Protein AF-A0A934S9D0-F1 (afdb_monomer)

Sequence (389 aa):
MLNLLSAVPIASNEAHSKIPLTPSLPILLIVLGIWFFVSGILSKRFGYSRKFLFLTPAATLLAAVIFGAWGLFRDGFIGFSSRYENRLLFAVICRIFMVLLCVPFFLKVYAAWIGKRATAAEKSPGVVGFRAWLSPSNMIFAVLISAFAAGGYQSSFFGIFSLLIICLLVQPMVSSFKAMPSATETDDTLSVEREKILSLLELGTITADECADLLSALSGSSQPSPSSMGSRLTPQRRLTIAGAALLLLAFFLPWFSTDFREIANQLPEPLQYPVIELLSDFKLLNMNYQITGNEVDHGLGWLVLLIGLGTAGLPYIASQMDLATQRTISSIGLGIGGLILIYLTVQNLKIINIGLPLAIVAYILEFLGVMNPNWFKLVQKEIEPEPVP

pLDDT: mean 77.25, std 14.29, range [38.56, 96.0]

Solvent-accessible surface area (backbone atoms only — not comparable to full-atom values): 21683 Å² total; per-residue (Å²): 144,81,91,90,84,87,82,79,83,79,79,86,68,87,71,78,70,71,71,67,90,52,83,56,61,66,52,50,52,52,53,49,50,51,49,47,51,51,41,44,52,51,35,57,77,72,65,55,55,79,84,46,56,63,53,50,43,51,52,32,49,52,48,29,52,52,54,47,51,51,49,50,52,61,50,57,74,72,59,86,58,86,91,38,62,72,58,50,54,51,20,53,50,21,42,45,52,21,32,61,49,43,51,62,49,50,52,48,53,51,39,30,70,75,56,80,63,44,47,75,51,47,61,34,54,43,49,61,4,46,51,50,47,61,26,69,69,52,47,52,51,35,52,51,38,14,52,21,38,23,61,37,69,73,41,40,42,44,44,48,32,48,51,47,49,50,61,48,44,51,56,32,50,52,38,35,62,66,66,47,78,65,87,66,66,62,54,62,57,50,47,54,53,50,52,53,52,51,52,38,43,76,70,63,80,45,53,74,66,58,49,52,52,50,53,49,48,52,66,54,67,64,52,67,64,91,78,64,87,71,83,76,71,47,72,45,56,50,33,19,50,50,11,36,51,40,32,51,49,21,65,72,36,68,41,51,52,68,55,63,62,61,56,42,70,70,43,61,72,91,57,25,57,63,52,50,52,57,37,44,76,68,62,58,70,83,62,92,68,84,41,51,74,70,48,46,88,76,20,55,63,42,50,36,49,49,34,48,46,47,41,52,42,38,72,69,56,45,69,86,52,57,69,68,59,52,48,52,53,32,51,52,37,49,50,55,28,49,52,52,48,51,51,51,45,65,74,36,70,87,48,83,37,72,20,55,64,42,33,51,52,14,51,50,40,28,49,54,32,67,56,52,82,60,56,57,56,53,54,49,59,71,67,54,72,77,80,80,130

Organism: NCBI:txid454153

Structure (mmCIF, N/CA/C/O backbone):
data_AF-A0A934S9D0-F1
#
_entry.id   AF-A0A934S9D0-F1
#
loop_
_atom_site.group_PDB
_atom_site.id
_atom_site.type_symbol
_atom_site.label_atom_id
_atom_site.label_alt_id
_atom_site.label_comp_id
_atom_site.label_asym_id
_atom_site.label_entity_id
_atom_site.label_seq_id
_atom_site.pdbx_PDB_ins_code
_atom_site.Cartn_x
_atom_site.Cartn_y
_atom_site.Cartn_z
_atom_site.occupancy
_atom_site.B_iso_or_equiv
_atom_site.auth_seq_id
_atom_site.auth_comp_id
_atom_site.auth_asym_id
_atom_site.auth_atom_id
_atom_site.pdbx_PDB_model_num
ATOM 1 N N . MET A 1 1 ? 34.552 -28.741 -48.664 1.00 53.09 1 MET A N 1
ATOM 2 C CA . MET A 1 1 ? 34.468 -29.471 -47.379 1.00 53.09 1 MET A CA 1
ATOM 3 C C . MET A 1 1 ? 35.857 -29.792 -46.804 1.00 53.09 1 MET A C 1
ATOM 5 O O . MET A 1 1 ? 36.039 -30.848 -46.231 1.00 53.09 1 MET A O 1
ATOM 9 N N . LEU A 1 2 ? 36.827 -28.879 -46.931 1.00 46.78 2 LEU A N 1
ATOM 10 C CA . LEU A 1 2 ? 38.146 -28.856 -46.274 1.00 46.78 2 LEU A CA 1
ATOM 11 C C . LEU A 1 2 ? 38.777 -27.516 -46.710 1.00 46.78 2 LEU A C 1
ATOM 13 O O . LEU A 1 2 ? 38.605 -27.159 -47.872 1.00 46.78 2 LEU A O 1
ATOM 17 N N . ASN A 1 3 ? 39.435 -26.785 -45.802 1.00 47.41 3 ASN A N 1
ATOM 18 C CA . ASN A 1 3 ? 40.008 -25.419 -45.937 1.00 47.41 3 ASN A CA 1
ATOM 19 C C . ASN A 1 3 ? 39.160 -24.241 -45.420 1.00 47.41 3 ASN A C 1
ATOM 21 O O . ASN A 1 3 ? 38.927 -23.274 -46.135 1.00 47.41 3 ASN A O 1
ATOM 25 N N . LEU A 1 4 ? 38.762 -24.284 -44.144 1.00 44.94 4 LEU A N 1
ATOM 26 C CA . LEU A 1 4 ? 38.302 -23.096 -43.399 1.00 44.94 4 LEU A CA 1
ATOM 27 C C . LEU A 1 4 ? 38.669 -23.192 -41.901 1.00 44.94 4 LEU A C 1
ATOM 29 O O . LEU A 1 4 ? 37.873 -22.873 -41.027 1.00 44.94 4 LEU A O 1
ATOM 33 N N . LEU A 1 5 ? 39.877 -23.689 -41.599 1.00 49.56 5 LEU A N 1
ATOM 34 C CA . LEU A 1 5 ? 40.367 -23.918 -40.225 1.00 49.56 5 LEU A CA 1
ATOM 35 C C . LEU A 1 5 ? 41.793 -23.393 -39.965 1.00 49.56 5 LEU A C 1
ATOM 37 O O . LEU A 1 5 ? 42.458 -23.832 -39.033 1.00 49.56 5 LEU A O 1
ATOM 41 N N . SER A 1 6 ? 42.281 -22.429 -40.746 1.00 54.28 6 SER A N 1
ATOM 42 C CA . SER A 1 6 ? 43.628 -21.873 -40.556 1.00 54.28 6 SER A CA 1
ATOM 43 C C . SER A 1 6 ? 43.624 -20.348 -40.580 1.00 54.28 6 SER A C 1
ATOM 45 O O . SER A 1 6 ? 44.018 -19.751 -41.575 1.00 54.28 6 SER A O 1
ATOM 47 N N . ALA A 1 7 ? 43.150 -19.731 -39.495 1.00 49.81 7 ALA A N 1
ATOM 48 C CA . ALA A 1 7 ? 43.573 -18.398 -39.045 1.00 49.81 7 ALA A CA 1
ATOM 49 C C . ALA A 1 7 ? 42.831 -18.011 -37.752 1.00 49.81 7 ALA A C 1
ATOM 51 O O . ALA A 1 7 ? 42.049 -17.065 -37.730 1.00 49.81 7 ALA A O 1
ATOM 52 N N . VAL A 1 8 ? 43.065 -18.740 -36.659 1.00 53.59 8 VAL A N 1
ATOM 53 C CA . VAL A 1 8 ? 42.866 -18.163 -35.322 1.00 53.59 8 VAL A CA 1
ATOM 54 C C . VAL A 1 8 ? 44.250 -17.715 -34.861 1.00 53.59 8 VAL A C 1
ATOM 56 O O . VAL A 1 8 ? 45.069 -18.574 -34.533 1.00 53.59 8 VAL A O 1
ATOM 59 N N . PRO A 1 9 ? 44.576 -16.411 -34.894 1.00 55.38 9 PRO A N 1
ATOM 60 C CA . PRO A 1 9 ? 45.801 -15.935 -34.281 1.00 55.38 9 PRO A CA 1
ATOM 61 C C . PRO A 1 9 ? 45.672 -16.144 -32.772 1.00 55.38 9 PRO A C 1
ATOM 63 O O . PRO A 1 9 ? 44.930 -15.443 -32.086 1.00 55.38 9 PRO A O 1
ATOM 66 N N . ILE A 1 10 ? 46.393 -17.139 -32.257 1.00 50.78 10 ILE A N 1
ATOM 67 C CA . ILE A 1 10 ? 46.666 -17.281 -30.831 1.00 50.78 10 ILE A CA 1
ATOM 68 C C . ILE A 1 10 ? 47.602 -16.123 -30.482 1.00 50.78 10 ILE A C 1
ATOM 70 O O . ILE A 1 10 ? 48.820 -16.223 -30.600 1.00 50.78 10 ILE A O 1
ATOM 74 N N . ALA A 1 11 ? 47.016 -14.981 -30.129 1.00 50.22 11 ALA A N 1
ATOM 75 C CA . ALA A 1 11 ? 47.734 -13.863 -29.543 1.00 50.22 11 ALA A CA 1
ATOM 76 C C . ALA A 1 11 ? 48.114 -14.244 -28.107 1.00 50.22 11 ALA A C 1
ATOM 78 O O . ALA A 1 11 ? 47.437 -13.899 -27.141 1.00 50.22 11 ALA A O 1
ATOM 79 N N . SER A 1 12 ? 49.200 -15.002 -27.980 1.00 57.81 12 SER A N 1
ATOM 80 C CA . SER A 1 12 ? 49.936 -15.160 -26.736 1.00 57.81 12 SER A CA 1
ATOM 81 C C . SER A 1 12 ? 50.605 -13.828 -26.406 1.00 57.81 12 SER A C 1
ATOM 83 O O . SER A 1 12 ? 51.695 -13.530 -26.887 1.00 57.81 12 SER A O 1
ATOM 85 N N . ASN A 1 13 ? 49.941 -13.006 -25.603 1.00 48.22 13 ASN A N 1
ATOM 86 C CA . ASN A 1 13 ? 50.641 -12.044 -24.770 1.00 48.22 13 ASN A CA 1
ATOM 87 C C . ASN A 1 13 ? 49.938 -11.979 -23.423 1.00 48.22 13 ASN A C 1
ATOM 89 O O . ASN A 1 13 ? 48.935 -11.291 -23.237 1.00 48.22 13 ASN A O 1
ATOM 93 N N . GLU A 1 14 ? 50.516 -12.734 -22.493 1.00 47.72 14 GLU A N 1
ATOM 94 C CA . GLU A 1 14 ? 50.381 -12.609 -21.050 1.00 47.72 14 GLU A CA 1
ATOM 95 C C . GLU A 1 14 ? 50.850 -11.215 -20.604 1.00 47.72 14 GLU A C 1
ATOM 97 O O . GLU A 1 14 ? 51.819 -11.043 -19.871 1.00 47.72 14 GLU A O 1
ATOM 102 N N . ALA A 1 15 ? 50.126 -10.173 -21.002 1.00 49.53 15 ALA A N 1
ATOM 103 C CA . ALA A 1 15 ? 50.000 -9.027 -20.135 1.00 49.53 15 ALA A CA 1
ATOM 104 C C . ALA A 1 15 ? 49.083 -9.494 -19.007 1.00 49.53 15 ALA A C 1
ATOM 106 O O . ALA A 1 15 ? 47.867 -9.318 -19.061 1.00 49.53 15 ALA A O 1
ATOM 107 N N . HIS A 1 16 ? 49.675 -10.115 -17.981 1.00 49.94 16 HIS A N 1
ATOM 108 C CA . HIS A 1 16 ? 49.135 -10.055 -16.633 1.00 49.94 16 HIS A CA 1
ATOM 109 C C . HIS A 1 16 ? 48.993 -8.569 -16.306 1.00 49.94 16 HIS A C 1
ATOM 111 O O . HIS A 1 16 ? 49.867 -7.953 -15.692 1.00 49.94 16 HIS A O 1
ATOM 117 N N . SER A 1 17 ? 47.896 -7.967 -16.772 1.00 49.22 17 SER A N 1
ATOM 118 C CA . SER A 1 17 ? 47.393 -6.720 -16.261 1.00 49.22 17 SER A CA 1
ATOM 119 C C . SER A 1 17 ? 47.162 -7.033 -14.799 1.00 49.22 17 SER A C 1
ATOM 121 O O . SER A 1 17 ? 46.160 -7.648 -14.431 1.00 49.22 17 SER A O 1
ATOM 123 N N . LYS A 1 18 ? 48.155 -6.697 -13.970 1.00 48.34 18 LYS A N 1
ATOM 124 C CA . LYS A 1 18 ? 47.944 -6.411 -12.565 1.00 48.34 18 LYS A CA 1
ATOM 125 C C . LYS A 1 18 ? 46.800 -5.422 -12.607 1.00 48.34 18 LYS A C 1
ATOM 127 O O . LYS A 1 18 ? 47.041 -4.256 -12.897 1.00 48.34 18 LYS A O 1
ATOM 132 N N . ILE A 1 19 ? 45.567 -5.916 -12.465 1.00 52.00 19 ILE A N 1
ATOM 133 C CA . ILE A 1 19 ? 44.401 -5.091 -12.207 1.00 52.00 19 ILE A CA 1
ATOM 134 C C . ILE A 1 19 ? 44.890 -4.316 -10.997 1.00 52.00 19 ILE A C 1
ATOM 136 O O . ILE A 1 19 ? 45.128 -4.955 -9.963 1.00 52.00 19 ILE A O 1
ATOM 140 N N . PRO A 1 20 ? 45.239 -3.023 -11.142 1.00 51.56 20 PRO A N 1
ATOM 141 C CA . PRO A 1 20 ? 45.772 -2.305 -10.010 1.00 51.56 20 PRO A CA 1
ATOM 142 C C . PRO A 1 20 ? 44.701 -2.485 -8.946 1.00 51.56 20 PRO A C 1
ATOM 144 O O . PRO A 1 20 ? 43.518 -2.303 -9.257 1.00 51.56 20 PRO A O 1
ATOM 147 N N . LEU A 1 21 ? 45.078 -2.966 -7.754 1.00 51.12 21 LEU A N 1
ATOM 148 C CA . LEU A 1 21 ? 44.195 -2.891 -6.597 1.00 51.12 21 LEU A CA 1
ATOM 149 C C . LEU A 1 21 ? 43.919 -1.398 -6.441 1.00 51.12 21 LEU A C 1
ATOM 151 O O . LEU A 1 21 ? 44.729 -0.618 -5.950 1.00 51.12 21 LEU A O 1
ATOM 155 N N . THR A 1 22 ? 42.835 -1.015 -7.085 1.00 50.53 22 THR A N 1
ATOM 156 C CA . THR A 1 22 ? 42.458 0.326 -7.474 1.00 50.53 22 THR A CA 1
ATOM 157 C C . THR A 1 22 ? 41.838 0.966 -6.233 1.00 50.53 22 THR A C 1
ATOM 159 O O . THR A 1 22 ? 41.511 0.260 -5.276 1.00 50.53 22 THR A O 1
ATOM 162 N N . PRO A 1 23 ? 41.653 2.291 -6.198 1.00 57.31 23 PRO A N 1
ATOM 163 C CA . PRO A 1 23 ? 41.059 3.039 -5.077 1.00 57.31 23 PRO A CA 1
ATOM 164 C C . PRO A 1 23 ? 39.642 2.594 -4.627 1.00 57.31 23 PRO A C 1
ATOM 166 O O . PRO A 1 23 ? 38.999 3.284 -3.843 1.00 57.31 23 PRO A O 1
ATOM 169 N N . SER A 1 24 ? 39.136 1.445 -5.075 1.00 65.69 24 SER A N 1
ATOM 170 C CA . SER A 1 24 ? 37.843 0.866 -4.718 1.00 65.69 24 SER A CA 1
ATOM 171 C C . SER A 1 24 ? 37.774 0.333 -3.283 1.00 65.69 24 SER A C 1
ATOM 173 O O . SER A 1 24 ? 36.718 0.435 -2.664 1.00 65.69 24 SER A O 1
ATOM 175 N N . LEU A 1 25 ? 38.871 -0.184 -2.716 1.00 72.00 25 LEU A N 1
ATOM 176 C CA . LEU A 1 25 ? 38.883 -0.720 -1.346 1.00 72.00 25 LEU A CA 1
ATOM 177 C C . LEU A 1 25 ? 38.548 0.340 -0.274 1.00 72.00 25 LEU A C 1
ATOM 179 O O . LEU A 1 25 ? 37.642 0.089 0.525 1.00 72.00 25 LEU A O 1
ATOM 183 N N . PRO A 1 26 ? 39.181 1.534 -0.241 1.00 76.31 26 PRO A N 1
ATOM 184 C CA . PRO A 1 26 ? 38.814 2.561 0.736 1.00 76.31 26 PRO A CA 1
ATOM 185 C C . PRO A 1 26 ? 37.382 3.073 0.536 1.00 76.31 26 PRO A C 1
ATOM 187 O O . PRO A 1 26 ? 36.678 3.299 1.516 1.00 76.31 26 PRO A O 1
ATOM 190 N N . ILE A 1 27 ? 36.911 3.187 -0.711 1.00 73.50 27 ILE A N 1
ATOM 191 C CA . ILE A 1 27 ? 35.526 3.584 -1.006 1.00 73.50 27 ILE A CA 1
ATOM 192 C C . ILE A 1 27 ? 34.545 2.541 -0.459 1.00 73.50 27 ILE A C 1
ATOM 194 O O . ILE A 1 27 ? 33.572 2.899 0.201 1.00 73.50 27 ILE A O 1
ATOM 198 N N . LEU A 1 28 ? 34.820 1.252 -0.664 1.00 77.56 28 LEU A N 1
ATOM 199 C CA . LEU A 1 28 ? 33.992 0.157 -0.162 1.00 77.56 28 LEU A CA 1
ATOM 200 C C . LEU A 1 28 ? 33.942 0.135 1.372 1.00 77.56 28 LEU A C 1
ATOM 202 O O . LEU A 1 28 ? 32.868 -0.049 1.943 1.00 77.56 28 LEU A O 1
ATOM 206 N N . LEU A 1 29 ? 35.069 0.389 2.046 1.00 79.06 29 LEU A N 1
ATOM 207 C CA . LEU A 1 29 ? 35.108 0.508 3.507 1.00 79.06 29 LEU A CA 1
ATOM 208 C C . LEU A 1 29 ? 34.312 1.716 4.018 1.00 79.06 29 LEU A C 1
ATOM 210 O O . LEU A 1 29 ? 33.597 1.585 5.010 1.00 79.06 29 LEU A O 1
ATOM 214 N N . ILE A 1 30 ? 34.381 2.866 3.340 1.00 81.06 30 ILE A N 1
ATOM 215 C CA . ILE A 1 30 ? 33.579 4.052 3.685 1.00 81.06 30 ILE A CA 1
ATOM 216 C C . ILE A 1 30 ? 32.085 3.754 3.510 1.00 81.06 30 ILE A C 1
ATOM 218 O O . ILE A 1 30 ? 31.293 4.042 4.407 1.00 81.06 30 ILE A O 1
ATOM 222 N N . VAL A 1 31 ? 31.695 3.129 2.394 1.00 80.81 31 VAL A N 1
ATOM 223 C CA . VAL A 1 31 ? 30.300 2.744 2.125 1.00 80.81 31 VAL A CA 1
ATOM 224 C C . VAL A 1 31 ? 29.794 1.758 3.177 1.00 80.81 31 VAL A C 1
ATOM 226 O O . VAL A 1 31 ? 28.703 1.954 3.709 1.00 80.81 31 VAL A O 1
ATOM 229 N N . LEU A 1 32 ? 30.590 0.747 3.543 1.00 81.88 32 LEU A N 1
ATOM 230 C CA . LEU A 1 32 ? 30.254 -0.174 4.632 1.00 81.88 32 LEU A CA 1
ATOM 231 C C . LEU A 1 32 ? 30.145 0.554 5.976 1.00 81.88 32 LEU A C 1
ATOM 233 O O . LEU A 1 32 ? 29.187 0.332 6.711 1.00 81.88 32 LEU A O 1
ATOM 237 N N . GLY A 1 33 ? 31.069 1.460 6.295 1.00 84.62 33 GLY A N 1
ATOM 238 C CA . GLY A 1 33 ? 31.015 2.259 7.520 1.00 84.62 33 GLY A CA 1
ATOM 239 C C . GLY A 1 33 ? 29.723 3.074 7.626 1.00 84.62 33 GLY A C 1
ATOM 240 O O . GLY A 1 33 ? 29.024 3.002 8.640 1.00 84.62 33 GLY A O 1
ATOM 241 N N . ILE A 1 34 ? 29.351 3.778 6.551 1.00 85.06 34 ILE A N 1
ATOM 242 C CA . ILE A 1 34 ? 28.090 4.529 6.460 1.00 85.06 34 ILE A CA 1
ATOM 243 C C . ILE A 1 34 ? 26.891 3.579 6.572 1.00 85.06 34 ILE A C 1
ATOM 245 O O . ILE A 1 34 ? 25.942 3.874 7.297 1.00 85.06 34 ILE A O 1
ATOM 249 N N . TRP A 1 35 ? 26.941 2.418 5.916 1.00 82.81 35 TRP A N 1
ATOM 250 C CA . TRP A 1 35 ? 25.889 1.403 5.971 1.00 82.81 35 TRP A CA 1
ATOM 251 C C . TRP A 1 35 ? 25.619 0.920 7.398 1.00 82.81 35 TRP A C 1
ATOM 253 O O . TRP A 1 35 ? 24.475 0.941 7.862 1.00 82.81 35 TRP A O 1
ATOM 263 N N . PHE A 1 36 ? 26.671 0.529 8.121 1.00 83.81 36 PHE A N 1
ATOM 264 C CA . PHE A 1 36 ? 26.573 0.098 9.516 1.00 83.81 36 PHE A CA 1
ATOM 265 C C . PHE A 1 36 ? 26.086 1.231 10.422 1.00 83.81 36 PHE A C 1
ATOM 267 O O . PHE A 1 36 ? 25.235 0.998 11.283 1.00 83.81 36 PHE A O 1
ATOM 274 N N . PHE A 1 37 ? 26.560 2.458 10.202 1.00 86.38 37 PHE A N 1
ATOM 275 C CA . PHE A 1 37 ? 26.138 3.627 10.971 1.00 86.38 37 PHE A CA 1
ATOM 276 C C . PHE A 1 37 ? 24.645 3.936 10.785 1.00 86.38 37 PHE A C 1
ATOM 278 O O . PHE A 1 37 ? 23.902 4.040 11.764 1.00 86.38 37 PHE A O 1
ATOM 285 N N . VAL A 1 38 ? 24.174 4.008 9.536 1.00 84.50 38 VAL A N 1
ATOM 286 C CA . VAL A 1 38 ? 22.765 4.280 9.212 1.00 84.50 38 VAL A CA 1
ATOM 287 C C . VAL A 1 38 ? 21.864 3.144 9.695 1.00 84.50 38 VAL A C 1
ATOM 289 O O . VAL A 1 38 ? 20.845 3.406 10.337 1.00 84.50 38 VAL A O 1
ATOM 292 N N . SER A 1 39 ? 22.255 1.885 9.470 1.00 80.44 39 SER A N 1
ATOM 293 C CA . SER A 1 39 ? 21.538 0.715 9.993 1.00 80.44 39 SER A CA 1
ATOM 294 C C . SER A 1 39 ? 21.448 0.744 11.523 1.00 80.44 39 SER A C 1
ATOM 296 O O . SER A 1 39 ? 20.388 0.465 12.086 1.00 80.44 39 SER A O 1
ATOM 298 N N . GLY A 1 40 ? 22.515 1.159 12.212 1.00 81.69 40 GLY A N 1
ATOM 299 C CA . GLY A 1 40 ? 22.536 1.322 13.666 1.00 81.69 40 GLY A CA 1
ATOM 300 C C . GLY A 1 40 ? 21.567 2.400 14.162 1.00 81.69 40 GLY A C 1
ATOM 301 O O . GLY A 1 40 ? 20.796 2.155 15.096 1.00 81.69 40 GLY A O 1
ATOM 302 N N . ILE A 1 41 ? 21.541 3.568 13.510 1.00 85.44 41 ILE A N 1
ATOM 303 C CA . ILE A 1 41 ? 20.599 4.655 13.830 1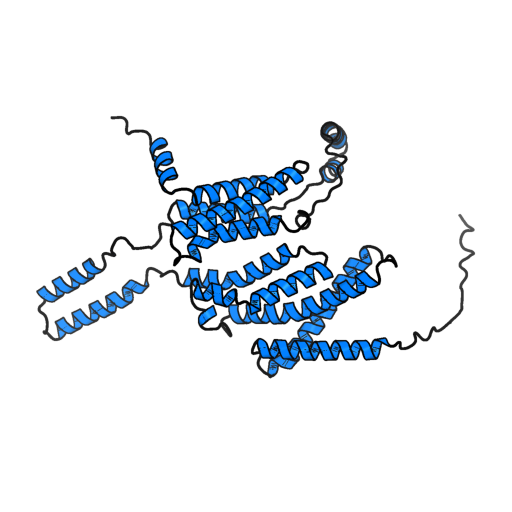.00 85.44 41 ILE A CA 1
ATOM 304 C C . ILE A 1 41 ? 19.155 4.207 13.604 1.00 85.44 41 ILE A C 1
ATOM 306 O O . ILE A 1 41 ? 18.308 4.394 14.483 1.00 85.44 41 ILE A O 1
ATOM 310 N N . LEU A 1 42 ? 18.870 3.586 12.455 1.00 81.62 42 LEU A N 1
ATOM 311 C CA . LEU A 1 42 ? 17.546 3.050 12.140 1.00 81.62 42 LEU A CA 1
ATOM 312 C C . LEU A 1 42 ? 17.139 2.001 13.172 1.00 81.62 42 LEU A C 1
ATOM 314 O O . LEU A 1 42 ? 16.037 2.061 13.717 1.00 81.62 42 LEU A O 1
ATOM 318 N N . SER A 1 43 ? 18.055 1.098 13.520 1.00 81.06 43 SER A N 1
ATOM 319 C CA . SER A 1 43 ? 17.792 0.039 14.488 1.00 81.06 43 SER A CA 1
ATOM 320 C C . SER A 1 43 ? 17.423 0.604 15.865 1.00 81.06 43 SER A C 1
ATOM 322 O O . SER A 1 43 ? 16.477 0.145 16.512 1.00 81.06 43 SER A O 1
ATOM 324 N N . LYS A 1 44 ? 18.126 1.657 16.296 1.00 84.12 44 LYS A N 1
ATOM 325 C CA . LYS A 1 44 ? 17.825 2.367 17.541 1.00 84.12 44 LYS A CA 1
ATOM 326 C C . LYS A 1 44 ? 16.469 3.072 17.474 1.00 84.12 44 LYS A C 1
ATOM 328 O O . LYS A 1 44 ? 15.683 2.958 18.411 1.00 84.12 44 LYS A O 1
ATOM 333 N N . ARG A 1 45 ? 16.166 3.752 16.363 1.00 83.25 45 ARG A N 1
ATOM 334 C CA . ARG A 1 45 ? 14.895 4.469 16.162 1.00 83.25 45 ARG A CA 1
ATOM 335 C C . ARG A 1 45 ? 13.684 3.534 16.160 1.00 83.25 45 ARG A C 1
ATOM 337 O O . ARG A 1 45 ? 12.621 3.916 16.636 1.00 83.25 45 ARG A O 1
ATOM 344 N N . PHE A 1 46 ? 13.845 2.308 15.670 1.00 80.56 46 PHE A N 1
ATOM 345 C CA . PHE A 1 46 ? 12.802 1.278 15.681 1.00 80.56 46 PHE A CA 1
ATOM 346 C C . PHE A 1 46 ? 12.772 0.433 16.969 1.00 80.56 46 PHE A C 1
ATOM 348 O O . PHE A 1 46 ? 11.998 -0.523 17.061 1.00 80.56 46 PHE A O 1
ATOM 355 N N . GLY A 1 47 ? 13.600 0.762 17.968 1.00 79.06 47 GLY A N 1
ATOM 356 C CA . GLY A 1 47 ? 13.593 0.096 19.271 1.00 79.06 47 GLY A CA 1
ATOM 357 C C . GLY A 1 47 ? 14.020 -1.374 19.221 1.00 79.06 47 GLY A C 1
ATOM 358 O O . GLY A 1 47 ? 13.531 -2.188 20.008 1.00 79.06 47 GLY A O 1
ATOM 359 N N . TYR A 1 48 ? 14.895 -1.764 18.287 1.00 82.12 48 TYR A N 1
ATOM 360 C CA . TYR A 1 48 ? 15.431 -3.125 18.287 1.00 82.12 48 TYR A CA 1
ATOM 361 C C . TYR A 1 48 ? 16.321 -3.354 19.515 1.00 82.12 48 TYR A C 1
ATOM 363 O O . TYR A 1 48 ? 17.143 -2.517 19.883 1.00 82.12 48 TYR A O 1
ATOM 371 N N . SER A 1 49 ? 16.157 -4.518 20.155 1.00 81.88 49 SER A N 1
ATOM 372 C CA . SER A 1 49 ? 17.032 -4.956 21.250 1.00 81.88 49 SER A CA 1
ATOM 373 C C . SER A 1 49 ? 18.490 -5.000 20.783 1.00 81.88 49 SER A C 1
ATOM 375 O O . SER A 1 49 ? 18.755 -5.333 19.628 1.00 81.88 49 SER A O 1
ATOM 377 N N . ARG A 1 50 ? 19.443 -4.732 21.690 1.00 80.69 50 ARG A N 1
ATOM 378 C CA . ARG A 1 50 ? 20.892 -4.741 21.401 1.00 80.69 50 ARG A CA 1
ATOM 379 C C . ARG A 1 50 ? 21.358 -6.026 20.702 1.00 80.69 50 ARG A C 1
ATOM 381 O O . ARG A 1 50 ? 22.255 -5.964 19.872 1.00 80.69 50 ARG A O 1
ATOM 388 N N . LYS A 1 51 ? 20.706 -7.167 20.968 1.00 81.31 51 LYS A N 1
ATOM 389 C CA . LYS A 1 51 ? 20.998 -8.455 20.308 1.00 81.31 51 LYS A CA 1
ATOM 390 C C . LYS A 1 51 ? 20.717 -8.441 18.796 1.00 81.31 51 LYS A C 1
ATOM 392 O O . LYS A 1 51 ? 21.398 -9.120 18.041 1.00 81.31 51 LYS A O 1
ATOM 397 N N . PHE A 1 52 ? 19.751 -7.641 18.345 1.00 77.75 52 PHE A N 1
ATOM 398 C CA . PHE A 1 52 ? 19.391 -7.492 16.929 1.00 77.75 52 PHE A CA 1
ATOM 399 C C . PHE A 1 52 ? 20.190 -6.401 16.206 1.00 77.75 52 PHE A C 1
ATOM 401 O O . PHE A 1 52 ? 20.100 -6.294 14.982 1.00 77.75 52 PHE A O 1
ATOM 408 N N . LEU A 1 53 ? 20.989 -5.613 16.934 1.00 78.00 53 LEU A N 1
ATOM 409 C CA . LEU A 1 53 ? 21.749 -4.501 16.362 1.00 78.00 53 LEU A CA 1
ATOM 410 C C . LEU A 1 53 ? 22.810 -4.974 15.355 1.00 78.00 53 LEU A C 1
ATOM 412 O O . LEU A 1 53 ? 23.113 -4.247 14.420 1.00 78.00 53 LEU A O 1
ATOM 416 N N . PHE A 1 54 ? 23.327 -6.197 15.514 1.00 79.50 54 PHE A N 1
ATOM 417 C CA . PHE A 1 54 ? 24.279 -6.814 14.580 1.00 79.50 54 PHE A CA 1
ATOM 418 C C . PHE A 1 54 ? 23.597 -7.634 13.480 1.00 79.50 54 PHE A C 1
ATOM 420 O O . PHE A 1 54 ? 24.093 -7.704 12.359 1.00 79.50 54 PHE A O 1
ATOM 427 N N . LEU A 1 55 ? 22.430 -8.216 13.773 1.00 82.00 55 LEU A N 1
ATOM 428 C CA . LEU A 1 55 ? 21.696 -9.039 12.811 1.00 82.00 55 LEU A CA 1
ATOM 429 C C . LEU A 1 55 ? 21.084 -8.191 11.688 1.00 82.00 55 LEU A C 1
ATOM 431 O O . LEU A 1 55 ? 21.069 -8.598 10.532 1.00 82.00 55 LEU A O 1
ATOM 435 N N . THR A 1 56 ? 20.603 -6.993 12.030 1.00 79.25 56 THR A N 1
ATOM 436 C CA . THR A 1 56 ? 19.957 -6.071 11.085 1.00 79.25 56 THR A CA 1
ATOM 437 C C . THR A 1 56 ? 20.901 -5.596 9.970 1.00 79.25 56 THR A C 1
ATOM 439 O O . THR A 1 56 ? 20.532 -5.761 8.811 1.00 79.25 56 THR A O 1
ATOM 442 N N . PRO A 1 57 ? 22.116 -5.067 10.242 1.00 81.25 57 PRO A N 1
ATOM 443 C CA . PRO A 1 57 ? 23.050 -4.675 9.185 1.00 81.25 57 PRO A CA 1
ATOM 444 C C . PRO A 1 57 ? 23.539 -5.858 8.344 1.00 81.25 57 PRO A C 1
ATOM 446 O O . PRO A 1 57 ? 23.760 -5.686 7.150 1.00 81.25 57 PRO A O 1
ATOM 449 N N . ALA A 1 58 ? 23.676 -7.052 8.931 1.00 82.44 58 ALA A N 1
ATOM 450 C CA . ALA A 1 58 ? 24.027 -8.253 8.175 1.00 82.44 58 ALA A CA 1
ATOM 451 C C . ALA A 1 58 ? 22.898 -8.666 7.213 1.00 82.44 58 ALA A C 1
ATOM 453 O O . ALA A 1 58 ? 23.150 -8.916 6.037 1.00 82.44 58 ALA A O 1
ATOM 454 N N . ALA A 1 59 ? 21.647 -8.673 7.688 1.00 82.06 59 ALA A N 1
ATOM 455 C CA . ALA A 1 59 ? 20.480 -8.980 6.865 1.00 82.06 59 ALA A CA 1
ATOM 456 C C . ALA A 1 59 ? 20.264 -7.938 5.760 1.00 82.06 59 ALA A C 1
ATOM 458 O O . ALA A 1 59 ? 19.978 -8.303 4.620 1.00 82.06 59 ALA A O 1
ATOM 459 N N . THR A 1 60 ? 20.436 -6.647 6.068 1.00 83.75 60 THR A N 1
ATOM 460 C CA . THR A 1 60 ? 20.335 -5.591 5.057 1.00 83.75 60 THR A CA 1
ATOM 461 C C . THR A 1 60 ? 21.445 -5.741 4.019 1.00 83.75 60 THR A C 1
ATOM 463 O O . THR A 1 60 ? 21.164 -5.609 2.833 1.00 83.75 60 THR A O 1
ATOM 466 N N . LEU A 1 61 ? 22.687 -6.025 4.431 1.00 83.50 61 LEU A N 1
ATOM 467 C CA . LEU A 1 61 ? 23.822 -6.194 3.517 1.00 83.50 61 LEU A CA 1
ATOM 468 C C . LEU A 1 61 ? 23.606 -7.394 2.594 1.00 83.50 61 LEU A C 1
ATOM 470 O O . LEU A 1 61 ? 23.763 -7.266 1.383 1.00 83.50 61 LEU A O 1
ATOM 474 N N . LEU A 1 62 ? 23.173 -8.531 3.143 1.00 85.38 62 LEU A N 1
ATOM 475 C CA . LEU A 1 62 ? 22.843 -9.719 2.357 1.00 85.38 62 LEU A CA 1
ATOM 476 C C . LEU A 1 62 ? 21.728 -9.426 1.344 1.00 85.38 62 LEU A C 1
ATOM 478 O O . LEU A 1 62 ? 21.868 -9.744 0.165 1.00 85.38 62 LEU A O 1
ATOM 482 N N . ALA A 1 63 ? 20.660 -8.747 1.770 1.00 82.75 63 ALA A N 1
ATOM 483 C CA . ALA A 1 63 ? 19.609 -8.305 0.862 1.00 82.75 63 ALA A CA 1
ATOM 484 C C . ALA A 1 63 ? 20.156 -7.349 -0.213 1.00 82.75 63 ALA A C 1
ATOM 486 O O . ALA A 1 63 ? 19.798 -7.479 -1.377 1.00 82.75 63 ALA A O 1
ATOM 487 N N . ALA A 1 64 ? 21.059 -6.429 0.133 1.00 83.88 64 ALA A N 1
ATOM 488 C CA . ALA A 1 64 ? 21.614 -5.464 -0.812 1.00 83.88 64 ALA A CA 1
ATOM 489 C C . ALA A 1 64 ? 22.463 -6.149 -1.885 1.00 83.88 64 ALA A C 1
ATOM 491 O O . ALA A 1 64 ? 22.368 -5.785 -3.055 1.00 83.88 64 ALA A O 1
ATOM 492 N N . VAL A 1 65 ? 23.228 -7.176 -1.507 1.00 83.75 65 VAL A N 1
ATOM 493 C CA . VAL A 1 65 ? 23.988 -8.006 -2.449 1.00 83.75 65 VAL A CA 1
ATOM 494 C C . VAL A 1 65 ? 23.045 -8.767 -3.380 1.00 83.75 65 VAL A C 1
ATOM 496 O O . VAL A 1 65 ? 23.240 -8.723 -4.590 1.00 83.75 65 VAL A O 1
ATOM 499 N N . ILE A 1 66 ? 21.995 -9.404 -2.849 1.00 83.12 66 ILE A N 1
ATOM 500 C CA . ILE A 1 66 ? 21.028 -10.172 -3.653 1.00 83.12 66 ILE A CA 1
ATOM 501 C C . ILE A 1 66 ? 20.278 -9.261 -4.633 1.00 83.12 66 ILE A C 1
ATOM 503 O O . ILE A 1 66 ? 20.257 -9.520 -5.834 1.00 83.12 66 ILE A O 1
ATOM 507 N N . PHE A 1 67 ? 19.689 -8.170 -4.140 1.00 80.31 67 PHE A N 1
ATOM 508 C CA . PHE A 1 67 ? 18.936 -7.220 -4.961 1.00 80.31 67 PHE A CA 1
ATOM 509 C C . PHE A 1 67 ? 19.837 -6.456 -5.941 1.00 80.31 67 PHE A C 1
ATOM 511 O O . PHE A 1 67 ? 19.433 -6.182 -7.070 1.00 80.31 67 PHE A O 1
ATOM 518 N N . GLY A 1 68 ? 21.072 -6.146 -5.539 1.00 79.56 68 GLY A N 1
ATOM 519 C CA . GLY A 1 68 ? 22.082 -5.552 -6.408 1.00 79.56 68 GLY A CA 1
ATOM 520 C C . GLY A 1 68 ? 22.474 -6.488 -7.549 1.00 79.56 68 GLY A C 1
ATOM 521 O O . GLY A 1 68 ? 22.437 -6.075 -8.705 1.00 79.56 68 GLY A O 1
ATOM 522 N N . ALA A 1 69 ? 22.771 -7.755 -7.243 1.00 80.62 69 ALA A N 1
ATOM 523 C CA . ALA A 1 69 ? 23.094 -8.776 -8.237 1.00 80.62 69 ALA A CA 1
ATOM 524 C C . ALA A 1 69 ? 21.923 -9.031 -9.196 1.00 80.62 69 ALA A C 1
ATOM 526 O O . ALA A 1 69 ? 22.127 -9.076 -10.406 1.00 80.62 69 ALA A O 1
ATOM 527 N N . TRP A 1 70 ? 20.692 -9.113 -8.678 1.00 81.56 70 TRP A N 1
ATOM 528 C CA . TRP A 1 70 ? 19.484 -9.227 -9.498 1.00 81.56 70 TRP A CA 1
ATOM 529 C C . TRP A 1 70 ? 19.316 -8.037 -10.446 1.00 81.56 70 TRP A C 1
ATOM 531 O O . TRP A 1 70 ? 19.038 -8.210 -11.630 1.00 81.56 70 TRP A O 1
ATOM 541 N N . GLY A 1 71 ? 19.520 -6.819 -9.939 1.00 78.25 71 GLY A N 1
ATOM 542 C CA . GLY A 1 71 ? 19.462 -5.612 -10.752 1.00 78.25 71 GLY A CA 1
ATOM 543 C C . GLY A 1 71 ? 20.522 -5.604 -11.855 1.00 78.25 71 GLY A C 1
ATOM 544 O O . GLY A 1 71 ? 20.198 -5.317 -13.001 1.00 78.25 71 GLY A O 1
ATOM 545 N N . LEU A 1 72 ? 21.765 -5.974 -11.533 1.00 79.06 72 LEU A N 1
ATOM 546 C CA . LEU A 1 72 ? 22.844 -6.086 -12.520 1.00 79.06 72 LEU A CA 1
ATOM 547 C C . LEU A 1 72 ? 22.565 -7.171 -13.564 1.00 79.06 72 LEU A C 1
ATOM 549 O O . LEU A 1 72 ? 22.867 -6.968 -14.734 1.00 79.06 72 LEU A O 1
ATOM 553 N N . PHE A 1 73 ? 21.970 -8.295 -13.163 1.00 80.81 73 PHE A N 1
ATOM 554 C CA . PHE A 1 73 ? 21.558 -9.353 -14.082 1.00 80.81 73 PHE A CA 1
ATOM 555 C C . PHE A 1 73 ? 20.466 -8.869 -15.047 1.00 80.81 73 PHE A C 1
ATOM 557 O O . PHE A 1 73 ? 20.595 -9.047 -16.257 1.00 80.81 73 PHE A O 1
ATOM 564 N N . ARG A 1 74 ? 19.431 -8.191 -14.526 1.00 77.00 74 ARG A N 1
ATOM 565 C CA . ARG A 1 74 ? 18.358 -7.589 -15.333 1.00 77.00 74 ARG A CA 1
ATOM 566 C C . ARG A 1 74 ? 18.907 -6.562 -16.324 1.00 77.00 74 ARG A C 1
ATOM 568 O O . ARG A 1 74 ? 18.548 -6.605 -17.495 1.00 77.00 74 ARG A O 1
ATOM 575 N N . ASP A 1 75 ? 19.772 -5.660 -15.863 1.00 74.12 75 ASP A N 1
ATOM 576 C CA . ASP A 1 75 ? 20.335 -4.596 -16.701 1.00 74.12 75 ASP A CA 1
ATOM 577 C C . ASP A 1 75 ? 21.350 -5.148 -17.717 1.00 74.12 75 ASP A C 1
ATOM 579 O O . ASP A 1 75 ? 21.397 -4.698 -18.860 1.00 74.12 75 ASP A O 1
ATOM 583 N N . GLY A 1 76 ? 22.137 -6.155 -17.324 1.00 68.12 76 GLY A N 1
ATOM 584 C CA . GLY A 1 76 ? 23.112 -6.828 -18.185 1.00 68.12 76 GLY A CA 1
ATOM 585 C C . GLY A 1 76 ? 22.474 -7.536 -19.376 1.00 68.12 76 GLY A C 1
ATOM 586 O O . GLY A 1 76 ? 23.068 -7.583 -20.451 1.00 68.12 76 GLY A O 1
ATOM 587 N N . PHE A 1 77 ? 21.235 -8.002 -19.218 1.00 63.56 77 PHE A N 1
ATOM 588 C CA . PHE A 1 77 ? 20.454 -8.586 -20.305 1.00 63.56 77 PHE A CA 1
ATOM 589 C C . PHE A 1 77 ? 20.044 -7.558 -21.376 1.00 63.56 77 PHE A C 1
ATOM 591 O O . PHE A 1 77 ? 19.805 -7.926 -22.521 1.00 63.56 77 PHE A O 1
ATOM 598 N N . ILE A 1 78 ? 19.986 -6.267 -21.030 1.00 64.19 78 ILE A N 1
ATOM 599 C CA . ILE A 1 78 ? 19.455 -5.195 -21.896 1.00 64.19 78 ILE A CA 1
ATOM 600 C C . ILE A 1 78 ? 20.566 -4.523 -22.739 1.00 64.19 78 ILE A C 1
ATOM 602 O O . ILE A 1 78 ? 20.302 -3.650 -23.561 1.00 64.19 78 ILE A O 1
ATOM 606 N N . GLY A 1 79 ? 21.812 -4.991 -22.632 1.00 57.22 79 GLY A N 1
ATOM 607 C CA . GLY A 1 79 ? 22.935 -4.508 -23.436 1.00 57.22 79 GLY A CA 1
ATOM 608 C C . GLY A 1 79 ? 23.599 -3.273 -22.825 1.00 57.22 79 GLY A C 1
ATOM 609 O O . GLY A 1 79 ? 23.073 -2.161 -22.833 1.00 57.22 79 GLY A O 1
ATOM 610 N N . PHE A 1 80 ? 24.810 -3.466 -22.303 1.00 57.19 80 PHE A N 1
ATOM 611 C CA . PHE A 1 80 ? 25.638 -2.400 -21.742 1.00 57.19 80 PHE A CA 1
ATOM 612 C C . PHE A 1 80 ? 26.132 -1.455 -22.848 1.00 57.19 80 PHE A C 1
ATOM 614 O O . PHE A 1 80 ? 27.123 -1.729 -23.521 1.00 57.19 80 PHE A O 1
ATOM 621 N N . SER A 1 81 ? 25.468 -0.312 -23.027 1.00 64.06 81 SER A N 1
ATOM 622 C CA . SER A 1 81 ? 26.030 0.802 -23.800 1.00 64.06 81 SER A CA 1
ATOM 623 C C . SER A 1 81 ? 26.849 1.720 -22.882 1.00 64.06 81 SER A C 1
ATOM 625 O O . SER A 1 81 ? 26.386 2.117 -21.810 1.00 64.06 81 SER A O 1
ATOM 627 N N . SER A 1 82 ? 28.054 2.104 -23.311 1.00 60.66 82 SER A N 1
ATOM 628 C CA . SER A 1 82 ? 28.988 2.954 -22.552 1.00 60.66 82 SER A CA 1
ATOM 629 C C . SER A 1 82 ? 28.460 4.363 -22.234 1.00 60.66 82 SER A C 1
ATOM 631 O O . SER A 1 82 ? 29.017 5.054 -21.388 1.00 60.66 82 SER A O 1
ATOM 633 N N . ARG A 1 83 ? 27.338 4.798 -22.832 1.00 64.94 83 ARG A N 1
ATOM 634 C CA . ARG A 1 83 ? 26.683 6.079 -22.493 1.00 64.94 83 ARG A CA 1
ATOM 635 C C . ARG A 1 83 ? 25.951 6.077 -21.143 1.00 64.94 83 ARG A C 1
ATOM 637 O O . ARG A 1 83 ? 25.392 7.108 -20.768 1.00 64.94 83 ARG A O 1
ATOM 644 N N . TYR A 1 84 ? 25.937 4.963 -20.407 1.00 67.81 84 TYR A N 1
ATOM 645 C CA . TYR A 1 84 ? 25.133 4.809 -19.189 1.00 67.81 84 TYR A CA 1
ATOM 646 C C . TYR A 1 84 ? 25.912 4.764 -17.868 1.00 67.81 84 TYR A C 1
ATOM 648 O O . TYR A 1 84 ? 25.281 4.568 -16.832 1.00 67.81 84 TYR A O 1
ATOM 656 N N . GLU A 1 85 ? 27.226 5.012 -17.844 1.00 74.81 85 GLU A N 1
ATOM 657 C CA . GLU A 1 85 ? 28.034 4.891 -16.612 1.00 74.81 85 GLU A CA 1
ATOM 658 C C . GLU A 1 85 ? 27.484 5.722 -15.435 1.00 74.81 85 GLU A C 1
ATOM 660 O O . GLU A 1 85 ? 27.263 5.191 -14.344 1.00 74.81 85 GLU A O 1
ATOM 665 N N . ASN A 1 86 ? 27.138 6.995 -15.667 1.00 78.19 86 ASN A N 1
ATOM 666 C CA . ASN A 1 86 ? 26.572 7.861 -14.621 1.00 78.19 86 ASN A CA 1
ATOM 667 C C . ASN A 1 86 ? 25.172 7.414 -14.166 1.00 78.19 86 ASN A C 1
ATOM 669 O O . ASN A 1 86 ? 24.836 7.519 -12.985 1.00 78.19 86 ASN A O 1
ATOM 673 N N . ARG A 1 87 ? 24.344 6.895 -15.087 1.00 80.19 87 ARG A N 1
ATOM 674 C CA . ARG A 1 87 ? 23.002 6.392 -14.746 1.00 80.19 87 ARG A CA 1
ATOM 675 C C . ARG A 1 87 ? 23.080 5.097 -13.946 1.00 80.19 87 ARG A C 1
ATOM 677 O O . ARG A 1 87 ? 22.274 4.902 -13.041 1.00 80.19 87 ARG A O 1
ATOM 684 N N . LEU A 1 88 ? 24.057 4.247 -14.248 1.00 80.12 88 LEU A N 1
ATOM 685 C CA . LEU A 1 88 ? 24.257 2.979 -13.561 1.00 80.12 88 LEU A CA 1
ATOM 686 C C . LEU A 1 88 ? 24.698 3.207 -12.117 1.00 80.12 88 LEU A C 1
ATOM 688 O O . LEU A 1 88 ? 24.119 2.618 -11.207 1.00 80.12 88 LEU A O 1
ATOM 692 N N . LEU A 1 89 ? 25.648 4.117 -11.887 1.00 79.62 89 LEU A N 1
ATOM 693 C CA . LEU A 1 89 ? 26.080 4.469 -10.535 1.00 79.62 89 LEU A CA 1
ATOM 694 C C . LEU A 1 89 ? 24.913 5.023 -9.704 1.00 79.62 89 LEU A C 1
ATOM 696 O O . LEU A 1 89 ? 24.698 4.575 -8.578 1.00 79.62 89 LEU A O 1
ATOM 700 N N . PHE A 1 90 ? 24.111 5.930 -10.273 1.00 84.50 90 PHE A N 1
ATOM 701 C CA . PHE A 1 90 ? 22.902 6.434 -9.617 1.00 84.50 90 PHE A CA 1
ATOM 702 C C . PHE A 1 90 ? 21.911 5.306 -9.284 1.00 84.50 90 PHE A C 1
ATOM 704 O O . PHE A 1 90 ? 21.471 5.199 -8.140 1.00 84.50 90 PHE A O 1
ATOM 711 N N . ALA A 1 91 ? 21.614 4.418 -10.238 1.00 85.75 91 ALA A N 1
ATOM 712 C CA . ALA A 1 91 ? 20.700 3.297 -10.025 1.00 85.75 91 ALA A CA 1
ATOM 713 C C . ALA A 1 91 ? 21.201 2.335 -8.934 1.00 85.75 91 ALA A C 1
ATOM 715 O O . ALA A 1 91 ? 20.420 1.913 -8.079 1.00 85.75 91 ALA A O 1
ATOM 716 N N . VAL A 1 92 ? 22.502 2.027 -8.909 1.00 83.75 92 VAL A N 1
ATOM 717 C CA . VAL A 1 92 ? 23.128 1.189 -7.872 1.00 83.75 92 VAL A CA 1
ATOM 718 C C . VAL A 1 92 ? 22.997 1.838 -6.497 1.00 83.75 92 VAL A C 1
ATOM 720 O O . VAL A 1 92 ? 22.561 1.176 -5.554 1.00 83.75 92 VAL A O 1
ATOM 723 N N . ILE A 1 93 ? 23.294 3.136 -6.382 1.00 85.19 93 ILE A N 1
ATOM 724 C CA . ILE A 1 93 ? 23.113 3.885 -5.132 1.00 85.19 93 ILE A CA 1
ATOM 725 C C . ILE A 1 93 ? 21.649 3.820 -4.684 1.00 85.19 93 ILE A C 1
ATOM 727 O O . ILE A 1 93 ? 21.374 3.478 -3.532 1.00 85.19 93 ILE A O 1
ATOM 731 N N . CYS A 1 94 ? 20.699 4.071 -5.586 1.00 90.06 94 CYS A N 1
ATOM 732 C CA . CYS A 1 94 ? 19.275 3.990 -5.273 1.00 90.06 94 CYS A CA 1
ATOM 733 C C . CYS A 1 94 ? 18.858 2.593 -4.792 1.00 90.06 94 CYS A C 1
ATOM 735 O O . CYS A 1 94 ? 18.143 2.490 -3.799 1.00 90.06 94 CYS A O 1
ATOM 737 N N . ARG A 1 95 ? 19.340 1.512 -5.420 1.00 88.19 95 ARG A N 1
ATOM 738 C CA . ARG A 1 95 ? 19.055 0.126 -4.993 1.00 88.19 95 ARG A CA 1
ATOM 739 C C . ARG A 1 95 ? 19.587 -0.165 -3.590 1.00 88.19 95 ARG A C 1
ATOM 741 O O . ARG A 1 95 ? 18.870 -0.735 -2.768 1.00 88.19 95 ARG A O 1
ATOM 748 N N . ILE A 1 96 ? 20.813 0.270 -3.304 1.00 85.94 96 ILE A N 1
ATOM 749 C CA . ILE A 1 96 ? 21.463 0.136 -1.994 1.00 85.94 96 ILE A CA 1
ATOM 750 C C . ILE A 1 96 ? 20.628 0.850 -0.919 1.00 85.94 96 ILE A C 1
ATOM 752 O O . ILE A 1 96 ? 20.222 0.226 0.065 1.00 85.94 96 ILE A O 1
ATOM 756 N N . PHE A 1 97 ? 20.284 2.125 -1.131 1.00 87.31 97 PHE A N 1
ATOM 757 C CA . PHE A 1 97 ? 19.449 2.887 -0.195 1.00 87.31 97 PHE A CA 1
ATOM 758 C C . PHE A 1 97 ? 18.034 2.321 -0.055 1.00 87.31 97 PHE A C 1
ATOM 760 O O . PHE A 1 97 ? 17.495 2.299 1.053 1.00 87.31 97 PHE A O 1
ATOM 767 N N . MET A 1 98 ? 17.444 1.814 -1.141 1.00 92.56 98 MET A N 1
ATOM 768 C CA . MET A 1 98 ? 16.140 1.160 -1.093 1.00 92.56 98 MET A CA 1
ATOM 769 C C . MET A 1 98 ? 16.170 -0.012 -0.113 1.00 92.56 98 MET A C 1
ATOM 771 O O . MET A 1 98 ? 15.341 -0.062 0.790 1.00 92.56 98 MET A O 1
ATOM 775 N N . VAL A 1 99 ? 17.137 -0.927 -0.238 1.00 89.44 99 VAL A N 1
ATOM 776 C CA . VAL A 1 99 ? 17.240 -2.089 0.659 1.00 89.44 99 VAL A CA 1
ATOM 777 C C . VAL A 1 99 ? 17.495 -1.659 2.104 1.00 89.44 99 VAL A C 1
ATOM 779 O O . VAL A 1 99 ? 16.859 -2.184 3.022 1.00 89.44 99 VAL A O 1
ATOM 782 N N . LEU A 1 100 ? 18.369 -0.667 2.303 1.00 86.94 100 LEU A N 1
ATOM 783 C CA . LEU A 1 100 ? 18.703 -0.131 3.623 1.00 86.94 100 LEU A CA 1
ATOM 784 C C . LEU A 1 100 ? 17.480 0.413 4.371 1.00 86.94 100 LEU A C 1
ATOM 786 O O . LEU A 1 100 ? 17.401 0.274 5.589 1.00 86.94 100 LEU A O 1
ATOM 790 N N . LEU A 1 101 ? 16.533 1.025 3.657 1.00 90.75 101 LEU A N 1
ATOM 791 C CA . LEU A 1 101 ? 15.301 1.571 4.232 1.00 90.75 101 LEU A CA 1
ATOM 792 C C . LEU A 1 101 ? 14.183 0.527 4.318 1.00 90.75 101 LEU A C 1
ATOM 794 O O . LEU A 1 101 ? 13.455 0.479 5.309 1.00 90.75 101 LEU A O 1
ATOM 798 N N . CYS A 1 102 ? 14.063 -0.319 3.297 1.00 91.94 102 CYS A N 1
ATOM 799 C CA . CYS A 1 102 ? 12.993 -1.296 3.135 1.00 91.94 102 CYS A CA 1
ATOM 800 C C . CYS A 1 102 ? 13.041 -2.373 4.227 1.00 91.94 102 CYS A C 1
ATOM 802 O O . CYS A 1 102 ? 12.058 -2.578 4.936 1.00 91.94 102 CYS A O 1
ATOM 804 N N . VAL A 1 103 ? 14.199 -3.001 4.451 1.00 89.12 103 VAL A N 1
ATOM 805 C CA . VAL A 1 103 ? 14.343 -4.083 5.441 1.00 89.12 103 VAL A CA 1
ATOM 806 C C . VAL A 1 103 ? 13.935 -3.660 6.864 1.00 89.12 103 VAL A C 1
ATOM 808 O O . VAL A 1 103 ? 13.078 -4.326 7.449 1.00 89.12 103 VAL A O 1
ATOM 811 N N . PRO A 1 104 ? 14.467 -2.572 7.458 1.00 87.56 104 PRO A N 1
ATOM 812 C CA . PRO A 1 104 ? 14.079 -2.187 8.813 1.00 87.56 104 PRO A CA 1
ATOM 813 C C . PRO A 1 104 ? 12.632 -1.685 8.894 1.00 87.56 104 PRO A C 1
ATOM 815 O O . PRO A 1 104 ? 11.989 -1.895 9.926 1.00 87.56 104 PRO A O 1
ATOM 818 N N . PHE A 1 105 ? 12.111 -1.069 7.824 1.00 92.38 105 PHE A N 1
ATOM 819 C CA . PHE A 1 105 ? 10.710 -0.662 7.732 1.00 92.38 105 PHE A CA 1
ATOM 820 C C . PHE A 1 105 ? 9.775 -1.876 7.767 1.00 92.38 105 PHE A C 1
ATOM 822 O O . PHE A 1 105 ? 8.903 -1.945 8.632 1.00 92.38 105 PHE A O 1
ATOM 829 N N . PHE A 1 106 ? 9.992 -2.875 6.907 1.00 91.81 106 PHE A N 1
ATOM 830 C CA . PHE A 1 106 ? 9.168 -4.084 6.884 1.00 91.81 106 PHE A CA 1
ATOM 831 C C . PHE A 1 106 ? 9.321 -4.921 8.152 1.00 91.81 106 PHE A C 1
ATOM 833 O O . PHE A 1 106 ? 8.324 -5.426 8.655 1.00 91.81 106 PHE A O 1
ATOM 840 N N . LEU A 1 107 ? 10.521 -5.013 8.733 1.00 89.00 107 LEU A N 1
ATOM 841 C CA . LEU A 1 107 ? 10.706 -5.663 10.033 1.00 89.00 107 LEU A CA 1
ATOM 842 C C . LEU A 1 107 ? 9.909 -4.960 11.144 1.00 89.00 107 LEU A C 1
ATOM 844 O O . LEU A 1 107 ? 9.332 -5.639 11.996 1.00 89.00 107 LEU A O 1
ATOM 848 N N . LYS A 1 108 ? 9.829 -3.620 11.127 1.00 89.75 108 LYS A N 1
ATOM 849 C CA . LYS A 1 108 ? 8.999 -2.854 12.071 1.00 89.75 108 LYS A CA 1
ATOM 850 C C . LYS A 1 108 ? 7.520 -3.167 11.856 1.00 89.75 108 LYS A C 1
ATOM 852 O O . LYS A 1 108 ? 6.835 -3.499 12.821 1.00 89.75 108 LYS A O 1
ATOM 857 N N . VAL A 1 109 ? 7.046 -3.078 10.611 1.00 91.31 109 VAL A N 1
ATOM 858 C CA . VAL A 1 109 ? 5.648 -3.352 10.240 1.00 91.31 109 VAL A CA 1
ATOM 859 C C . VAL A 1 109 ? 5.261 -4.778 10.635 1.00 91.31 109 VAL A C 1
ATOM 861 O O . VAL A 1 109 ? 4.284 -4.968 11.351 1.00 91.31 109 VAL A O 1
ATOM 864 N N . TYR A 1 110 ? 6.086 -5.766 10.295 1.00 90.69 110 TYR A N 1
ATOM 865 C CA . TYR A 1 110 ? 5.894 -7.169 10.656 1.00 90.69 110 TYR A CA 1
ATOM 866 C C . TYR A 1 110 ? 5.871 -7.394 12.176 1.00 90.69 110 TYR A C 1
ATOM 868 O O . TYR A 1 110 ? 4.988 -8.073 12.704 1.00 90.69 110 TYR A O 1
ATOM 876 N N . ALA A 1 111 ? 6.804 -6.788 12.918 1.00 87.62 111 ALA A N 1
ATOM 877 C CA . ALA A 1 111 ? 6.825 -6.886 14.378 1.00 87.62 111 ALA A CA 1
ATOM 878 C C . ALA A 1 111 ? 5.589 -6.243 15.032 1.00 87.62 111 ALA A C 1
ATOM 880 O O . ALA A 1 111 ? 5.124 -6.718 16.076 1.00 87.62 111 ALA A O 1
ATOM 881 N N . ALA A 1 112 ? 5.061 -5.174 14.432 1.00 88.75 112 ALA A N 1
ATOM 882 C CA . ALA A 1 112 ? 3.821 -4.542 14.855 1.00 88.75 112 ALA A CA 1
ATOM 883 C C . ALA A 1 112 ? 2.590 -5.395 14.489 1.00 88.75 112 ALA A C 1
ATOM 885 O O . ALA A 1 112 ? 1.697 -5.536 15.325 1.00 88.75 112 ALA A O 1
ATOM 886 N N . TRP A 1 113 ? 2.573 -6.061 13.329 1.00 89.81 113 TRP A N 1
ATOM 887 C CA . TRP A 1 113 ? 1.500 -6.983 12.924 1.00 89.81 113 TRP A CA 1
ATOM 888 C C . TRP A 1 113 ? 1.364 -8.194 13.851 1.00 89.81 113 TRP A C 1
ATOM 890 O O . TRP A 1 113 ? 0.252 -8.547 14.237 1.00 89.81 113 TRP A O 1
ATOM 900 N N . ILE A 1 114 ? 2.483 -8.774 14.299 1.00 89.31 114 ILE A N 1
ATOM 901 C CA . ILE A 1 114 ? 2.491 -9.883 15.279 1.00 89.31 114 ILE A CA 1
ATOM 902 C C . ILE A 1 114 ? 2.116 -9.397 16.696 1.00 89.31 114 ILE A C 1
ATOM 904 O O . ILE A 1 114 ? 1.984 -10.184 17.629 1.00 89.31 114 ILE A O 1
ATOM 908 N N . GLY A 1 115 ? 1.949 -8.089 16.905 1.00 84.25 115 GLY A N 1
ATOM 909 C CA . GLY A 1 115 ? 1.553 -7.521 18.195 1.00 84.25 115 GLY A CA 1
ATOM 910 C C . GLY A 1 115 ? 2.678 -7.446 19.233 1.00 84.25 115 GLY A C 1
ATOM 911 O O . GLY A 1 115 ? 2.450 -6.930 20.328 1.00 84.25 115 GLY A O 1
ATOM 912 N N . LYS A 1 116 ? 3.904 -7.877 18.887 1.00 82.38 116 LYS A N 1
ATOM 913 C CA . LYS A 1 116 ? 5.085 -7.824 19.770 1.00 82.38 116 LYS A CA 1
ATOM 914 C C . LYS A 1 116 ? 5.519 -6.395 20.093 1.00 82.38 116 LYS A C 1
ATOM 916 O O . LYS A 1 116 ? 6.097 -6.167 21.150 1.00 82.38 116 LYS A O 1
ATOM 921 N N . ARG A 1 117 ? 5.306 -5.450 19.169 1.00 83.12 117 ARG A N 1
ATOM 922 C CA . ARG A 1 117 ? 5.784 -4.058 19.297 1.00 83.12 117 ARG A CA 1
ATOM 923 C C . ARG A 1 117 ? 4.794 -2.983 18.861 1.00 83.12 117 ARG A C 1
ATOM 925 O O . ARG A 1 117 ? 5.185 -1.826 18.773 1.00 83.12 117 ARG A O 1
ATOM 932 N N . ALA A 1 118 ? 3.540 -3.340 18.597 1.00 88.25 118 ALA A N 1
ATOM 933 C CA . ALA A 1 118 ? 2.533 -2.326 18.312 1.00 88.25 118 ALA A CA 1
ATOM 934 C C . ALA A 1 118 ? 2.316 -1.462 19.563 1.00 88.25 118 ALA A C 1
ATOM 936 O O . ALA A 1 118 ? 2.040 -1.985 20.650 1.00 88.25 118 ALA A O 1
ATOM 937 N N . THR A 1 119 ? 2.472 -0.151 19.409 1.00 90.44 119 THR A N 1
ATOM 938 C CA . THR A 1 119 ? 2.181 0.827 20.463 1.00 90.44 119 THR A CA 1
ATOM 939 C C . THR A 1 119 ? 0.698 0.782 20.844 1.00 90.44 119 THR A C 1
ATOM 941 O O . THR A 1 119 ? -0.138 0.323 20.066 1.00 90.44 119 THR A O 1
ATOM 944 N N . ALA A 1 120 ? 0.339 1.272 22.036 1.00 91.94 120 ALA A N 1
ATOM 945 C CA . ALA A 1 120 ? -1.066 1.324 22.459 1.00 91.94 120 ALA A CA 1
ATOM 946 C C . ALA A 1 120 ? -1.943 2.098 21.452 1.00 91.94 120 ALA A C 1
ATOM 948 O O . ALA A 1 120 ? -3.051 1.670 21.145 1.00 91.94 120 ALA A O 1
ATOM 949 N N . ALA A 1 121 ? -1.403 3.171 20.862 1.00 92.06 121 ALA A N 1
ATOM 950 C CA . ALA A 1 121 ? -2.067 3.925 19.802 1.00 92.06 121 ALA A CA 1
ATOM 951 C C . ALA A 1 121 ? -2.235 3.103 18.510 1.00 92.06 121 ALA A C 1
ATOM 953 O O . ALA A 1 121 ? -3.324 3.078 17.954 1.00 92.06 121 ALA A O 1
ATOM 954 N N . GLU A 1 122 ? -1.211 2.369 18.059 1.00 91.38 122 GLU A N 1
ATOM 955 C CA . GLU A 1 122 ? -1.306 1.492 16.873 1.00 91.38 122 GLU A CA 1
ATOM 956 C C . GLU A 1 122 ? -2.275 0.313 17.062 1.00 91.38 122 GLU A C 1
ATOM 958 O O . GLU A 1 122 ? -2.792 -0.213 16.075 1.00 91.38 122 GLU A O 1
ATOM 963 N N . LYS A 1 123 ? -2.506 -0.120 18.310 1.00 91.62 123 LYS A N 1
ATOM 964 C CA . LYS A 1 123 ? -3.493 -1.157 18.656 1.00 91.62 123 LYS A CA 1
ATOM 965 C C . LYS A 1 123 ? -4.914 -0.614 18.771 1.00 91.62 123 LYS A C 1
ATOM 967 O O . LYS A 1 123 ? -5.855 -1.394 18.649 1.00 91.62 123 LYS A O 1
ATOM 972 N N . SER A 1 124 ? -5.069 0.684 19.034 1.00 87.94 124 SER A N 1
ATOM 973 C CA . SER A 1 124 ? -6.390 1.282 1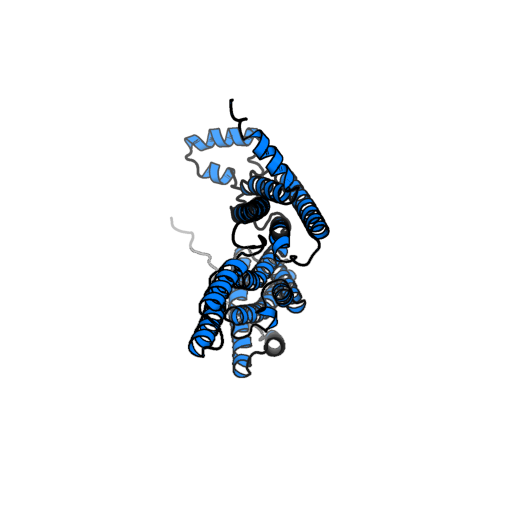9.205 1.00 87.94 124 SER A CA 1
ATOM 974 C C . SER A 1 124 ? -7.206 1.167 17.909 1.00 87.94 124 SER A C 1
ATOM 976 O O . SER A 1 124 ? -6.665 1.398 16.823 1.00 87.94 124 SER A O 1
ATOM 978 N N . PRO A 1 125 ? -8.484 0.767 17.986 1.00 88.38 125 PRO A N 1
ATOM 979 C CA . PRO A 1 125 ? -9.338 0.711 16.810 1.00 88.38 125 PRO A CA 1
ATOM 980 C C . PRO A 1 125 ? -9.705 2.119 16.320 1.00 88.38 125 PRO A C 1
ATOM 982 O O . PRO A 1 125 ? -9.702 3.093 17.076 1.00 88.38 125 PRO A O 1
ATOM 985 N N . GLY A 1 126 ? -10.059 2.224 15.038 1.00 85.94 126 GLY A N 1
ATOM 986 C CA . GLY A 1 126 ? -10.554 3.468 14.446 1.00 85.94 126 GLY A CA 1
ATOM 987 C C . GLY A 1 126 ? -9.467 4.516 14.188 1.00 85.94 126 GLY A C 1
ATOM 988 O O . GLY A 1 126 ? -8.294 4.198 14.001 1.00 85.94 126 GLY A O 1
ATOM 989 N N . VAL A 1 127 ? -9.869 5.791 14.141 1.00 82.88 127 VAL A N 1
ATOM 990 C CA . VAL A 1 127 ? -9.062 6.912 13.610 1.00 82.88 127 VAL A CA 1
ATOM 991 C C . VAL A 1 127 ? -7.710 7.067 14.307 1.00 82.88 127 VAL A C 1
ATOM 993 O O . VAL A 1 127 ? -6.710 7.390 13.666 1.00 82.88 127 VAL A O 1
ATOM 996 N N . VAL A 1 128 ? -7.667 6.812 15.617 1.00 88.44 128 VAL A N 1
ATOM 997 C CA . VAL A 1 128 ? -6.441 6.907 16.421 1.00 88.44 128 VAL A CA 1
ATOM 998 C C . VAL A 1 128 ? -5.413 5.872 15.953 1.00 88.44 128 VAL A C 1
ATOM 1000 O O . VAL A 1 128 ? -4.253 6.227 15.733 1.00 88.44 128 VAL A O 1
ATOM 1003 N N . GLY A 1 129 ? -5.853 4.638 15.691 1.00 90.19 129 GLY A N 1
ATOM 1004 C CA . GLY A 1 129 ? -5.039 3.590 15.080 1.00 90.19 129 GLY A CA 1
ATOM 1005 C C . GLY A 1 129 ? -4.550 3.983 13.692 1.00 90.19 129 GLY A C 1
ATOM 1006 O O . GLY A 1 129 ? -3.344 3.989 13.447 1.00 90.19 129 GLY A O 1
ATOM 1007 N N . PHE A 1 130 ? -5.458 4.395 12.801 1.00 89.38 130 PHE A N 1
ATOM 1008 C CA . PHE A 1 130 ? -5.100 4.830 11.442 1.00 89.38 130 PHE A CA 1
ATOM 1009 C C . PHE A 1 130 ? -4.045 5.944 11.450 1.00 89.38 130 PHE A C 1
ATOM 1011 O O . PHE A 1 130 ? -3.052 5.858 10.729 1.00 89.38 130 PHE A O 1
ATOM 1018 N N . ARG A 1 131 ? -4.204 6.960 12.306 1.00 91.00 131 ARG A N 1
ATOM 1019 C CA . ARG A 1 131 ? -3.248 8.070 12.433 1.00 91.00 131 ARG A CA 1
ATOM 1020 C C . ARG A 1 131 ? -1.890 7.618 12.973 1.00 91.00 131 ARG A C 1
ATOM 1022 O O . ARG A 1 131 ? -0.865 8.140 12.538 1.00 91.00 131 ARG A O 1
ATOM 1029 N N . ALA A 1 132 ? -1.864 6.669 13.906 1.00 93.75 132 ALA A N 1
ATOM 1030 C CA . ALA A 1 132 ? -0.617 6.116 14.429 1.00 93.75 132 ALA A CA 1
ATOM 1031 C C . ALA A 1 132 ? 0.146 5.326 13.347 1.00 93.75 132 ALA A C 1
ATOM 1033 O O . ALA A 1 132 ? 1.353 5.515 13.168 1.00 93.75 132 ALA A O 1
ATOM 1034 N N . TRP A 1 133 ? -0.569 4.517 12.558 1.00 93.69 133 TRP A N 1
ATOM 1035 C CA . TRP A 1 133 ? -0.002 3.765 11.433 1.00 93.69 133 TRP A CA 1
ATOM 1036 C C . TRP A 1 133 ? 0.461 4.670 10.284 1.00 93.69 133 TRP A C 1
ATOM 1038 O O . TRP A 1 133 ? 1.552 4.468 9.748 1.00 93.69 133 TRP A O 1
ATOM 1048 N N . LEU A 1 134 ? -0.286 5.734 9.983 1.00 93.56 134 LEU A N 1
ATOM 1049 C CA . LEU A 1 134 ? 0.078 6.786 9.025 1.00 93.56 134 LEU A CA 1
ATOM 1050 C C . LEU A 1 134 ? 0.917 7.913 9.653 1.00 93.56 134 LEU A C 1
ATOM 1052 O O . LEU A 1 134 ? 0.881 9.058 9.198 1.00 93.56 134 LEU A O 1
ATOM 1056 N N . SER A 1 135 ? 1.682 7.618 10.709 1.00 94.06 135 SER A N 1
ATOM 1057 C CA . SER A 1 135 ? 2.544 8.625 11.333 1.00 94.06 135 SER A CA 1
ATOM 1058 C C . SER A 1 135 ? 3.482 9.280 10.301 1.00 94.06 135 SER A C 1
ATOM 1060 O O . SER A 1 135 ? 3.968 8.593 9.394 1.00 94.06 135 SER A O 1
ATOM 1062 N N . PRO A 1 136 ? 3.829 10.576 10.453 1.00 92.50 136 PRO A N 1
ATOM 1063 C CA . PRO A 1 136 ? 4.718 11.271 9.517 1.00 92.50 136 PRO A CA 1
ATOM 1064 C C . PRO A 1 136 ? 6.038 10.532 9.287 1.00 92.50 136 PRO A C 1
ATOM 1066 O O . PRO A 1 136 ? 6.567 10.517 8.183 1.00 92.50 136 PRO A O 1
ATOM 1069 N N . SER A 1 137 ? 6.545 9.843 10.316 1.00 91.38 137 SER A N 1
ATOM 1070 C CA . SER A 1 137 ? 7.740 9.014 10.187 1.00 91.38 137 SER A CA 1
ATOM 1071 C C . SER A 1 137 ? 7.543 7.867 9.195 1.00 91.38 137 SER A C 1
ATOM 1073 O O . SER A 1 137 ? 8.418 7.658 8.361 1.00 91.38 137 SER A O 1
ATOM 1075 N N . ASN A 1 138 ? 6.436 7.121 9.276 1.00 93.75 138 ASN A N 1
ATOM 1076 C CA . ASN A 1 138 ? 6.157 6.015 8.356 1.00 93.75 138 ASN A CA 1
ATOM 1077 C C . ASN A 1 138 ? 5.910 6.536 6.931 1.00 93.75 138 ASN A C 1
ATOM 1079 O O . ASN A 1 138 ? 6.407 5.939 5.980 1.00 93.75 138 ASN A O 1
ATOM 1083 N N . MET A 1 139 ? 5.234 7.682 6.795 1.00 95.06 139 MET A N 1
ATOM 1084 C CA . MET A 1 139 ? 5.006 8.338 5.502 1.00 95.06 139 MET A CA 1
ATOM 1085 C C . MET A 1 139 ? 6.319 8.756 4.831 1.00 95.06 139 MET A C 1
ATOM 1087 O O . MET A 1 139 ? 6.515 8.479 3.652 1.00 95.06 139 MET A O 1
ATOM 1091 N N . ILE A 1 140 ? 7.255 9.348 5.583 1.00 93.56 140 ILE A N 1
ATOM 1092 C CA . ILE A 1 140 ? 8.585 9.706 5.066 1.00 93.56 140 ILE A CA 1
ATOM 1093 C C . ILE A 1 140 ? 9.327 8.457 4.573 1.00 93.56 140 ILE A C 1
ATOM 1095 O O . ILE A 1 140 ? 9.891 8.481 3.482 1.00 93.56 140 ILE A O 1
ATOM 1099 N N . PHE A 1 141 ? 9.300 7.349 5.326 1.00 94.44 141 PHE A N 1
ATOM 1100 C CA . PHE A 1 141 ? 9.905 6.094 4.864 1.00 94.44 141 PHE A CA 1
ATOM 1101 C C . PHE A 1 141 ? 9.236 5.566 3.594 1.00 94.44 141 PHE A C 1
ATOM 1103 O O . PHE A 1 141 ? 9.945 5.170 2.674 1.00 94.44 141 PHE A O 1
ATOM 1110 N N . ALA A 1 142 ? 7.905 5.604 3.511 1.00 95.56 142 ALA A N 1
ATOM 1111 C CA . ALA A 1 142 ? 7.183 5.162 2.323 1.00 95.56 142 ALA A CA 1
ATOM 1112 C C . ALA A 1 142 ? 7.555 5.990 1.081 1.00 95.56 142 ALA A C 1
ATOM 1114 O O . ALA A 1 142 ? 7.845 5.418 0.030 1.00 95.56 142 ALA A O 1
ATOM 1115 N N . VAL A 1 143 ? 7.628 7.321 1.210 1.00 95.50 143 VAL A N 1
ATOM 1116 C CA . VAL A 1 143 ? 8.061 8.224 0.128 1.00 95.50 143 VAL A CA 1
ATOM 1117 C C . VAL A 1 143 ? 9.502 7.935 -0.288 1.00 95.50 143 VAL A C 1
ATOM 1119 O O . VAL A 1 143 ? 9.770 7.775 -1.476 1.00 95.50 143 VAL A O 1
ATOM 1122 N N . LEU A 1 144 ? 10.427 7.816 0.670 1.00 95.31 144 LEU A N 1
ATOM 1123 C CA . LEU A 1 144 ? 11.837 7.551 0.372 1.00 95.31 144 LEU A CA 1
ATOM 1124 C C . LEU A 1 144 ? 12.027 6.193 -0.310 1.00 95.31 144 LEU A C 1
ATOM 1126 O O . LEU A 1 144 ? 12.694 6.123 -1.339 1.00 95.31 144 LEU A O 1
ATOM 1130 N N . ILE A 1 145 ? 11.418 5.124 0.216 1.00 96.00 145 ILE A N 1
ATOM 1131 C CA . ILE A 1 145 ? 11.495 3.783 -0.385 1.00 96.00 145 ILE A CA 1
ATOM 1132 C C . ILE A 1 145 ? 10.960 3.821 -1.820 1.00 96.00 145 ILE A C 1
ATOM 1134 O O . ILE A 1 145 ? 11.602 3.285 -2.719 1.00 96.00 145 ILE A O 1
ATOM 1138 N N . SER A 1 146 ? 9.838 4.504 -2.050 1.00 95.25 146 SER A N 1
ATOM 1139 C CA . SER A 1 146 ? 9.235 4.629 -3.382 1.00 95.25 146 SER A CA 1
ATOM 1140 C C . SER A 1 146 ? 10.116 5.424 -4.347 1.00 95.25 146 SER A C 1
ATOM 1142 O O . SER A 1 146 ? 10.286 5.014 -5.492 1.00 95.25 146 SER A O 1
ATOM 1144 N N . ALA A 1 147 ? 10.736 6.518 -3.889 1.00 94.62 147 ALA A N 1
ATOM 1145 C CA . ALA A 1 147 ? 11.654 7.326 -4.692 1.00 94.62 147 ALA A CA 1
ATOM 1146 C C . ALA A 1 147 ? 12.909 6.537 -5.092 1.00 94.62 147 ALA A C 1
ATOM 1148 O O . ALA A 1 147 ? 13.299 6.532 -6.260 1.00 94.62 147 ALA A O 1
ATOM 1149 N N . PHE A 1 148 ? 13.513 5.816 -4.143 1.00 95.06 148 PHE A N 1
ATOM 1150 C CA . PHE A 1 148 ? 14.685 4.986 -4.416 1.00 95.06 148 PHE A CA 1
ATOM 1151 C C . PHE A 1 148 ? 14.358 3.777 -5.288 1.00 95.06 148 PHE A C 1
ATOM 1153 O O . PHE A 1 148 ? 15.154 3.409 -6.149 1.00 95.06 148 PHE A O 1
ATOM 1160 N N . ALA A 1 149 ? 13.185 3.174 -5.118 1.00 92.38 149 ALA A N 1
ATOM 1161 C CA . ALA A 1 149 ? 12.760 2.079 -5.972 1.00 92.38 149 ALA A CA 1
ATOM 1162 C C . ALA A 1 149 ? 12.459 2.552 -7.406 1.00 92.38 149 ALA A C 1
ATOM 1164 O O . ALA A 1 149 ? 12.863 1.883 -8.357 1.00 92.38 149 ALA A O 1
ATOM 1165 N N . ALA A 1 150 ? 11.848 3.729 -7.575 1.00 90.75 150 ALA A N 1
ATOM 1166 C CA . ALA A 1 150 ? 11.650 4.342 -8.887 1.00 90.75 150 ALA A CA 1
ATOM 1167 C C . ALA A 1 150 ? 12.989 4.659 -9.574 1.00 90.75 150 ALA A C 1
ATOM 1169 O O . ALA A 1 150 ? 13.197 4.277 -10.724 1.00 90.75 150 ALA A O 1
ATOM 1170 N N . GLY A 1 151 ? 13.939 5.264 -8.852 1.00 89.25 151 GLY A N 1
ATOM 1171 C CA . GLY A 1 151 ? 15.272 5.564 -9.385 1.00 89.25 151 GLY A CA 1
ATOM 1172 C C . GLY A 1 151 ? 16.128 4.323 -9.673 1.00 89.25 151 GLY A C 1
ATOM 1173 O O . GLY A 1 151 ? 16.904 4.318 -10.625 1.00 89.25 151 GLY A O 1
ATOM 1174 N N . GLY A 1 152 ? 15.988 3.262 -8.872 1.00 88.00 152 GLY A N 1
ATOM 1175 C CA . GLY A 1 152 ? 16.805 2.051 -8.978 1.00 88.00 152 GLY A CA 1
ATOM 1176 C C . GLY A 1 152 ? 16.270 0.993 -9.946 1.00 88.00 152 GLY A C 1
ATOM 1177 O O . GLY A 1 152 ? 17.059 0.299 -10.589 1.00 88.00 152 GLY A O 1
ATOM 1178 N N . TYR A 1 153 ? 14.949 0.839 -10.050 1.00 84.50 153 TYR A N 1
ATOM 1179 C CA . TYR A 1 153 ? 14.310 -0.235 -10.827 1.00 84.50 153 TYR A CA 1
ATOM 1180 C C . TYR A 1 153 ? 13.451 0.261 -11.986 1.00 84.50 153 TYR A C 1
ATOM 1182 O O . TYR A 1 153 ? 12.904 -0.576 -12.710 1.00 84.50 153 TYR A O 1
ATOM 1190 N N . GLN A 1 154 ? 13.345 1.585 -12.163 1.00 82.75 154 GLN A N 1
ATOM 1191 C CA . GLN A 1 154 ? 12.409 2.218 -13.099 1.00 82.75 154 GLN A CA 1
ATOM 1192 C C . GLN A 1 154 ? 10.954 1.811 -12.813 1.00 82.75 154 GLN A C 1
ATOM 1194 O O . GLN A 1 154 ? 10.120 1.718 -13.706 1.00 82.75 154 GLN A O 1
ATOM 1199 N N . SER A 1 155 ? 10.651 1.519 -11.548 1.00 82.19 155 SER A N 1
ATOM 1200 C CA . SER A 1 155 ? 9.300 1.178 -11.111 1.00 82.19 155 SER A CA 1
ATOM 1201 C C . SER A 1 155 ? 8.447 2.434 -10.948 1.00 82.19 155 SER A C 1
ATOM 1203 O O . SER A 1 155 ? 8.964 3.509 -10.640 1.00 82.19 155 SER A O 1
ATOM 1205 N N . SER A 1 156 ? 7.126 2.299 -11.072 1.00 82.25 156 SER A N 1
ATOM 1206 C CA . SER A 1 156 ? 6.211 3.406 -10.792 1.00 82.25 156 SER A CA 1
ATOM 1207 C C . SER A 1 156 ? 6.329 3.865 -9.332 1.00 82.25 156 SER A C 1
ATOM 1209 O O . SER A 1 156 ? 6.062 3.093 -8.405 1.00 82.25 156 SER A O 1
ATOM 1211 N N . PHE A 1 157 ? 6.693 5.137 -9.123 1.00 85.88 157 PHE A N 1
ATOM 1212 C CA . PHE A 1 157 ? 6.764 5.753 -7.792 1.00 85.88 157 PHE A CA 1
ATOM 1213 C C . PHE A 1 157 ? 5.436 5.602 -7.042 1.00 85.88 157 PHE A C 1
ATOM 1215 O O . PHE A 1 157 ? 5.408 5.112 -5.913 1.00 85.88 157 PHE A O 1
ATOM 1222 N N . PHE A 1 158 ? 4.330 5.975 -7.692 1.00 80.88 158 PHE A N 1
ATOM 1223 C CA . PHE A 1 158 ? 3.004 5.912 -7.086 1.00 80.88 158 PHE A CA 1
ATOM 1224 C C . PHE A 1 158 ? 2.558 4.480 -6.821 1.00 80.88 158 PHE A C 1
ATOM 1226 O O . PHE A 1 158 ? 1.894 4.250 -5.816 1.00 80.88 158 PHE A O 1
ATOM 1233 N N . GLY A 1 159 ? 2.952 3.512 -7.652 1.00 80.31 159 GLY A N 1
ATOM 1234 C CA . GLY A 1 159 ? 2.618 2.110 -7.407 1.00 80.31 159 GLY A CA 1
ATOM 1235 C C . GLY A 1 159 ? 3.247 1.567 -6.132 1.00 80.31 159 GLY A C 1
ATOM 1236 O O . GLY A 1 159 ? 2.552 1.030 -5.269 1.00 80.31 159 GLY A O 1
ATOM 1237 N N . ILE A 1 160 ? 4.549 1.793 -5.958 1.00 88.31 160 ILE A N 1
ATOM 1238 C CA . ILE A 1 160 ? 5.259 1.363 -4.747 1.00 88.31 160 ILE A CA 1
ATOM 1239 C C . ILE A 1 160 ? 4.748 2.123 -3.525 1.00 88.31 160 ILE A C 1
ATOM 1241 O O . ILE A 1 160 ? 4.512 1.515 -2.480 1.00 88.31 160 ILE A O 1
ATOM 1245 N N . PHE A 1 161 ? 4.504 3.427 -3.663 1.00 89.88 161 PHE A N 1
ATOM 1246 C CA . PHE A 1 161 ? 3.964 4.236 -2.578 1.00 89.88 161 PHE A CA 1
ATOM 1247 C C . PHE A 1 161 ? 2.588 3.732 -2.136 1.00 89.88 161 PHE A C 1
ATOM 1249 O O . PHE A 1 161 ? 2.380 3.489 -0.950 1.00 89.88 161 PHE A O 1
ATOM 1256 N N . SER A 1 162 ? 1.681 3.488 -3.084 1.00 81.19 162 SER A N 1
ATOM 1257 C CA . SER A 1 162 ? 0.339 2.957 -2.817 1.00 81.19 162 SER A CA 1
ATOM 1258 C C . SER A 1 162 ? 0.400 1.616 -2.098 1.00 81.19 162 SER A C 1
ATOM 1260 O O . SER A 1 162 ? -0.289 1.426 -1.099 1.00 81.19 162 SER A O 1
ATOM 1262 N N . LEU A 1 163 ? 1.271 0.710 -2.550 1.00 87.44 163 LEU A N 1
ATOM 1263 C CA . LEU A 1 163 ? 1.468 -0.594 -1.921 1.00 87.44 163 LEU A CA 1
ATOM 1264 C C . LEU A 1 163 ? 1.941 -0.452 -0.470 1.00 87.44 163 LEU A C 1
ATOM 1266 O O . LEU A 1 163 ? 1.416 -1.123 0.419 1.00 87.44 163 LEU A O 1
ATOM 1270 N N . LEU A 1 164 ? 2.892 0.447 -0.202 1.00 92.56 164 LEU A N 1
ATOM 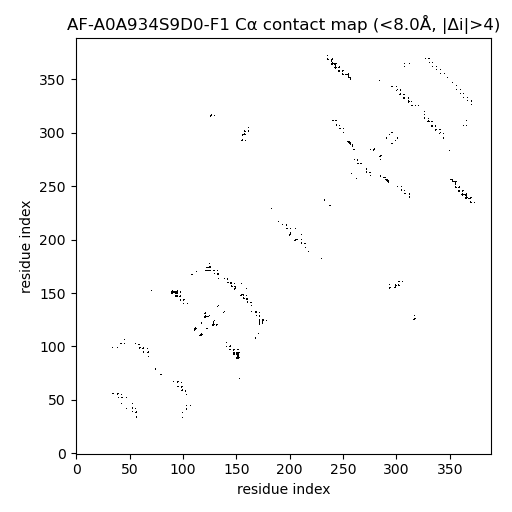1271 C CA . LEU A 1 164 ? 3.373 0.706 1.156 1.00 92.56 164 LEU A CA 1
ATOM 1272 C C . LEU A 1 164 ? 2.286 1.319 2.046 1.00 92.56 164 LEU A C 1
ATOM 1274 O O . LEU A 1 164 ? 2.176 0.928 3.208 1.00 92.56 164 LEU A O 1
ATOM 1278 N N . ILE A 1 165 ? 1.461 2.226 1.515 1.00 90.31 165 ILE A N 1
ATOM 1279 C CA . ILE A 1 165 ? 0.306 2.773 2.239 1.00 90.31 165 ILE A CA 1
ATOM 1280 C C . ILE A 1 165 ? -0.698 1.667 2.557 1.00 90.31 165 ILE A C 1
ATOM 1282 O O . ILE A 1 165 ? -1.083 1.526 3.714 1.00 90.31 165 ILE A O 1
ATOM 1286 N N . ILE A 1 166 ? -1.064 0.833 1.582 1.00 85.75 166 ILE A N 1
ATOM 1287 C CA . ILE A 1 166 ? -1.962 -0.309 1.798 1.00 85.75 166 ILE A CA 1
ATOM 1288 C C . ILE A 1 166 ? -1.392 -1.224 2.881 1.00 85.75 166 ILE A C 1
ATOM 1290 O O . ILE A 1 166 ? -2.095 -1.551 3.832 1.00 85.75 166 ILE A O 1
ATOM 1294 N N . CYS A 1 167 ? -0.104 -1.566 2.804 1.00 92.12 167 CYS A N 1
ATOM 1295 C CA . CYS A 1 167 ? 0.584 -2.360 3.819 1.00 92.12 167 CYS A CA 1
ATOM 1296 C C . CYS A 1 167 ? 0.454 -1.726 5.219 1.00 92.12 167 CYS A C 1
ATOM 1298 O O . CYS A 1 167 ? 0.082 -2.393 6.181 1.00 92.12 167 CYS A O 1
ATOM 1300 N N . LEU A 1 168 ? 0.657 -0.415 5.353 1.00 93.31 168 LEU A N 1
ATOM 1301 C CA . LEU A 1 168 ? 0.455 0.278 6.631 1.00 93.31 168 LEU A CA 1
ATOM 1302 C C . LEU A 1 168 ? -1.009 0.265 7.107 1.00 93.31 168 LEU A C 1
ATOM 1304 O O . LEU A 1 168 ? -1.248 0.291 8.313 1.00 93.31 168 LEU A O 1
ATOM 1308 N N . LEU A 1 169 ? -1.977 0.210 6.190 1.00 90.25 169 LEU A N 1
ATOM 1309 C CA . LEU A 1 169 ? -3.410 0.246 6.487 1.00 90.25 169 LEU A CA 1
ATOM 1310 C C . LEU A 1 169 ? -4.033 -1.122 6.800 1.00 90.25 169 LEU A C 1
ATOM 1312 O O . LEU A 1 169 ? -5.067 -1.165 7.467 1.00 90.25 169 LEU A O 1
ATOM 1316 N N . VAL A 1 170 ? -3.415 -2.236 6.396 1.00 88.50 170 VAL A N 1
ATOM 1317 C CA . VAL A 1 170 ? -3.956 -3.588 6.645 1.00 88.50 170 VAL A CA 1
ATOM 1318 C C . VAL A 1 170 ? -4.235 -3.817 8.133 1.00 88.50 170 VAL A C 1
ATOM 1320 O O . VAL A 1 170 ? -5.324 -4.250 8.500 1.00 88.50 170 VAL A O 1
ATOM 1323 N N . GLN A 1 171 ? -3.289 -3.487 9.014 1.00 89.50 171 GLN A N 1
ATOM 1324 C CA . GLN A 1 171 ? -3.448 -3.735 10.448 1.00 89.50 171 GLN A CA 1
ATOM 1325 C C . GLN A 1 171 ? -4.549 -2.898 11.117 1.00 89.50 171 GLN A C 1
ATOM 1327 O O . GLN A 1 171 ? -5.368 -3.499 11.814 1.00 89.50 171 GLN A O 1
ATOM 1332 N N . PRO A 1 172 ? -4.616 -1.559 10.949 1.00 88.94 172 PRO A N 1
ATOM 1333 C CA . PRO A 1 172 ? -5.705 -0.781 11.531 1.00 88.94 172 PRO A CA 1
ATOM 1334 C C . PRO A 1 172 ? -7.069 -1.166 10.945 1.00 88.94 172 PRO A C 1
ATOM 1336 O O . PRO A 1 172 ? -8.065 -1.132 11.661 1.00 88.94 172 PRO A O 1
ATOM 1339 N N . MET A 1 173 ? -7.134 -1.607 9.681 1.00 84.69 173 MET A N 1
ATOM 1340 C CA . MET A 1 173 ? -8.368 -2.177 9.132 1.00 84.69 173 MET A CA 1
ATOM 1341 C C . MET A 1 173 ? -8.759 -3.460 9.871 1.00 84.69 173 MET A C 1
ATOM 1343 O O . MET A 1 173 ? -9.884 -3.566 10.352 1.00 84.69 173 MET A O 1
ATOM 1347 N N . VAL A 1 174 ? -7.831 -4.409 10.033 1.00 85.44 174 VAL A N 1
ATOM 1348 C CA . VAL A 1 174 ? -8.080 -5.664 10.763 1.00 85.44 174 VAL A CA 1
ATOM 1349 C C . VAL A 1 174 ? -8.467 -5.406 12.222 1.00 85.44 174 VAL A C 1
ATOM 1351 O O . VAL A 1 174 ? -9.375 -6.066 12.728 1.00 85.44 174 VAL A O 1
ATOM 1354 N N . SER A 1 175 ? -7.828 -4.456 12.912 1.00 84.94 175 SER A N 1
ATOM 1355 C CA . SER A 1 175 ? -8.189 -4.119 14.296 1.00 84.94 175 SER A CA 1
ATOM 1356 C C . SER A 1 175 ? -9.564 -3.458 14.384 1.00 84.94 175 SER A C 1
ATOM 1358 O O . SER A 1 175 ? -10.341 -3.819 15.263 1.00 84.94 175 SER A O 1
ATOM 1360 N N . SER A 1 176 ? -9.910 -2.572 13.447 1.00 82.12 176 SER A N 1
ATOM 1361 C CA . SER A 1 176 ? -11.255 -2.000 13.336 1.00 82.12 176 SER A CA 1
ATOM 1362 C C . SER A 1 176 ? -12.326 -3.058 13.063 1.00 82.12 176 SER A C 1
ATOM 1364 O O . SER A 1 176 ? -13.410 -2.963 13.630 1.00 82.12 176 SER A O 1
ATOM 1366 N N . PHE A 1 177 ? -12.034 -4.078 12.248 1.00 78.94 177 PHE A N 1
ATOM 1367 C CA . PHE A 1 177 ? -12.958 -5.196 12.029 1.00 78.94 177 PHE A CA 1
ATOM 1368 C C . PHE A 1 177 ? -13.128 -6.065 13.280 1.00 78.94 177 PHE A C 1
ATOM 1370 O O . PHE A 1 177 ? -14.242 -6.483 13.576 1.00 78.94 177 PHE A O 1
ATOM 1377 N N . LYS A 1 178 ? -12.051 -6.310 14.038 1.00 80.50 178 LYS A N 1
ATOM 1378 C CA . LYS A 1 178 ? -12.105 -7.089 15.289 1.00 80.50 178 LYS A CA 1
ATOM 1379 C C . LYS A 1 178 ? -12.784 -6.352 16.441 1.00 80.50 178 LYS A C 1
ATOM 1381 O O . LYS A 1 178 ? -13.394 -6.993 17.281 1.00 80.50 178 LYS A O 1
ATOM 1386 N N . ALA A 1 179 ? -12.651 -5.030 16.491 1.00 73.44 179 ALA A N 1
ATOM 1387 C CA . ALA A 1 179 ? -13.284 -4.190 17.504 1.00 73.44 179 ALA A CA 1
ATOM 1388 C C . ALA A 1 179 ? -14.763 -3.907 17.210 1.00 73.44 179 ALA A C 1
ATOM 1390 O O . ALA A 1 179 ? -15.420 -3.222 17.992 1.00 73.44 179 ALA A O 1
ATOM 1391 N N . MET A 1 180 ? -15.289 -4.392 16.081 1.00 66.12 180 MET A N 1
ATOM 1392 C CA . MET A 1 180 ? -16.722 -4.364 15.845 1.00 66.12 180 MET A CA 1
ATOM 1393 C C . MET A 1 180 ? -17.365 -5.239 16.927 1.00 66.12 180 MET A C 1
ATOM 1395 O O . MET A 1 180 ? -16.970 -6.401 17.036 1.00 66.12 180 MET A O 1
ATOM 1399 N N . PRO A 1 181 ? -18.271 -4.693 17.758 1.00 56.06 181 PRO A N 1
ATOM 1400 C CA . PRO A 1 181 ? -18.810 -5.416 18.897 1.00 56.06 181 PRO A CA 1
ATOM 1401 C C . PRO A 1 181 ? -19.431 -6.709 18.384 1.00 56.06 181 PRO A C 1
ATOM 1403 O O . PRO A 1 181 ? -20.418 -6.691 17.643 1.00 56.06 181 PRO A O 1
ATOM 1406 N N . SER A 1 182 ? -18.809 -7.833 18.736 1.00 51.56 182 SER A N 1
ATOM 1407 C CA . SER A 1 182 ? -19.476 -9.116 18.623 1.00 51.56 182 SER A CA 1
ATOM 1408 C C . SER A 1 182 ? -20.676 -8.994 19.549 1.00 51.56 182 SER A C 1
ATOM 1410 O O . SER A 1 182 ? -20.502 -8.729 20.736 1.00 51.56 182 SER A O 1
ATOM 1412 N N . ALA A 1 183 ? -21.887 -9.114 19.005 1.00 54.47 183 ALA A N 1
ATOM 1413 C CA . ALA A 1 183 ? -23.157 -8.912 19.712 1.00 54.47 183 ALA A CA 1
ATOM 1414 C C . ALA A 1 183 ? -23.375 -9.852 20.926 1.00 54.47 183 ALA A C 1
ATOM 1416 O O . ALA A 1 183 ? -24.453 -9.886 21.503 1.00 54.47 183 ALA A O 1
ATOM 1417 N N . THR A 1 184 ? -22.353 -10.615 21.300 1.00 53.28 184 THR A N 1
ATOM 1418 C CA . THR A 1 184 ? -22.295 -11.595 22.376 1.00 53.28 184 THR A CA 1
ATOM 1419 C C . THR A 1 184 ? -21.808 -11.043 23.719 1.00 53.28 184 THR A C 1
ATOM 1421 O O . THR A 1 184 ? -22.005 -11.721 24.713 1.00 53.28 184 THR A O 1
ATOM 1424 N N . GLU A 1 185 ? -21.217 -9.842 23.813 1.00 50.72 185 GLU A N 1
ATOM 1425 C CA . GLU A 1 185 ? -20.749 -9.313 25.121 1.00 50.72 185 GLU A CA 1
ATOM 1426 C C . GLU A 1 185 ? -21.852 -8.675 25.988 1.00 50.72 185 GLU A C 1
ATOM 1428 O O . GLU A 1 185 ? -21.618 -8.379 27.156 1.00 50.72 185 GLU A O 1
ATOM 1433 N N . THR A 1 186 ? -23.068 -8.496 25.465 1.00 53.50 186 THR A N 1
ATOM 1434 C CA . THR A 1 186 ? -24.218 -8.056 26.278 1.00 53.50 186 THR A CA 1
ATOM 1435 C C . THR A 1 186 ? -24.745 -9.143 27.218 1.00 53.50 186 THR A C 1
ATOM 1437 O O . THR A 1 186 ? -25.428 -8.810 28.181 1.00 53.50 186 THR A O 1
ATOM 1440 N N . ASP A 1 187 ? -24.433 -10.421 26.972 1.00 55.62 187 ASP A N 1
ATOM 1441 C CA . ASP A 1 187 ? -24.933 -11.519 27.811 1.00 55.62 187 ASP A CA 1
ATOM 1442 C C . ASP A 1 187 ? -24.217 -11.594 29.168 1.00 55.62 187 ASP A C 1
ATOM 1444 O O . ASP A 1 187 ? -24.872 -11.854 30.175 1.00 55.62 187 ASP A O 1
ATOM 1448 N N . ASP A 1 188 ? -22.916 -11.288 29.235 1.00 57.88 188 ASP A N 1
ATOM 1449 C CA . ASP A 1 188 ? -22.142 -11.407 30.481 1.00 57.88 188 ASP A CA 1
ATOM 1450 C C . ASP A 1 188 ? -22.449 -10.275 31.479 1.00 57.88 188 ASP A C 1
ATOM 1452 O O . ASP A 1 188 ? -22.432 -10.472 32.694 1.00 57.88 188 ASP A O 1
ATOM 1456 N N . THR A 1 189 ? -22.769 -9.066 31.007 1.00 62.50 189 THR A N 1
ATOM 1457 C CA . THR A 1 189 ? -23.180 -7.974 31.906 1.00 62.50 189 THR A CA 1
ATOM 1458 C C . THR A 1 189 ? -24.604 -8.176 32.410 1.00 62.50 189 THR A C 1
ATOM 1460 O O . THR A 1 189 ? -24.867 -7.973 33.597 1.00 62.50 189 THR A O 1
ATOM 1463 N N . LEU A 1 190 ? -25.503 -8.655 31.544 1.00 66.06 190 LEU A N 1
ATOM 1464 C CA . LEU A 1 190 ? -26.857 -9.036 31.938 1.00 66.06 190 LEU A CA 1
ATOM 1465 C C . LEU A 1 190 ? -26.845 -10.233 32.893 1.00 66.06 190 LEU A C 1
ATOM 1467 O O . LEU A 1 190 ? -27.647 -10.253 33.824 1.00 66.06 190 LEU A O 1
ATOM 1471 N N . SER A 1 191 ? -25.935 -11.202 32.733 1.00 72.75 191 SER A N 1
ATOM 1472 C CA . SER A 1 191 ? -25.827 -12.332 33.661 1.00 72.75 191 SER A CA 1
ATOM 1473 C C . SER A 1 191 ? -25.355 -11.892 35.047 1.00 72.75 191 SER A C 1
ATOM 1475 O O . SER A 1 191 ? -25.927 -12.340 36.037 1.00 72.75 191 SER A O 1
ATOM 1477 N N . VAL A 1 192 ? -24.390 -10.967 35.134 1.00 80.06 192 VAL A N 1
ATOM 1478 C CA . VAL A 1 192 ? -23.906 -10.421 36.417 1.00 80.06 192 VAL A CA 1
ATOM 1479 C C . VAL A 1 192 ? -24.984 -9.590 37.122 1.00 80.06 192 VAL A C 1
ATOM 1481 O O . VAL A 1 192 ? -25.165 -9.709 38.335 1.00 80.06 192 VAL A O 1
ATOM 1484 N N . GLU A 1 193 ? -25.742 -8.767 36.391 1.00 80.44 193 GLU A N 1
ATOM 1485 C CA . GLU A 1 193 ? -26.861 -8.009 36.971 1.00 80.44 193 GLU A CA 1
ATOM 1486 C C . GLU A 1 193 ? -28.013 -8.926 37.406 1.00 80.44 193 GLU A C 1
ATOM 1488 O O . GLU A 1 193 ? -28.604 -8.721 38.470 1.00 80.44 193 GLU A O 1
ATOM 1493 N N . ARG A 1 194 ? -28.276 -9.996 36.645 1.00 81.44 194 ARG A N 1
ATOM 1494 C CA . ARG A 1 194 ? -29.271 -11.022 36.981 1.00 81.44 194 ARG A CA 1
ATOM 1495 C C . ARG A 1 194 ? -28.880 -11.816 38.228 1.00 81.44 194 ARG A C 1
ATOM 1497 O O . ARG A 1 194 ? -29.722 -12.039 39.092 1.00 81.44 194 ARG A O 1
ATOM 1504 N N . GLU A 1 195 ? -27.610 -12.186 38.364 1.00 86.75 195 GLU A N 1
ATOM 1505 C CA . GLU A 1 195 ? -27.067 -12.874 39.542 1.00 86.75 195 GLU A CA 1
ATOM 1506 C C . GLU A 1 195 ? -27.092 -11.971 40.791 1.00 86.75 195 GLU A C 1
ATOM 1508 O O . GLU A 1 195 ? -27.433 -12.406 41.894 1.00 86.75 195 GLU A O 1
ATOM 1513 N N . LYS A 1 196 ? -26.850 -10.666 40.621 1.00 86.81 196 LYS A N 1
ATOM 1514 C CA . LYS A 1 196 ? -26.976 -9.676 41.700 1.00 86.81 196 LYS A CA 1
ATOM 1515 C C . LYS A 1 196 ? -28.421 -9.489 42.179 1.00 86.81 196 LYS A C 1
ATOM 1517 O O . LYS A 1 196 ? -28.643 -9.319 43.372 1.00 86.81 196 LYS A O 1
ATOM 1522 N N . ILE A 1 197 ? -29.407 -9.543 41.286 1.00 85.31 197 ILE A N 1
ATOM 1523 C CA . ILE A 1 197 ? -30.827 -9.462 41.672 1.00 85.31 197 ILE A CA 1
ATOM 1524 C C . ILE A 1 197 ? -31.293 -10.756 42.341 1.00 85.31 197 ILE A C 1
ATOM 1526 O O . ILE A 1 197 ? -32.010 -10.700 43.338 1.00 85.31 197 ILE A O 1
ATOM 1530 N N . LEU A 1 198 ? -30.832 -11.913 41.859 1.00 83.94 198 LEU A N 1
ATOM 1531 C CA . LEU A 1 198 ? -31.117 -13.201 42.495 1.00 83.94 198 LEU A CA 1
ATOM 1532 C C . LEU A 1 198 ? -30.512 -13.291 43.905 1.00 83.94 198 LEU A C 1
ATOM 1534 O O . LEU A 1 198 ? -31.196 -13.725 44.826 1.00 83.94 198 LEU A O 1
ATOM 1538 N N . SER A 1 199 ? -29.287 -12.800 44.113 1.00 92.69 199 SER A N 1
ATOM 1539 C CA . SER A 1 199 ? -28.688 -12.765 45.459 1.00 92.69 199 SER A CA 1
ATOM 1540 C C . SER A 1 199 ? -29.417 -11.822 46.426 1.00 92.69 199 SER A C 1
ATOM 1542 O O . SER A 1 199 ? -29.525 -12.126 47.612 1.00 92.69 199 SER A O 1
ATOM 1544 N N . LEU A 1 200 ? -29.976 -10.706 45.945 1.00 87.69 200 LEU A N 1
ATOM 1545 C CA . LEU A 1 200 ? -30.814 -9.820 46.763 1.00 87.69 200 LEU A CA 1
ATOM 1546 C C . LEU A 1 200 ? -32.163 -10.473 47.135 1.00 87.69 200 LEU A C 1
ATOM 1548 O O . LEU A 1 200 ? -32.657 -10.268 48.244 1.00 87.69 200 LEU A O 1
ATOM 1552 N N . LEU A 1 201 ? -32.723 -11.317 46.260 1.00 91.44 201 LEU A N 1
ATOM 1553 C CA . LEU A 1 201 ? -33.898 -12.136 46.578 1.00 91.44 201 LEU A CA 1
ATOM 1554 C C . LEU A 1 201 ? -33.578 -13.187 47.655 1.00 91.44 201 LEU A C 1
ATOM 1556 O O . LEU A 1 201 ? -34.338 -13.337 48.609 1.00 91.44 201 LEU A O 1
ATOM 1560 N N . GLU A 1 202 ? -32.442 -13.884 47.543 1.00 92.31 202 GLU A N 1
ATOM 1561 C CA . GLU A 1 202 ? -32.000 -14.869 48.547 1.00 92.31 202 GLU A CA 1
ATOM 1562 C C . GLU A 1 202 ? -31.729 -14.238 49.921 1.00 92.31 202 GLU A C 1
ATOM 1564 O O . GLU A 1 202 ? -31.989 -14.853 50.955 1.00 92.31 202 GLU A O 1
ATOM 1569 N N . LEU A 1 203 ? -31.259 -12.988 49.941 1.00 93.75 203 LEU A N 1
ATOM 1570 C CA . LEU A 1 203 ? -31.074 -12.189 51.157 1.00 93.75 203 LEU A CA 1
ATOM 1571 C C . LEU A 1 203 ? -32.392 -11.687 51.774 1.00 93.75 203 LEU A C 1
ATOM 1573 O O . LEU A 1 203 ? -32.366 -11.125 52.870 1.00 93.75 203 LEU A O 1
ATOM 1577 N N . GLY A 1 204 ? -33.530 -11.866 51.094 1.00 88.00 204 GLY A N 1
ATOM 1578 C CA . GLY A 1 204 ? -34.842 -11.399 51.544 1.00 88.00 204 GLY A CA 1
ATOM 1579 C C . GLY A 1 204 ? -34.979 -9.874 51.586 1.00 88.00 204 GLY A C 1
ATOM 1580 O O . GLY A 1 204 ? -35.879 -9.363 52.251 1.00 88.00 204 GLY A O 1
ATOM 1581 N N . THR A 1 205 ? -34.083 -9.137 50.918 1.00 89.69 205 THR A N 1
ATOM 1582 C CA . THR A 1 205 ? -34.120 -7.665 50.870 1.00 89.69 205 THR A CA 1
ATOM 1583 C C . THR A 1 205 ? -35.128 -7.132 49.860 1.00 89.69 205 THR A C 1
ATOM 1585 O O . THR A 1 205 ? -35.533 -5.978 49.972 1.00 89.69 205 THR A O 1
ATOM 1588 N N . ILE A 1 206 ? -35.545 -7.966 48.910 1.00 86.25 206 ILE A N 1
ATOM 1589 C CA . ILE A 1 206 ? -36.589 -7.684 47.924 1.00 86.25 206 ILE A CA 1
ATOM 1590 C C . ILE A 1 206 ? -37.597 -8.827 47.912 1.00 86.25 206 ILE A C 1
ATOM 1592 O O . ILE A 1 206 ? -37.262 -9.992 48.140 1.00 86.25 206 ILE A O 1
ATOM 1596 N N . THR A 1 207 ? -38.846 -8.477 47.637 1.00 89.81 207 THR A N 1
ATOM 1597 C CA . THR A 1 207 ? -39.943 -9.433 47.496 1.00 89.81 207 THR A CA 1
ATOM 1598 C C . THR A 1 207 ? -39.922 -10.108 46.121 1.00 89.81 207 THR A C 1
ATOM 1600 O O . THR A 1 207 ? -39.302 -9.626 45.171 1.00 89.81 207 THR A O 1
ATOM 1603 N N . ALA A 1 208 ? -40.599 -11.254 45.998 1.00 86.94 208 ALA A N 1
ATOM 1604 C CA . ALA A 1 208 ? -40.668 -11.997 44.737 1.00 86.94 208 ALA A CA 1
ATOM 1605 C C . ALA A 1 208 ? -41.290 -11.167 43.596 1.00 86.94 208 ALA A C 1
ATOM 1607 O O . ALA A 1 208 ? -40.848 -11.281 42.453 1.00 86.94 208 ALA A O 1
ATOM 1608 N N . ASP A 1 209 ? -42.247 -10.294 43.919 1.00 82.81 209 ASP A N 1
ATOM 1609 C CA . ASP A 1 209 ? -42.913 -9.420 42.950 1.00 82.81 209 ASP A CA 1
ATOM 1610 C C . ASP A 1 209 ? -41.970 -8.309 42.450 1.00 82.81 209 ASP A C 1
ATOM 1612 O O . ASP A 1 209 ? -41.859 -8.086 41.247 1.00 82.81 209 ASP A O 1
ATOM 1616 N N . GLU A 1 210 ? -41.183 -7.693 43.341 1.00 83.81 210 GLU A N 1
ATOM 1617 C CA . GLU A 1 210 ? -40.154 -6.706 42.967 1.00 83.81 210 GLU A CA 1
ATOM 1618 C C . GLU A 1 210 ? -39.032 -7.337 42.131 1.00 83.81 210 GLU A C 1
ATOM 1620 O O . GLU A 1 210 ? -38.502 -6.711 41.213 1.00 83.81 210 GLU A O 1
ATOM 1625 N N . CYS A 1 211 ? -38.680 -8.596 42.408 1.00 84.19 211 CYS A N 1
ATOM 1626 C CA . CYS A 1 211 ? -37.716 -9.346 41.606 1.00 84.19 211 CYS A CA 1
ATOM 1627 C C . CYS A 1 211 ? -38.247 -9.621 40.191 1.00 84.19 211 CYS A C 1
ATOM 1629 O O . CYS A 1 211 ? -37.512 -9.440 39.218 1.00 84.19 211 CYS A O 1
ATOM 1631 N N . ALA A 1 212 ? -39.520 -10.005 40.054 1.00 79.69 212 ALA A N 1
ATOM 1632 C CA . ALA A 1 212 ? -40.156 -10.199 38.753 1.00 79.69 212 ALA A CA 1
ATOM 1633 C C . ALA A 1 212 ? -40.213 -8.890 37.948 1.00 79.69 212 ALA A C 1
ATOM 1635 O O . ALA A 1 212 ? -39.876 -8.893 36.762 1.00 79.69 212 ALA A O 1
ATOM 1636 N N . ASP A 1 213 ? -40.540 -7.771 38.598 1.00 80.06 213 ASP A N 1
ATOM 1637 C CA . ASP A 1 213 ? -40.553 -6.450 37.968 1.00 80.06 213 ASP A CA 1
ATOM 1638 C C . ASP A 1 213 ? -39.152 -5.993 37.551 1.00 80.06 213 ASP A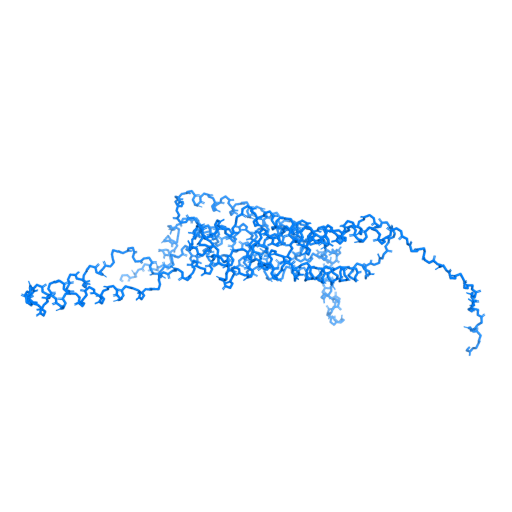 C 1
ATOM 1640 O O . ASP A 1 213 ? -38.983 -5.521 36.428 1.00 80.06 213 ASP A O 1
ATOM 1644 N N . LEU A 1 214 ? -38.125 -6.198 38.384 1.00 79.75 214 LEU A N 1
ATOM 1645 C CA . LEU A 1 214 ? -36.731 -5.865 38.059 1.00 79.75 214 LEU A CA 1
ATOM 1646 C C . LEU A 1 214 ? -36.156 -6.751 36.947 1.00 79.75 214 LEU A C 1
ATOM 1648 O O . LEU A 1 214 ? -35.437 -6.259 36.076 1.00 79.75 214 LEU A O 1
ATOM 1652 N N . LEU A 1 215 ? -36.492 -8.043 36.931 1.00 77.81 215 LEU A N 1
ATOM 1653 C CA . LEU A 1 215 ? -36.116 -8.953 35.848 1.00 77.81 215 LEU A CA 1
ATOM 1654 C C . LEU A 1 215 ? -36.847 -8.610 34.545 1.00 77.81 215 LEU A C 1
ATOM 1656 O O . LEU A 1 215 ? -36.229 -8.653 33.478 1.00 77.81 215 LEU A O 1
ATOM 1660 N N . SER A 1 216 ? -38.125 -8.220 34.611 1.00 79.31 216 SER A N 1
ATOM 1661 C CA . SER A 1 216 ? -38.860 -7.745 33.434 1.00 79.31 216 SER A CA 1
ATOM 1662 C C . SER A 1 216 ? -38.300 -6.408 32.939 1.00 79.31 216 SER A C 1
ATOM 1664 O O . SER A 1 216 ? -38.107 -6.241 31.735 1.00 79.31 216 SER A O 1
ATOM 1666 N N . ALA A 1 217 ? -37.919 -5.507 33.850 1.00 76.50 217 ALA A N 1
ATOM 1667 C CA . ALA A 1 217 ? -37.303 -4.222 33.545 1.00 76.50 217 ALA A CA 1
ATOM 1668 C C . ALA A 1 217 ? -35.897 -4.377 32.957 1.00 76.50 217 ALA A C 1
ATOM 1670 O O . ALA A 1 217 ? -35.548 -3.607 32.073 1.00 76.50 217 ALA A O 1
ATOM 1671 N N . LEU A 1 218 ? -35.116 -5.383 33.360 1.00 72.12 218 LEU A N 1
ATOM 1672 C CA . LEU A 1 218 ? -33.851 -5.740 32.701 1.00 72.12 218 LEU A CA 1
ATOM 1673 C C . LEU A 1 218 ? -34.064 -6.374 31.323 1.00 72.12 218 LEU A C 1
ATOM 1675 O O . LEU A 1 218 ? -33.322 -6.093 30.379 1.00 72.12 218 LEU A O 1
ATOM 1679 N N . SER A 1 219 ? -35.107 -7.193 31.171 1.00 67.75 219 SER A N 1
ATOM 1680 C CA . SER A 1 219 ? -35.493 -7.740 29.863 1.00 67.75 219 SER A CA 1
ATOM 1681 C C . SER A 1 219 ? -36.061 -6.670 28.914 1.00 67.75 219 SER A C 1
ATOM 1683 O O . SER A 1 219 ? -35.976 -6.815 27.699 1.00 67.75 219 SER A O 1
ATOM 1685 N N . GLY A 1 220 ? -36.613 -5.582 29.465 1.00 55.09 220 GLY A N 1
ATOM 1686 C CA . GLY A 1 220 ? -37.165 -4.443 28.727 1.00 55.09 220 GLY A CA 1
ATOM 1687 C C . GLY A 1 220 ? -36.179 -3.287 28.519 1.00 55.09 220 GLY A C 1
ATOM 1688 O O . GLY A 1 220 ? -36.250 -2.603 27.503 1.00 55.09 220 GLY A O 1
ATOM 1689 N N . SER A 1 221 ? -35.214 -3.075 29.421 1.00 51.94 221 SER A N 1
ATOM 1690 C CA . SER A 1 221 ? -34.132 -2.082 29.275 1.00 51.94 221 SER A CA 1
ATOM 1691 C C . SER A 1 221 ? -33.039 -2.549 28.311 1.00 51.94 221 SER A C 1
ATOM 1693 O O . SER A 1 221 ? -32.302 -1.735 27.757 1.00 51.94 221 SER A O 1
ATOM 1695 N N . SER A 1 222 ? -33.001 -3.855 28.042 1.00 47.94 222 SER A N 1
ATOM 1696 C CA . SER A 1 222 ? -32.317 -4.466 26.904 1.00 47.94 222 SER A CA 1
ATOM 1697 C C . SER A 1 222 ? -33.145 -4.426 25.619 1.00 47.94 222 SER A C 1
ATOM 1699 O O . SER A 1 222 ? -32.788 -5.087 24.646 1.00 47.94 222 SER A O 1
ATOM 1701 N N . GLN A 1 223 ? -34.209 -3.618 25.545 1.00 44.97 223 GLN A N 1
ATOM 1702 C CA . GLN A 1 223 ? -34.656 -3.115 24.257 1.00 44.97 223 GLN A CA 1
ATOM 1703 C C . GLN A 1 223 ? -33.669 -2.011 23.867 1.00 44.97 223 GLN A C 1
ATOM 1705 O O . GLN A 1 223 ? -33.776 -0.888 24.370 1.00 44.97 223 GLN A O 1
ATOM 1710 N N . PRO A 1 224 ? -32.663 -2.295 23.013 1.00 43.28 224 PRO A N 1
ATOM 1711 C CA . PRO A 1 224 ? -31.832 -1.229 22.509 1.00 43.28 224 PRO A CA 1
ATOM 1712 C C . PRO A 1 224 ? -32.786 -0.220 21.879 1.00 43.28 224 PRO A C 1
ATOM 1714 O O . PRO A 1 224 ? -33.615 -0.568 21.031 1.00 43.28 224 PRO A O 1
ATOM 1717 N N . SER A 1 225 ? -32.651 1.046 22.266 1.00 38.56 225 SER A N 1
ATOM 1718 C CA . SER A 1 225 ? -33.028 2.130 21.368 1.00 38.56 225 SER A CA 1
ATOM 1719 C C . SER A 1 225 ? -32.573 1.722 19.954 1.00 38.56 225 SER A C 1
ATOM 1721 O O . SER A 1 225 ? -31.459 1.196 19.834 1.00 38.56 225 SER A O 1
ATOM 1723 N N . PRO A 1 226 ? -33.383 1.877 18.890 1.00 43.31 226 PRO A N 1
ATOM 1724 C CA . PRO A 1 226 ? -33.087 1.384 17.536 1.00 43.31 226 PRO A CA 1
ATOM 1725 C C . PRO A 1 226 ? -31.808 1.955 16.877 1.00 43.31 226 PRO A C 1
ATOM 1727 O O . PRO A 1 226 ? -31.606 1.829 15.674 1.00 43.31 226 PRO A O 1
ATOM 1730 N N . SER A 1 227 ? -30.884 2.518 17.651 1.00 41.62 227 SER A N 1
ATOM 1731 C CA . SER A 1 227 ? -29.458 2.574 17.361 1.00 41.62 227 SER A CA 1
ATOM 1732 C C . SER A 1 227 ? -28.712 1.267 17.685 1.00 41.62 227 SER A C 1
ATOM 1734 O O . SER A 1 227 ? -27.512 1.318 17.962 1.00 41.62 227 SER A O 1
ATOM 1736 N N . SER A 1 228 ? -29.358 0.093 17.631 1.00 43.38 228 SER A N 1
ATOM 1737 C CA . SER A 1 228 ? -28.651 -1.177 17.426 1.00 43.38 228 SER A CA 1
ATOM 1738 C C . SER A 1 228 ? -28.012 -1.144 16.034 1.00 43.38 228 SER A C 1
ATOM 1740 O O . SER A 1 228 ? -28.499 -1.655 15.029 1.00 43.38 228 SER A O 1
ATOM 1742 N N . MET A 1 229 ? -26.856 -0.483 15.998 1.00 42.81 229 MET A N 1
ATOM 1743 C CA . MET A 1 229 ? -25.906 -0.315 14.902 1.00 42.81 229 MET A CA 1
ATOM 1744 C C . MET A 1 229 ? -25.236 -1.655 14.518 1.00 42.81 229 MET A C 1
ATOM 1746 O O . MET A 1 229 ? -24.098 -1.695 14.055 1.00 42.81 229 MET A O 1
ATOM 1750 N N . GLY A 1 230 ? -25.943 -2.767 14.728 1.00 44.34 230 GLY A N 1
ATOM 1751 C CA . GLY A 1 230 ? -25.547 -4.125 14.416 1.00 44.34 230 GLY A CA 1
ATOM 1752 C C . GLY A 1 230 ? -26.239 -4.609 13.144 1.00 44.34 230 GLY A C 1
ATOM 1753 O O . GLY A 1 230 ? -27.415 -4.955 13.140 1.00 44.34 230 GLY A O 1
ATOM 1754 N N . SER A 1 231 ? -25.449 -4.705 12.077 1.00 46.72 231 SER A N 1
ATOM 1755 C CA . SER A 1 231 ? -25.586 -5.627 10.932 1.00 46.72 231 SER A CA 1
ATOM 1756 C C . SER A 1 231 ? -26.358 -5.232 9.670 1.00 46.72 231 SER A C 1
ATOM 1758 O O . SER A 1 231 ? -26.072 -5.813 8.620 1.00 46.72 231 SER A O 1
ATOM 1760 N N . ARG A 1 232 ? -27.230 -4.217 9.645 1.00 49.09 232 ARG A N 1
ATOM 1761 C CA . ARG A 1 232 ? -27.735 -3.729 8.344 1.00 49.09 232 ARG A CA 1
ATOM 1762 C C . ARG A 1 232 ? -26.830 -2.630 7.812 1.00 49.09 232 ARG A C 1
ATOM 1764 O O . ARG A 1 232 ? -27.102 -1.446 7.974 1.00 49.09 232 ARG A O 1
ATOM 1771 N N . LEU A 1 233 ? -25.740 -3.052 7.153 1.00 62.31 233 LEU A N 1
ATOM 1772 C CA . LEU A 1 233 ? -25.013 -2.210 6.197 1.00 62.31 233 LEU A CA 1
ATOM 1773 C C . LEU A 1 233 ? -26.064 -1.483 5.360 1.00 62.31 233 LEU A C 1
ATOM 1775 O O . LEU A 1 233 ? -26.810 -2.143 4.627 1.00 62.31 233 LEU A O 1
ATOM 1779 N N . THR A 1 234 ? -26.151 -0.160 5.514 1.00 73.69 234 THR A N 1
ATOM 1780 C CA . THR A 1 234 ? -27.080 0.650 4.731 1.00 73.69 234 THR A CA 1
ATOM 1781 C C . THR A 1 234 ? -26.854 0.323 3.251 1.00 73.69 234 THR A C 1
ATOM 1783 O O . THR A 1 234 ? -25.710 0.073 2.858 1.00 73.69 234 THR A O 1
ATOM 1786 N N . PRO A 1 235 ? -27.905 0.270 2.415 1.00 73.94 235 PRO A N 1
ATOM 1787 C CA . PRO A 1 235 ? -27.754 -0.052 0.991 1.00 73.94 235 PRO A CA 1
ATOM 1788 C C . PRO A 1 235 ? -26.690 0.834 0.324 1.00 73.94 235 PRO A C 1
ATOM 1790 O O . PRO A 1 235 ? -25.874 0.359 -0.460 1.00 73.94 235 PRO A O 1
ATOM 1793 N N . GLN A 1 236 ? -26.603 2.085 0.776 1.00 76.50 236 GLN A N 1
ATOM 1794 C CA . GLN A 1 236 ? -25.557 3.040 0.435 1.00 76.50 236 GLN A CA 1
ATOM 1795 C C . GLN A 1 236 ? -24.132 2.514 0.694 1.00 76.50 236 GLN A C 1
ATOM 1797 O O . GLN A 1 236 ? -23.274 2.563 -0.182 1.00 76.50 236 GLN A O 1
ATOM 1802 N N . ARG A 1 237 ? -23.882 1.959 1.884 1.00 78.12 237 ARG A N 1
ATOM 1803 C CA . ARG A 1 237 ? -22.579 1.409 2.276 1.00 78.12 237 ARG A CA 1
ATOM 1804 C C . ARG A 1 237 ? -22.239 0.129 1.517 1.00 78.12 237 ARG A C 1
ATOM 1806 O O . ARG A 1 237 ? -21.072 -0.129 1.254 1.00 78.12 237 ARG A O 1
ATOM 1813 N N . ARG A 1 238 ? -23.244 -0.670 1.146 1.00 81.19 238 ARG A N 1
ATOM 1814 C CA . ARG A 1 238 ? -23.034 -1.856 0.300 1.00 81.19 238 ARG A CA 1
ATOM 1815 C C . ARG A 1 238 ? -22.562 -1.459 -1.093 1.00 81.19 238 ARG A C 1
ATOM 1817 O O . ARG A 1 238 ? -21.634 -2.076 -1.595 1.00 81.19 238 ARG A O 1
ATOM 1824 N N . LEU A 1 239 ? -23.150 -0.414 -1.675 1.00 81.56 239 LEU A N 1
ATOM 1825 C CA . LEU A 1 239 ? -22.750 0.110 -2.982 1.00 81.56 239 LEU A CA 1
ATOM 1826 C C . LEU A 1 239 ? -21.340 0.689 -2.975 1.00 81.56 239 LEU A C 1
ATOM 1828 O O . LEU A 1 239 ? -20.579 0.394 -3.888 1.00 81.56 239 LEU A O 1
ATOM 1832 N N . THR A 1 240 ? -20.955 1.442 -1.941 1.00 83.50 240 THR A N 1
ATOM 1833 C CA . THR A 1 240 ? -19.585 1.972 -1.862 1.00 83.50 240 THR A CA 1
ATOM 1834 C C . THR A 1 240 ? -18.549 0.864 -1.669 1.00 83.50 240 THR A C 1
ATOM 1836 O O . THR A 1 240 ? -17.514 0.888 -2.327 1.00 83.50 240 THR A O 1
ATOM 1839 N N . ILE A 1 241 ? -18.833 -0.152 -0.840 1.00 83.50 241 ILE A N 1
ATOM 1840 C CA . ILE A 1 241 ? -17.958 -1.333 -0.718 1.00 83.50 241 ILE A CA 1
ATOM 1841 C C . ILE A 1 241 ? -17.895 -2.097 -2.047 1.00 83.50 241 ILE A C 1
ATOM 1843 O O . ILE A 1 241 ? -16.813 -2.500 -2.461 1.00 83.50 241 ILE A O 1
ATOM 1847 N N . ALA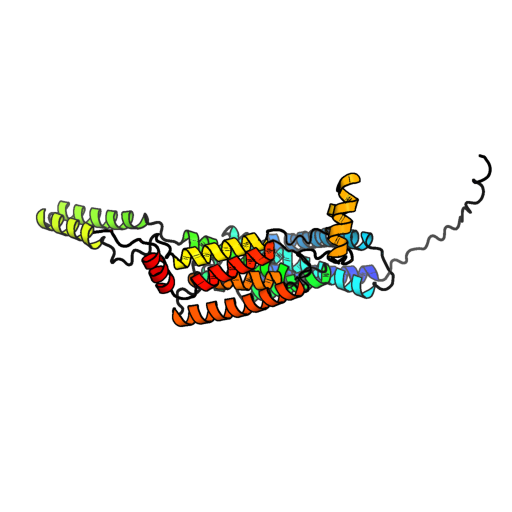 A 1 242 ? -19.035 -2.306 -2.711 1.00 85.31 242 ALA A N 1
ATOM 1848 C CA . ALA A 1 242 ? -19.093 -3.009 -3.989 1.00 85.31 242 ALA A CA 1
ATOM 1849 C C . ALA A 1 242 ? -18.319 -2.254 -5.075 1.00 85.31 242 ALA A C 1
ATOM 1851 O O . ALA A 1 242 ? -17.549 -2.877 -5.796 1.00 85.31 242 ALA A O 1
ATOM 1852 N N . GLY A 1 243 ? -18.455 -0.925 -5.139 1.00 85.88 243 GLY A N 1
ATOM 1853 C CA . GLY A 1 243 ? -17.668 -0.055 -6.011 1.00 85.88 243 GLY A CA 1
ATOM 1854 C C . GLY A 1 243 ? -16.173 -0.197 -5.738 1.00 85.88 243 GLY A C 1
ATOM 1855 O O . GLY A 1 243 ? -15.421 -0.506 -6.653 1.00 85.88 243 GLY A O 1
ATOM 1856 N N . ALA A 1 244 ? -15.744 -0.109 -4.477 1.00 86.81 244 ALA A N 1
ATOM 1857 C CA . ALA A 1 244 ? -14.339 -0.283 -4.105 1.00 86.81 244 ALA A CA 1
ATOM 1858 C C . ALA A 1 244 ? -13.791 -1.678 -4.439 1.00 86.81 244 ALA A C 1
ATOM 1860 O O . ALA A 1 244 ? -12.672 -1.805 -4.933 1.00 86.81 244 ALA A O 1
ATOM 1861 N N . ALA A 1 245 ? -14.575 -2.732 -4.196 1.00 85.31 245 ALA A N 1
ATOM 1862 C CA . ALA A 1 245 ? -14.206 -4.100 -4.537 1.00 85.31 245 ALA A CA 1
ATOM 1863 C C . ALA A 1 245 ? -14.113 -4.294 -6.056 1.00 85.31 245 ALA A C 1
ATOM 1865 O O . ALA A 1 245 ? -13.167 -4.919 -6.528 1.00 85.31 245 ALA A O 1
ATOM 1866 N N . LEU A 1 246 ? -15.050 -3.720 -6.819 1.00 87.56 246 LEU A N 1
ATOM 1867 C CA . LEU A 1 246 ? -15.033 -3.733 -8.281 1.00 87.56 246 LEU A CA 1
ATOM 1868 C C . LEU A 1 246 ? -13.840 -2.946 -8.826 1.00 87.56 246 LEU A C 1
ATOM 1870 O O . LEU A 1 246 ? -13.222 -3.383 -9.785 1.00 87.56 246 LEU A O 1
ATOM 1874 N N . LEU A 1 247 ? -13.485 -1.823 -8.201 1.00 86.94 247 LEU A N 1
ATOM 1875 C CA . LEU A 1 247 ? -12.331 -1.004 -8.562 1.00 86.94 247 LEU A CA 1
ATOM 1876 C C . LEU A 1 247 ? -11.027 -1.764 -8.316 1.00 86.94 247 LEU A C 1
ATOM 1878 O O . LEU A 1 247 ? -10.145 -1.788 -9.169 1.00 86.94 247 LEU A O 1
ATOM 1882 N N . LEU A 1 248 ? -10.928 -2.435 -7.169 1.00 85.00 248 LEU A N 1
ATOM 1883 C CA . LEU A 1 248 ? -9.795 -3.286 -6.827 1.00 85.00 248 LEU A CA 1
ATOM 1884 C C . LEU A 1 248 ? -9.700 -4.458 -7.817 1.00 85.00 248 LEU A C 1
ATOM 1886 O O . LEU A 1 248 ? -8.638 -4.685 -8.389 1.00 85.00 248 LEU A O 1
ATOM 1890 N N . LEU A 1 249 ? -10.818 -5.132 -8.110 1.00 83.69 249 LEU A N 1
ATOM 1891 C CA . LEU A 1 249 ? -10.887 -6.173 -9.138 1.00 83.69 249 LEU A CA 1
ATOM 1892 C C . LEU A 1 249 ? -10.454 -5.635 -10.508 1.00 83.69 249 LEU A C 1
ATOM 1894 O O . LEU A 1 249 ? -9.624 -6.257 -11.152 1.00 83.69 249 LEU A O 1
ATOM 1898 N N . ALA A 1 250 ? -10.965 -4.478 -10.932 1.00 82.62 250 ALA A N 1
ATOM 1899 C CA . ALA A 1 250 ? -10.630 -3.827 -12.198 1.00 82.62 250 ALA A CA 1
ATOM 1900 C C . ALA A 1 250 ? -9.152 -3.460 -12.299 1.00 82.62 250 ALA A C 1
ATOM 1902 O O . ALA A 1 250 ? -8.579 -3.490 -13.383 1.00 82.62 250 ALA A O 1
ATOM 1903 N N . PHE A 1 251 ? -8.535 -3.134 -11.167 1.00 80.31 251 PHE A N 1
ATOM 1904 C CA . PHE A 1 251 ? -7.134 -2.775 -11.109 1.00 80.31 251 PHE A CA 1
ATOM 1905 C C . PHE A 1 251 ? -6.200 -3.984 -11.208 1.00 80.31 251 PHE A C 1
ATOM 1907 O O . PHE A 1 251 ? -5.177 -3.907 -11.884 1.00 80.31 251 PHE A O 1
ATOM 1914 N N . PHE A 1 252 ? -6.536 -5.082 -10.523 1.00 72.38 252 PHE A N 1
ATOM 1915 C CA . PHE A 1 252 ? -5.773 -6.334 -10.587 1.00 72.38 252 PHE A CA 1
ATOM 1916 C C . PHE A 1 252 ? -6.112 -7.174 -11.814 1.00 72.38 252 PHE A C 1
ATOM 1918 O O . PHE A 1 252 ? -5.304 -8.012 -12.218 1.00 72.38 252 PHE A O 1
ATOM 1925 N N . LEU A 1 253 ? -7.284 -6.950 -12.413 1.00 72.25 253 LEU A N 1
ATOM 1926 C CA . LEU A 1 253 ? -7.560 -7.413 -13.754 1.00 72.25 253 LEU A CA 1
ATOM 1927 C C . LEU A 1 253 ? -6.486 -6.813 -14.641 1.00 72.25 253 LEU A C 1
ATOM 1929 O O . LEU A 1 253 ? -6.226 -5.607 -14.597 1.00 72.25 253 LEU A O 1
ATOM 1933 N N . PRO A 1 254 ? -5.797 -7.667 -15.389 1.00 55.69 254 PRO A N 1
ATOM 1934 C CA . PRO A 1 254 ? -4.660 -7.209 -16.119 1.00 55.69 254 PRO A CA 1
ATOM 1935 C C . PRO A 1 254 ? -5.142 -6.175 -17.130 1.00 55.69 254 PRO A C 1
ATOM 1937 O O . PRO A 1 254 ? -6.019 -6.428 -17.959 1.00 55.69 254 PRO A O 1
ATOM 1940 N N . TRP A 1 255 ? -4.528 -5.001 -17.054 1.00 58.16 255 TRP A N 1
ATOM 1941 C CA . TRP A 1 255 ? -4.584 -3.955 -18.067 1.00 58.16 255 TRP A CA 1
ATOM 1942 C C . TRP A 1 255 ? -3.777 -4.426 -19.282 1.00 58.16 255 TRP A C 1
ATOM 1944 O O . TRP A 1 255 ? -2.888 -3.724 -19.755 1.00 58.16 255 TRP A O 1
ATOM 1954 N N . PHE A 1 256 ? -3.974 -5.689 -19.686 1.00 46.09 256 PHE A N 1
ATOM 1955 C CA . PHE A 1 256 ? -3.317 -6.284 -20.826 1.00 46.09 256 PHE A CA 1
ATOM 1956 C C . PHE A 1 256 ? -3.796 -5.489 -22.032 1.00 46.09 256 PHE A C 1
ATOM 1958 O O . PHE A 1 256 ? -4.878 -5.735 -22.565 1.00 46.09 256 PHE A O 1
ATOM 1965 N N . SER A 1 257 ? -2.937 -4.575 -22.481 1.00 49.06 257 SER A N 1
ATOM 1966 C CA . SER A 1 257 ? -2.772 -4.367 -23.905 1.00 49.06 257 SER A CA 1
ATOM 1967 C C . SER A 1 257 ? -2.358 -5.727 -24.459 1.00 49.06 257 SER A C 1
ATOM 1969 O O . SER A 1 257 ? -1.212 -6.162 -24.374 1.00 49.06 257 SER A O 1
ATOM 1971 N N . THR A 1 258 ? -3.347 -6.509 -24.874 1.00 47.78 258 THR A N 1
ATOM 1972 C CA . THR A 1 258 ? -3.052 -7.671 -25.693 1.00 47.78 258 THR A CA 1
ATOM 1973 C C . THR A 1 258 ? -2.630 -7.084 -27.018 1.00 47.78 258 THR A C 1
ATOM 1975 O O . THR A 1 258 ? -3.416 -6.405 -27.680 1.00 47.78 258 THR A O 1
ATOM 1978 N N . ASP A 1 259 ? -1.353 -7.248 -27.345 1.00 58.38 259 ASP A N 1
ATOM 1979 C CA . ASP A 1 259 ? -0.854 -6.820 -28.634 1.00 58.38 259 ASP A CA 1
ATOM 1980 C C . ASP A 1 259 ? -1.567 -7.704 -29.659 1.00 58.38 259 ASP A C 1
ATOM 1982 O O . ASP A 1 259 ? -1.275 -8.895 -29.799 1.00 58.38 259 ASP A O 1
ATOM 1986 N N . PHE A 1 260 ? -2.603 -7.164 -30.308 1.00 62.84 260 PHE A N 1
ATOM 1987 C CA . PHE A 1 260 ? -3.429 -7.918 -31.254 1.00 62.84 260 PHE A CA 1
ATOM 1988 C C . PHE A 1 260 ? -2.571 -8.539 -32.352 1.00 62.84 260 PHE A C 1
ATOM 1990 O O . PHE A 1 260 ? -2.951 -9.553 -32.926 1.00 62.84 260 PHE A O 1
ATOM 1997 N N . ARG A 1 261 ? -1.390 -7.965 -32.600 1.00 62.84 261 ARG A N 1
ATOM 1998 C CA . ARG A 1 261 ? -0.373 -8.503 -33.490 1.00 62.84 261 ARG A CA 1
ATOM 1999 C C . ARG A 1 261 ? 0.248 -9.801 -32.975 1.00 62.84 261 ARG A C 1
ATOM 2001 O O . ARG A 1 261 ? 0.455 -10.716 -33.761 1.00 62.84 261 ARG A O 1
ATOM 2008 N N . GLU A 1 262 ? 0.525 -9.911 -31.680 1.00 66.25 262 GLU A N 1
ATOM 2009 C CA . GLU A 1 262 ? 1.042 -11.142 -31.075 1.00 66.25 262 GLU A CA 1
ATOM 2010 C C . GLU A 1 262 ? -0.021 -12.248 -31.088 1.00 66.25 262 GLU A C 1
ATOM 2012 O O . GLU A 1 262 ? 0.279 -13.377 -31.468 1.00 66.25 262 GLU A O 1
ATOM 2017 N N . ILE A 1 263 ? -1.283 -11.909 -30.796 1.00 68.50 263 ILE A N 1
ATOM 2018 C CA . ILE A 1 263 ? -2.414 -12.846 -30.919 1.00 68.50 263 ILE A CA 1
ATOM 2019 C C . ILE A 1 263 ? -2.631 -13.256 -32.382 1.00 68.50 263 ILE A C 1
ATOM 2021 O O . ILE A 1 263 ? -2.809 -14.439 -32.668 1.00 68.50 263 ILE A O 1
ATOM 2025 N N . ALA A 1 264 ? -2.576 -12.300 -33.315 1.00 72.88 264 ALA A N 1
ATOM 2026 C CA . ALA A 1 264 ? -2.660 -12.564 -34.750 1.00 72.88 264 ALA A CA 1
ATOM 2027 C C . ALA A 1 264 ? -1.562 -13.532 -35.197 1.00 72.88 264 ALA A C 1
ATOM 2029 O O . ALA A 1 264 ? -1.850 -14.486 -35.907 1.00 72.88 264 ALA A O 1
ATOM 2030 N N . ASN A 1 265 ? -0.334 -13.360 -34.711 1.00 76.38 265 ASN A N 1
ATOM 2031 C CA . ASN A 1 265 ? 0.783 -14.243 -35.041 1.00 76.38 265 ASN A CA 1
ATOM 2032 C C . ASN A 1 265 ? 0.687 -15.636 -34.382 1.00 76.38 265 ASN A C 1
ATOM 2034 O O . ASN A 1 265 ? 1.354 -16.563 -34.837 1.00 76.38 265 ASN A O 1
ATOM 2038 N N . GLN A 1 266 ? -0.117 -15.801 -33.325 1.00 79.62 266 GLN A N 1
ATOM 2039 C CA . GLN A 1 266 ? -0.371 -17.092 -32.668 1.00 79.62 266 GLN A CA 1
ATOM 2040 C C . GLN A 1 266 ? -1.557 -17.865 -33.272 1.00 79.62 266 GLN A C 1
ATOM 2042 O O . GLN A 1 266 ? -1.708 -19.058 -33.005 1.00 79.62 266 GLN A O 1
ATOM 2047 N N . LEU A 1 267 ? -2.401 -17.220 -34.084 1.00 84.75 267 LEU A N 1
ATOM 2048 C CA . LEU A 1 267 ? -3.479 -17.897 -34.808 1.00 84.75 267 LEU A CA 1
ATOM 2049 C C . LEU A 1 267 ? -2.897 -18.802 -35.913 1.00 84.75 267 LEU A C 1
ATOM 2051 O O . LEU A 1 267 ? -1.881 -18.453 -36.512 1.00 84.75 267 LEU A O 1
ATOM 2055 N N . PRO A 1 268 ? -3.515 -19.957 -36.218 1.00 84.31 268 PRO A N 1
ATOM 2056 C CA . PRO A 1 268 ? -3.082 -20.802 -37.328 1.00 84.31 268 PRO A CA 1
ATOM 2057 C C . PRO A 1 268 ? -3.203 -20.049 -38.663 1.00 84.31 268 PRO A C 1
ATOM 2059 O O . PRO A 1 268 ? -4.177 -19.327 -38.876 1.00 84.31 268 PRO A O 1
ATOM 2062 N N . GLU A 1 269 ? -2.239 -20.251 -39.573 1.00 85.31 269 GLU A N 1
ATOM 2063 C CA . GLU A 1 269 ? -2.100 -19.539 -40.861 1.00 85.31 269 GLU A CA 1
ATOM 2064 C C . GLU A 1 269 ? -3.405 -19.262 -41.639 1.00 85.31 269 GLU A C 1
ATOM 2066 O O . GLU A 1 269 ? -3.564 -18.129 -42.101 1.00 85.31 269 GLU A O 1
ATOM 2071 N N . PRO A 1 270 ? -4.383 -20.189 -41.763 1.00 86.06 270 PRO A N 1
ATOM 2072 C CA . PRO A 1 270 ? -5.616 -19.897 -42.503 1.00 86.06 270 PRO A CA 1
ATOM 2073 C C . PRO A 1 270 ? -6.488 -18.802 -41.867 1.00 86.06 270 PRO A C 1
ATOM 2075 O O . PRO A 1 270 ? -7.292 -18.186 -42.562 1.00 86.06 270 PRO A O 1
ATOM 2078 N N . LEU A 1 271 ? -6.346 -18.550 -40.563 1.00 81.25 271 LEU A N 1
ATOM 2079 C CA . LEU A 1 271 ? -7.085 -17.512 -39.839 1.00 81.25 271 LEU A CA 1
ATOM 2080 C C . LEU A 1 271 ? -6.281 -16.218 -39.667 1.00 81.25 271 LEU A C 1
ATOM 2082 O O . LEU A 1 271 ? -6.872 -15.189 -39.346 1.00 81.25 271 LEU A O 1
ATOM 2086 N N . GLN A 1 272 ? -4.963 -16.236 -39.898 1.00 83.25 272 GLN A N 1
ATOM 2087 C CA . GLN A 1 272 ? -4.121 -15.046 -39.739 1.00 83.25 272 GLN A CA 1
ATOM 2088 C C . GLN A 1 272 ? -4.489 -13.947 -40.734 1.00 83.25 272 GLN A C 1
ATOM 2090 O O . GLN A 1 272 ? -4.726 -12.811 -40.333 1.00 83.25 272 GLN A O 1
ATOM 2095 N N . TYR A 1 273 ? -4.576 -14.281 -42.023 1.00 79.69 273 TYR A N 1
ATOM 2096 C CA . TYR A 1 273 ? -4.794 -13.303 -43.092 1.00 79.69 273 TYR A CA 1
ATOM 2097 C C . TYR A 1 273 ? -6.084 -12.476 -42.938 1.00 79.69 273 TYR A C 1
ATOM 2099 O O . TYR A 1 273 ? -5.978 -11.252 -42.909 1.00 79.69 273 TYR A O 1
ATOM 2107 N N . PRO A 1 274 ? -7.280 -13.079 -42.755 1.00 84.00 274 PRO A N 1
ATOM 2108 C CA . PRO A 1 274 ? -8.516 -12.301 -42.645 1.00 84.00 274 PRO A CA 1
ATOM 2109 C C . PRO A 1 274 ? -8.570 -11.451 -41.369 1.00 84.00 274 PRO A C 1
ATOM 2111 O O . PRO A 1 274 ? -9.142 -10.365 -41.373 1.00 84.00 274 PRO A O 1
ATOM 2114 N N . VAL A 1 275 ? -7.960 -11.916 -40.273 1.00 77.62 275 VAL A N 1
ATOM 2115 C CA . VAL A 1 275 ? -7.905 -11.164 -39.011 1.00 77.62 275 VAL A CA 1
ATOM 2116 C C . VAL A 1 275 ? -6.935 -9.988 -39.123 1.00 77.62 275 VAL A C 1
ATOM 2118 O O . VAL A 1 275 ? -7.252 -8.891 -38.665 1.00 77.62 275 VAL A O 1
ATOM 2121 N N . ILE A 1 276 ? -5.777 -10.189 -39.756 1.00 76.31 276 ILE A N 1
ATOM 2122 C CA . ILE A 1 276 ? -4.797 -9.128 -40.003 1.00 76.31 276 ILE A CA 1
ATOM 2123 C C . ILE A 1 276 ? -5.376 -8.086 -40.964 1.00 76.31 276 ILE A C 1
ATOM 2125 O O . ILE A 1 276 ? -5.254 -6.897 -40.696 1.00 76.31 276 ILE A O 1
ATOM 2129 N N . GLU A 1 277 ? -6.046 -8.505 -42.036 1.00 80.88 277 GLU A N 1
ATOM 2130 C CA . GLU A 1 277 ? -6.674 -7.600 -43.004 1.00 80.88 277 GLU A CA 1
ATOM 2131 C C . GLU A 1 277 ? -7.761 -6.743 -42.334 1.00 80.88 277 GLU A C 1
ATOM 2133 O O . GLU A 1 277 ? -7.671 -5.514 -42.364 1.00 80.88 277 GLU A O 1
ATOM 2138 N N . LEU A 1 278 ? -8.673 -7.368 -41.577 1.00 79.12 278 LEU A N 1
ATOM 2139 C CA . LEU A 1 278 ? -9.696 -6.669 -40.792 1.00 79.12 278 LEU A CA 1
ATOM 2140 C C . LEU A 1 278 ? -9.075 -5.665 -39.804 1.00 79.12 278 LEU A C 1
ATOM 2142 O O . LEU A 1 278 ? -9.480 -4.507 -39.744 1.00 79.12 278 LEU A O 1
ATOM 2146 N N . LEU A 1 279 ? -8.065 -6.078 -39.030 1.00 72.38 279 LEU A N 1
ATOM 2147 C CA . LEU A 1 279 ? -7.378 -5.199 -38.073 1.00 72.38 279 LEU A CA 1
ATOM 2148 C C . LEU A 1 279 ? -6.573 -4.085 -38.763 1.00 72.38 279 LEU A C 1
ATOM 2150 O O . LEU A 1 279 ? -6.379 -3.009 -38.182 1.00 72.38 279 LEU A O 1
ATOM 2154 N N . SER A 1 280 ? -6.090 -4.327 -39.984 1.00 75.06 280 SER A N 1
ATOM 2155 C CA . SER A 1 280 ? -5.329 -3.354 -40.768 1.00 75.06 280 SER A CA 1
ATOM 2156 C C . SER A 1 280 ? -6.232 -2.257 -41.324 1.00 75.06 280 SER A C 1
ATOM 2158 O O . SER A 1 280 ? -5.857 -1.084 -41.248 1.00 75.06 280 SER A O 1
ATOM 2160 N N . ASP A 1 281 ? -7.455 -2.609 -41.731 1.00 80.12 281 ASP A N 1
ATOM 2161 C CA . ASP A 1 281 ? -8.494 -1.659 -42.138 1.00 80.12 281 ASP A CA 1
ATOM 2162 C C . ASP A 1 281 ? -8.884 -0.721 -40.988 1.00 80.12 281 ASP A C 1
ATOM 2164 O O . ASP A 1 281 ? -9.092 0.479 -41.187 1.00 80.12 281 ASP A O 1
ATOM 2168 N N . PHE A 1 282 ? -8.870 -1.221 -39.749 1.00 73.25 282 PHE A N 1
ATOM 2169 C CA . PHE A 1 282 ? -9.068 -0.402 -38.548 1.00 73.25 282 PHE A CA 1
ATOM 2170 C C . PHE A 1 282 ? -7.829 0.416 -38.126 1.00 73.25 282 PHE A C 1
ATOM 2172 O O . PHE A 1 282 ? -7.882 1.118 -37.114 1.00 73.25 282 PHE A O 1
ATOM 2179 N N . LYS A 1 283 ? -6.709 0.368 -38.870 1.00 63.88 283 LYS A N 1
ATOM 2180 C CA . LYS A 1 283 ? -5.403 0.968 -38.504 1.00 63.88 283 LYS A CA 1
ATOM 2181 C C . LYS A 1 283 ? -4.854 0.509 -37.141 1.00 63.88 283 LYS A C 1
ATOM 2183 O O . LYS A 1 283 ? -4.003 1.189 -36.564 1.00 63.88 283 LYS A O 1
ATOM 2188 N N . LEU A 1 284 ? -5.294 -0.640 -36.625 1.00 55.84 284 LEU A N 1
ATOM 2189 C CA . LEU A 1 284 ? -4.912 -1.122 -35.291 1.00 55.84 284 LEU A CA 1
ATOM 2190 C C . LEU A 1 284 ? -3.529 -1.799 -35.271 1.00 55.84 284 LEU A C 1
ATOM 2192 O O . LEU A 1 284 ? -2.851 -1.777 -34.250 1.00 55.84 284 LEU A O 1
ATOM 2196 N N . LEU A 1 285 ? -3.063 -2.347 -36.399 1.00 55.97 285 LEU A N 1
ATOM 2197 C CA . LEU A 1 285 ? -1.834 -3.161 -36.471 1.00 55.97 285 LEU A CA 1
ATOM 2198 C C . LEU A 1 285 ? -0.504 -2.395 -36.457 1.00 55.97 285 LEU A C 1
ATOM 2200 O O . LEU A 1 285 ? 0.544 -3.009 -36.263 1.00 55.97 285 LEU A O 1
ATOM 2204 N N . ASN A 1 286 ? -0.516 -1.078 -36.677 1.00 52.66 286 ASN A N 1
ATOM 2205 C CA . ASN A 1 286 ? 0.713 -0.281 -36.775 1.00 52.66 286 ASN A CA 1
ATOM 2206 C C . ASN A 1 286 ? 1.090 0.431 -35.463 1.00 52.66 286 ASN A C 1
ATOM 2208 O O . ASN A 1 286 ? 1.946 1.315 -35.461 1.00 52.66 286 ASN A O 1
ATOM 2212 N N . MET A 1 287 ? 0.454 0.067 -34.347 1.00 49.50 287 MET A N 1
ATOM 2213 C CA . MET A 1 287 ? 0.721 0.649 -33.033 1.00 49.50 287 MET A CA 1
ATOM 2214 C C . MET A 1 287 ? 1.380 -0.380 -32.112 1.00 49.50 287 MET A C 1
ATOM 2216 O O . MET A 1 287 ? 0.731 -0.959 -31.253 1.00 49.50 287 MET A O 1
ATOM 2220 N N . ASN A 1 288 ? 2.694 -0.572 -32.268 1.00 45.28 288 ASN A N 1
ATOM 2221 C CA . ASN A 1 288 ? 3.525 -1.241 -31.262 1.00 45.28 288 ASN A CA 1
ATOM 2222 C C . ASN A 1 288 ? 3.662 -0.310 -30.040 1.00 45.28 288 ASN A C 1
ATOM 2224 O O . ASN A 1 288 ? 4.661 0.394 -29.894 1.00 45.28 288 ASN A O 1
ATOM 2228 N N . TYR A 1 289 ? 2.650 -0.276 -29.178 1.00 48.31 289 TYR A N 1
ATOM 2229 C CA . TYR A 1 289 ? 2.775 0.251 -27.822 1.00 48.31 289 TYR A CA 1
ATOM 2230 C C . TYR A 1 289 ? 2.374 -0.858 -26.862 1.00 48.31 289 TYR A C 1
ATOM 2232 O O . TYR A 1 289 ? 1.202 -1.037 -26.539 1.00 48.31 289 TYR A O 1
ATOM 2240 N N . GLN A 1 290 ? 3.373 -1.620 -26.427 1.00 44.03 290 GLN A N 1
ATOM 2241 C CA . GLN A 1 290 ? 3.232 -2.544 -25.317 1.00 44.03 290 GLN A CA 1
ATOM 2242 C C . GLN A 1 290 ? 3.116 -1.688 -24.055 1.00 44.03 290 GLN A C 1
ATOM 2244 O O . GLN A 1 290 ? 4.122 -1.317 -23.471 1.00 44.03 290 GLN A O 1
ATOM 2249 N N . ILE A 1 291 ? 1.896 -1.298 -23.684 1.00 45.22 291 ILE A N 1
ATOM 2250 C CA . ILE A 1 291 ? 1.648 -0.652 -22.395 1.00 45.22 291 ILE A CA 1
ATOM 2251 C C . ILE A 1 291 ? 1.499 -1.785 -21.393 1.00 45.22 291 ILE A C 1
ATOM 2253 O O . ILE A 1 291 ? 0.439 -2.412 -21.286 1.00 45.22 291 ILE A O 1
ATOM 2257 N N . THR A 1 292 ? 2.579 -2.102 -20.685 1.00 48.03 292 THR A N 1
ATOM 2258 C CA . THR A 1 292 ? 2.471 -2.942 -19.492 1.00 48.03 292 THR A CA 1
ATOM 2259 C C . THR A 1 292 ? 1.671 -2.175 -18.435 1.00 48.03 292 THR A C 1
ATOM 2261 O O . THR A 1 292 ? 1.732 -0.955 -18.374 1.00 48.03 292 THR A O 1
ATOM 2264 N N . GLY A 1 293 ? 0.911 -2.834 -17.554 1.00 44.44 293 GLY A N 1
ATOM 2265 C CA . GLY A 1 293 ? 0.120 -2.133 -16.518 1.00 44.44 293 GLY A CA 1
ATOM 2266 C C . GLY A 1 293 ? 0.937 -1.221 -15.574 1.00 44.44 293 GLY A C 1
ATOM 2267 O O . GLY A 1 293 ? 0.372 -0.416 -14.837 1.00 44.44 293 GLY A O 1
ATOM 2268 N N . ASN A 1 294 ? 2.271 -1.314 -15.606 1.00 42.62 294 ASN A N 1
ATOM 2269 C CA . ASN A 1 294 ? 3.201 -0.412 -14.920 1.00 42.62 294 ASN A CA 1
ATOM 2270 C C . ASN A 1 294 ? 3.494 0.890 -15.714 1.00 42.62 294 ASN A C 1
ATOM 2272 O O . ASN A 1 294 ? 3.980 1.855 -15.131 1.00 42.62 294 ASN A O 1
ATOM 2276 N N . GLU A 1 295 ? 3.158 0.927 -17.007 1.00 48.00 295 GLU A N 1
ATOM 2277 C CA . GLU A 1 295 ? 3.331 2.016 -17.986 1.00 48.00 295 GLU A CA 1
ATOM 2278 C C . GLU A 1 295 ? 2.025 2.755 -18.309 1.00 48.00 295 GLU A C 1
ATOM 2280 O O . GLU A 1 295 ? 1.938 3.446 -19.316 1.00 48.00 295 GLU A O 1
ATOM 2285 N N . VAL A 1 296 ? 0.997 2.693 -17.456 1.00 56.47 296 VAL A N 1
ATOM 2286 C CA . VAL A 1 296 ? -0.036 3.742 -17.491 1.00 56.47 296 VAL A CA 1
ATOM 2287 C C . VAL A 1 296 ? 0.676 5.045 -17.103 1.00 56.47 296 VAL A C 1
ATOM 2289 O O . VAL A 1 296 ? 0.835 5.315 -15.910 1.00 56.47 296 VAL A O 1
ATOM 2292 N N . ASP A 1 297 ? 1.143 5.786 -18.115 1.00 51.09 297 ASP A N 1
ATOM 2293 C CA . ASP A 1 297 ? 2.473 6.409 -18.311 1.00 51.09 297 ASP A CA 1
ATOM 2294 C C . ASP A 1 297 ? 3.240 7.006 -17.114 1.00 51.09 297 ASP A C 1
ATOM 2296 O O . ASP A 1 297 ? 4.431 7.272 -17.211 1.00 51.09 297 ASP A O 1
ATOM 2300 N N . HIS A 1 298 ? 2.612 7.258 -15.972 1.00 61.44 298 HIS A N 1
ATOM 2301 C CA . HIS A 1 298 ? 3.227 7.933 -14.828 1.00 61.44 298 HIS A CA 1
ATOM 2302 C C . HIS A 1 298 ? 2.735 7.393 -13.473 1.00 61.44 298 HIS A C 1
ATOM 2304 O O . HIS A 1 298 ? 2.870 8.063 -12.453 1.00 61.44 298 HIS A O 1
ATOM 2310 N N . GLY A 1 299 ? 2.125 6.200 -13.424 1.00 67.88 299 GLY A N 1
ATOM 2311 C CA . GLY A 1 299 ? 1.504 5.674 -12.198 1.00 67.88 299 GLY A CA 1
ATOM 2312 C C . GLY A 1 299 ? 0.133 6.278 -11.881 1.00 67.88 299 GLY A C 1
ATOM 2313 O O . GLY A 1 299 ? -0.356 6.148 -10.760 1.00 67.88 299 GLY A O 1
ATOM 2314 N N . LEU A 1 300 ? -0.507 6.912 -12.866 1.00 77.19 300 LEU A N 1
ATOM 2315 C CA . LEU A 1 300 ? -1.831 7.526 -12.725 1.00 77.19 300 LEU A CA 1
ATOM 2316 C C . LEU A 1 300 ? -2.914 6.501 -12.367 1.00 77.19 300 LEU A C 1
ATOM 2318 O O . LEU A 1 300 ? -3.796 6.813 -11.573 1.00 77.19 300 LEU A O 1
ATOM 2322 N N . GLY A 1 301 ? -2.821 5.267 -12.875 1.00 78.88 301 GLY A N 1
ATOM 2323 C CA . GLY A 1 301 ? -3.750 4.193 -12.505 1.00 78.88 301 GLY A CA 1
ATOM 2324 C C . GLY A 1 301 ? -3.733 3.890 -11.002 1.00 78.88 301 GLY A C 1
ATOM 2325 O O . GLY A 1 301 ? -4.785 3.729 -10.388 1.00 78.88 301 GLY A O 1
ATOM 2326 N N . TRP A 1 302 ? -2.550 3.890 -10.379 1.00 81.44 302 TRP A N 1
ATOM 2327 C CA . TRP A 1 302 ? -2.412 3.708 -8.929 1.00 81.44 302 TRP A CA 1
ATOM 2328 C C . TRP A 1 302 ? -3.014 4.867 -8.140 1.00 81.44 302 TRP A C 1
ATOM 2330 O O . TRP A 1 302 ? -3.594 4.663 -7.078 1.00 81.44 302 TRP A O 1
ATOM 2340 N N . LEU A 1 303 ? -2.901 6.084 -8.673 1.00 83.56 303 LEU A N 1
ATOM 2341 C CA . LEU A 1 303 ? -3.485 7.279 -8.078 1.00 83.56 303 LEU A CA 1
ATOM 2342 C C . LEU A 1 303 ? -5.021 7.204 -8.113 1.00 83.56 303 LEU A C 1
ATOM 2344 O O . LEU A 1 303 ? -5.658 7.431 -7.088 1.00 83.56 303 LEU A O 1
ATOM 2348 N N . VAL A 1 304 ? -5.606 6.795 -9.245 1.00 87.06 304 VAL A N 1
ATOM 2349 C CA . VAL A 1 304 ? -7.052 6.522 -9.362 1.00 87.06 304 VAL A CA 1
ATOM 2350 C C . VAL A 1 304 ? -7.486 5.466 -8.344 1.00 87.06 304 VAL A C 1
ATOM 2352 O O . VAL A 1 304 ? -8.469 5.670 -7.636 1.00 87.06 304 VAL A O 1
ATOM 2355 N N . LEU A 1 305 ? -6.721 4.380 -8.196 1.00 86.00 305 LEU A N 1
ATOM 2356 C CA . LEU A 1 305 ? -7.010 3.355 -7.195 1.00 86.00 305 LEU A CA 1
ATOM 2357 C C . LEU A 1 30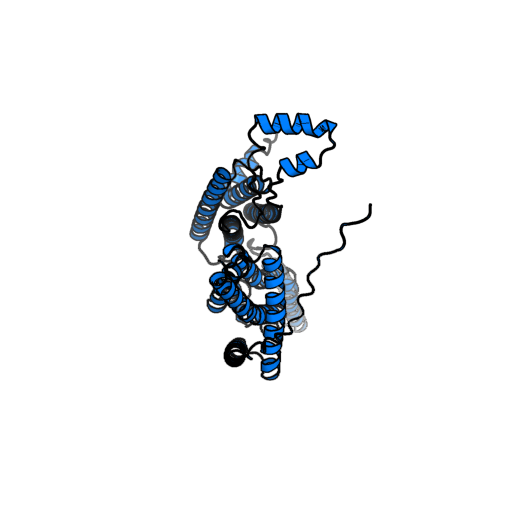5 ? -6.949 3.888 -5.761 1.00 86.00 305 LEU A C 1
ATOM 2359 O O . LEU A 1 305 ? -7.853 3.609 -4.975 1.00 86.00 305 LEU A O 1
ATOM 2363 N N . LEU A 1 306 ? -5.921 4.663 -5.411 1.00 86.75 306 LEU A N 1
ATOM 2364 C CA . LEU A 1 306 ? -5.804 5.254 -4.078 1.00 86.75 306 LEU A CA 1
ATOM 2365 C C . LEU A 1 306 ? -6.937 6.230 -3.779 1.00 86.75 306 LEU A C 1
ATOM 2367 O O . LEU A 1 306 ? -7.441 6.234 -2.658 1.00 86.75 306 LEU A O 1
ATOM 2371 N N . ILE A 1 307 ? -7.325 7.052 -4.756 1.00 90.62 307 ILE A N 1
ATOM 2372 C CA . ILE A 1 307 ? -8.444 7.977 -4.596 1.00 90.62 307 ILE A CA 1
ATOM 2373 C C . ILE A 1 307 ? -9.730 7.187 -4.373 1.00 90.62 307 ILE A C 1
ATOM 2375 O O . ILE A 1 307 ? -10.379 7.443 -3.368 1.00 90.62 307 ILE A O 1
ATOM 2379 N N . GLY A 1 308 ? -10.054 6.212 -5.230 1.00 88.31 308 GLY A N 1
ATOM 2380 C CA . GLY A 1 308 ? -11.274 5.403 -5.101 1.00 88.31 308 GLY A CA 1
ATOM 2381 C C . GLY A 1 308 ? -11.339 4.612 -3.788 1.00 88.31 308 GLY A C 1
ATOM 2382 O O . GLY A 1 308 ? -12.305 4.686 -3.037 1.00 88.31 308 GLY A O 1
ATOM 2383 N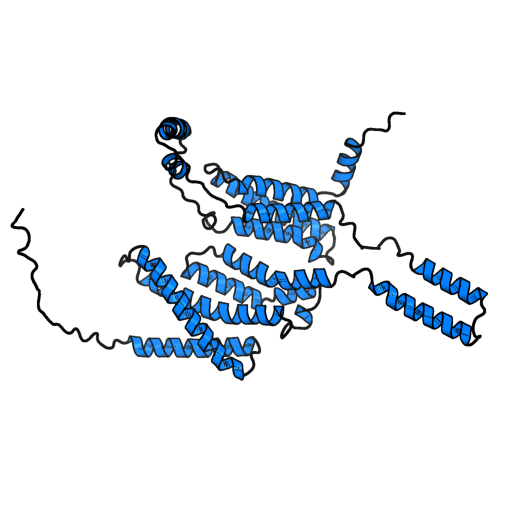 N . LEU A 1 309 ? -10.261 3.916 -3.409 1.00 88.88 309 LEU A N 1
ATOM 2384 C CA . LEU A 1 309 ? -10.209 3.233 -2.107 1.00 88.88 309 LEU A CA 1
ATOM 2385 C C . LEU A 1 309 ? -10.283 4.213 -0.932 1.00 88.88 309 LEU A C 1
ATOM 2387 O O . LEU A 1 309 ? -10.921 3.921 0.082 1.00 88.88 309 LEU A O 1
ATOM 2391 N N . GLY A 1 310 ? -9.635 5.372 -1.054 1.00 87.75 310 GLY A N 1
ATOM 2392 C CA . GLY A 1 310 ? -9.664 6.426 -0.048 1.00 87.75 310 GLY A CA 1
ATOM 2393 C C . GLY A 1 310 ? -11.067 6.993 0.150 1.00 87.75 310 GLY A C 1
ATOM 2394 O O . GLY A 1 310 ? -11.507 7.141 1.291 1.00 87.75 310 GLY A O 1
ATOM 2395 N N . THR A 1 311 ? -11.797 7.258 -0.936 1.00 90.12 311 THR A N 1
ATOM 2396 C CA . THR A 1 311 ? -13.172 7.769 -0.897 1.00 90.12 311 THR A CA 1
ATOM 2397 C C . THR A 1 311 ? -14.147 6.737 -0.344 1.00 90.12 311 THR A C 1
ATOM 2399 O O . THR A 1 311 ? -14.976 7.095 0.498 1.00 90.12 311 THR A O 1
ATOM 2402 N N . ALA A 1 312 ? -13.986 5.460 -0.694 1.00 86.88 312 ALA A N 1
ATOM 2403 C CA . ALA A 1 312 ? -14.799 4.371 -0.163 1.00 86.88 312 ALA A CA 1
ATOM 2404 C C . ALA A 1 312 ? -14.506 4.065 1.312 1.00 86.88 312 ALA A C 1
ATOM 2406 O O . ALA A 1 312 ? -15.406 3.678 2.064 1.00 86.88 312 ALA A O 1
ATOM 2407 N N . GLY A 1 313 ? -13.251 4.237 1.739 1.00 83.31 313 GLY A N 1
ATOM 2408 C CA . GLY A 1 313 ? -12.798 4.047 3.118 1.00 83.31 313 GLY A CA 1
ATOM 2409 C C . GLY A 1 313 ? -13.127 5.220 4.045 1.00 83.31 313 GLY A C 1
ATOM 2410 O O . GLY A 1 313 ? -13.211 5.044 5.263 1.00 83.31 313 GLY A O 1
ATOM 2411 N N . LEU A 1 314 ? -13.376 6.408 3.490 1.00 86.50 314 LEU A N 1
ATOM 2412 C CA . LEU A 1 314 ? -13.620 7.640 4.243 1.00 86.50 314 LEU A CA 1
ATOM 2413 C C . LEU A 1 314 ? -14.736 7.521 5.302 1.00 86.50 314 LEU A C 1
ATOM 2415 O O . LEU A 1 314 ? -14.502 7.950 6.428 1.00 86.50 314 LEU A O 1
ATOM 2419 N N . PRO A 1 315 ? -15.889 6.867 5.048 1.00 80.06 315 PRO A N 1
ATOM 2420 C CA . PRO A 1 315 ? -16.922 6.647 6.067 1.00 80.06 315 PRO A CA 1
ATOM 2421 C C . PRO A 1 315 ? -16.492 5.840 7.288 1.00 80.06 315 PRO A C 1
ATOM 2423 O O . PRO A 1 315 ? -17.109 5.943 8.344 1.00 80.06 315 PRO A O 1
ATOM 2426 N N . TYR A 1 316 ? -15.460 5.017 7.145 1.00 79.25 316 TYR A N 1
ATOM 2427 C CA . TYR A 1 316 ? -14.946 4.176 8.222 1.00 79.25 316 TYR A CA 1
ATOM 2428 C C . TYR A 1 316 ? -13.889 4.919 9.031 1.00 79.25 316 TYR A C 1
ATOM 2430 O O . TYR A 1 316 ? -13.813 4.767 10.248 1.00 79.25 316 TYR A O 1
ATOM 2438 N N . ILE A 1 317 ? -13.075 5.723 8.345 1.00 77.38 317 ILE A N 1
ATOM 2439 C CA . ILE A 1 317 ? -11.949 6.445 8.939 1.00 77.38 317 ILE A CA 1
ATOM 2440 C C . ILE A 1 317 ? -12.409 7.771 9.553 1.00 77.38 317 ILE A C 1
ATOM 2442 O O . ILE A 1 317 ? -11.833 8.221 10.534 1.00 77.38 317 ILE A O 1
ATOM 2446 N N . ALA A 1 318 ? -13.446 8.401 9.008 1.00 81.44 318 ALA A N 1
ATOM 2447 C CA . ALA A 1 318 ? -13.907 9.725 9.406 1.00 81.44 318 ALA A CA 1
ATOM 2448 C C . ALA A 1 318 ? -15.258 9.687 10.136 1.00 81.44 318 ALA A C 1
ATOM 2450 O O . ALA A 1 318 ? -16.072 10.587 9.963 1.00 81.44 318 ALA A O 1
ATOM 2451 N N . SER A 1 319 ? -15.504 8.675 10.976 1.00 77.25 319 SER A N 1
ATOM 2452 C CA . SER A 1 319 ? -16.775 8.546 11.715 1.00 77.25 319 SER A CA 1
ATOM 2453 C C . SER A 1 319 ? -17.078 9.718 12.661 1.00 77.25 319 SER A C 1
ATOM 2455 O O . SER A 1 319 ? -18.220 9.891 13.070 1.00 77.25 319 SER A O 1
ATOM 2457 N N . GLN A 1 320 ? -16.063 10.516 13.006 1.00 76.75 320 GLN A N 1
ATOM 2458 C CA . GLN A 1 320 ? -16.185 11.720 13.833 1.00 76.75 320 GLN A CA 1
ATOM 2459 C C . GLN A 1 320 ? -16.367 13.011 13.018 1.00 76.75 320 GLN A C 1
ATOM 2461 O O . GLN A 1 320 ? -16.584 14.067 13.608 1.00 76.75 320 GLN A O 1
ATOM 2466 N N . MET A 1 321 ? -16.234 12.966 11.687 1.00 82.88 321 MET A N 1
ATOM 2467 C CA . MET A 1 321 ? -16.468 14.141 10.846 1.00 82.88 321 MET A CA 1
ATOM 2468 C C . MET A 1 321 ? -17.961 14.324 10.601 1.00 82.88 321 MET A C 1
ATOM 2470 O O . MET A 1 321 ? -18.714 13.358 10.496 1.00 82.88 321 MET A O 1
ATOM 2474 N N . ASP A 1 322 ? -18.375 15.581 10.463 1.00 90.00 322 ASP A N 1
ATOM 2475 C CA . ASP A 1 322 ? -19.730 15.894 10.036 1.00 90.00 322 ASP A CA 1
ATOM 2476 C C . ASP A 1 322 ? -20.023 15.268 8.661 1.00 90.00 322 ASP A C 1
ATOM 2478 O O . ASP A 1 322 ? -19.192 15.283 7.743 1.00 90.00 322 ASP A O 1
ATOM 2482 N N . LEU A 1 323 ? -21.230 14.727 8.521 1.00 84.81 323 LEU A N 1
ATOM 2483 C CA . LEU A 1 323 ? -21.662 13.945 7.369 1.00 84.81 323 LEU A CA 1
ATOM 2484 C C . LEU A 1 323 ? -21.659 14.800 6.092 1.00 84.81 323 LEU A C 1
ATOM 2486 O O . LEU A 1 323 ? -21.342 14.298 5.009 1.00 84.81 323 LEU A O 1
ATOM 2490 N N . ALA A 1 324 ? -21.943 16.103 6.212 1.00 85.44 324 ALA A N 1
ATOM 2491 C CA . ALA A 1 324 ? -21.835 17.039 5.096 1.00 85.44 324 ALA A CA 1
ATOM 2492 C C . ALA A 1 324 ? -20.380 17.187 4.628 1.00 85.44 324 ALA A C 1
ATOM 2494 O O . ALA A 1 324 ? -20.100 17.055 3.438 1.00 85.44 324 ALA A O 1
ATOM 2495 N N . THR A 1 325 ? -19.438 17.363 5.558 1.00 86.62 325 THR A N 1
ATOM 2496 C CA . THR A 1 325 ? -18.006 17.491 5.238 1.00 86.62 325 THR A CA 1
ATOM 2497 C C . THR A 1 325 ? -17.464 16.213 4.605 1.00 86.62 325 THR A C 1
ATOM 2499 O O . THR A 1 325 ? -16.777 16.260 3.585 1.00 86.62 325 THR A O 1
ATOM 2502 N N . GLN A 1 326 ? -17.827 15.058 5.162 1.00 87.44 326 GLN A N 1
ATOM 2503 C CA . GLN A 1 326 ? -17.468 13.751 4.625 1.00 87.44 326 GLN A CA 1
ATOM 2504 C C . GLN A 1 326 ? -17.940 13.577 3.170 1.00 87.44 326 GLN A C 1
ATOM 2506 O O . GLN A 1 326 ? -17.164 13.135 2.319 1.00 87.44 326 GLN A O 1
ATOM 2511 N N . ARG A 1 327 ? -19.197 13.929 2.868 1.00 85.88 327 ARG A N 1
ATOM 2512 C CA . ARG A 1 327 ? -19.748 13.863 1.503 1.00 85.88 327 ARG A CA 1
ATOM 2513 C C . ARG A 1 327 ? -19.033 14.812 0.551 1.00 85.88 327 ARG A C 1
ATOM 2515 O O . ARG A 1 327 ? -18.726 14.424 -0.574 1.00 85.88 327 ARG A O 1
ATOM 2522 N N . THR A 1 328 ? -18.729 16.027 0.993 1.00 87.69 328 THR A N 1
ATOM 2523 C CA . THR A 1 328 ? -17.993 17.005 0.184 1.00 87.69 328 THR A CA 1
ATOM 2524 C C . THR A 1 328 ? -16.592 16.499 -0.151 1.00 87.69 328 THR A C 1
ATOM 2526 O O . THR A 1 328 ? -16.205 16.499 -1.313 1.00 87.69 328 THR A O 1
ATOM 2529 N N . ILE A 1 329 ? -15.848 15.972 0.825 1.00 89.75 329 ILE A N 1
ATOM 2530 C CA . ILE A 1 329 ? -14.504 15.427 0.572 1.00 89.75 329 ILE A CA 1
ATOM 2531 C C . ILE A 1 329 ? -14.574 14.205 -0.350 1.00 89.75 329 ILE A C 1
ATOM 2533 O O . ILE A 1 329 ? -13.791 14.100 -1.292 1.00 89.75 329 ILE A O 1
ATOM 2537 N N . SER A 1 330 ? -15.525 13.298 -0.109 1.00 89.75 330 SER A N 1
ATOM 2538 C CA . SER A 1 330 ? -15.702 12.096 -0.927 1.00 89.75 330 SER A CA 1
ATOM 2539 C C . SER A 1 330 ? -16.075 12.438 -2.376 1.00 89.75 330 SER A C 1
ATOM 2541 O O . SER A 1 330 ? -15.477 11.897 -3.302 1.00 89.75 330 SER A O 1
ATOM 2543 N N . SER A 1 331 ? -16.979 13.399 -2.590 1.00 89.69 331 SER A N 1
ATOM 2544 C CA . SER A 1 331 ? -17.358 13.863 -3.934 1.00 89.69 331 SER A CA 1
ATOM 2545 C C . SER A 1 331 ? -16.227 14.596 -4.658 1.00 89.69 331 SER A C 1
ATOM 2547 O O . SER A 1 331 ? -16.023 14.347 -5.844 1.00 89.69 331 SER A O 1
ATOM 2549 N N . ILE A 1 332 ? -15.443 15.432 -3.964 1.00 90.44 332 ILE A N 1
ATOM 2550 C CA . ILE A 1 332 ? -14.246 16.064 -4.543 1.00 90.44 332 ILE A CA 1
ATOM 2551 C C . ILE A 1 332 ? -13.226 14.994 -4.946 1.00 90.44 332 ILE A C 1
ATOM 2553 O O . ILE A 1 332 ? -12.712 15.030 -6.063 1.00 90.44 332 ILE A O 1
ATOM 2557 N N . GLY A 1 333 ? -12.958 14.027 -4.063 1.00 90.88 333 GLY A N 1
ATOM 2558 C CA . GLY A 1 333 ? -12.051 12.916 -4.342 1.00 90.88 333 GLY A CA 1
ATOM 2559 C C . GLY A 1 333 ? -12.498 12.124 -5.568 1.00 90.88 333 GLY A C 1
ATOM 2560 O O . GLY A 1 333 ? -11.728 11.971 -6.515 1.00 90.88 333 GLY A O 1
ATOM 2561 N N . LEU A 1 334 ? -13.765 11.707 -5.606 1.00 91.06 334 LEU A N 1
ATOM 2562 C CA . LEU A 1 334 ? -14.329 10.987 -6.746 1.00 91.06 334 LEU A CA 1
ATOM 2563 C C . LEU A 1 334 ? -14.309 11.816 -8.035 1.00 91.06 334 LEU A C 1
ATOM 2565 O O . LEU A 1 334 ? -14.027 11.268 -9.095 1.00 91.06 334 LEU A O 1
ATOM 2569 N N . GLY A 1 335 ? -14.539 13.128 -7.957 1.00 90.62 335 GLY A N 1
ATOM 2570 C CA . GLY A 1 335 ? -14.445 14.032 -9.104 1.00 90.62 335 GLY A CA 1
ATOM 2571 C C . GLY A 1 335 ? -13.032 14.101 -9.686 1.00 90.62 335 GLY A C 1
ATOM 2572 O O . GLY A 1 335 ? -12.857 13.955 -10.894 1.00 90.62 335 GLY A O 1
ATOM 2573 N N . ILE A 1 336 ? -12.012 14.252 -8.832 1.00 91.81 336 ILE A N 1
ATOM 2574 C CA . ILE A 1 336 ? -10.602 14.248 -9.256 1.00 91.81 336 ILE A CA 1
ATOM 2575 C C . ILE A 1 336 ? -10.237 12.891 -9.865 1.00 91.81 336 ILE A C 1
ATOM 2577 O O . ILE A 1 336 ? -9.660 12.835 -10.950 1.00 91.81 336 ILE A O 1
ATOM 2581 N N . GLY A 1 337 ? -10.602 11.798 -9.194 1.00 89.44 337 GLY A N 1
ATOM 2582 C CA . GLY A 1 337 ? -10.346 10.445 -9.678 1.00 89.44 337 GLY A CA 1
ATOM 2583 C C . GLY A 1 337 ? -11.025 10.157 -11.016 1.00 89.44 337 GLY A C 1
ATOM 2584 O O . GLY A 1 337 ? -10.378 9.656 -11.930 1.00 89.44 337 GLY A O 1
ATOM 2585 N N . GLY A 1 338 ? -12.287 10.563 -11.170 1.00 91.06 338 GLY A N 1
ATOM 2586 C CA . GLY A 1 338 ? -13.043 10.441 -12.414 1.00 91.06 338 GLY A CA 1
ATOM 2587 C C . GLY A 1 338 ? -12.442 11.260 -13.555 1.00 91.06 338 GLY A C 1
ATOM 2588 O O . GLY A 1 338 ? -12.354 10.761 -14.672 1.00 91.06 338 GLY A O 1
ATOM 2589 N N . LEU A 1 339 ? -11.947 12.473 -13.286 1.00 90.31 339 LEU A N 1
ATOM 2590 C CA . LEU A 1 339 ? -11.271 13.298 -14.293 1.00 90.31 339 LEU A CA 1
ATOM 2591 C C . LEU A 1 339 ? -9.974 12.641 -14.782 1.00 90.31 339 LEU A C 1
ATOM 2593 O O . LEU A 1 339 ? -9.724 12.598 -15.987 1.00 90.31 339 LEU A O 1
ATOM 2597 N N . ILE A 1 340 ? -9.183 12.067 -13.869 1.00 87.75 340 ILE A N 1
ATOM 2598 C CA . ILE A 1 340 ? -7.987 11.292 -14.231 1.00 87.75 340 ILE A CA 1
ATOM 2599 C C . ILE A 1 340 ? -8.382 10.048 -15.032 1.00 87.75 340 ILE A C 1
ATOM 2601 O O . ILE A 1 340 ? -7.736 9.734 -16.026 1.00 87.75 340 ILE A O 1
ATOM 2605 N N . LEU A 1 341 ? -9.455 9.359 -14.645 1.00 87.56 341 LEU A N 1
ATOM 2606 C CA . LEU A 1 341 ? -9.942 8.172 -15.344 1.00 87.56 341 LEU A CA 1
ATOM 2607 C C . LEU A 1 341 ? -10.413 8.516 -16.768 1.00 87.56 341 LEU A C 1
ATOM 2609 O O . LEU A 1 341 ? -10.047 7.823 -17.713 1.00 87.56 341 LEU A O 1
ATOM 2613 N N . ILE A 1 342 ? -11.122 9.632 -16.962 1.00 88.56 342 ILE A N 1
ATOM 2614 C CA . ILE A 1 342 ? -11.492 10.148 -18.292 1.00 88.56 342 ILE A CA 1
ATOM 2615 C C . ILE A 1 342 ? -10.240 10.484 -19.101 1.00 88.56 342 ILE A C 1
ATOM 2617 O O . ILE A 1 342 ? -10.137 10.079 -20.256 1.00 88.56 342 ILE A O 1
ATOM 2621 N N . TYR A 1 343 ? -9.263 11.169 -18.504 1.00 86.25 343 TYR A N 1
ATOM 2622 C CA . TYR A 1 343 ? -7.993 11.460 -19.167 1.00 86.25 343 TYR A CA 1
ATOM 2623 C C . TYR A 1 343 ? -7.281 10.177 -19.620 1.00 86.25 343 TYR A C 1
ATOM 2625 O O . TYR A 1 343 ? -6.868 10.077 -20.775 1.00 86.25 343 TYR A O 1
ATOM 2633 N N . LEU A 1 344 ? -7.211 9.167 -18.746 1.00 84.00 344 LEU A N 1
ATOM 2634 C CA . LEU A 1 344 ? -6.666 7.852 -19.077 1.00 84.00 344 LEU A CA 1
ATOM 2635 C C . LEU A 1 344 ? -7.479 7.162 -20.169 1.00 84.00 344 LEU A C 1
ATOM 2637 O O . LEU A 1 344 ? -6.892 6.524 -21.035 1.00 84.00 344 LEU A O 1
ATOM 2641 N N . THR A 1 345 ? -8.802 7.313 -20.165 1.00 83.69 345 THR A N 1
ATOM 2642 C CA . THR A 1 345 ? -9.679 6.770 -21.207 1.00 83.69 345 THR A CA 1
ATOM 2643 C C . THR A 1 345 ? -9.332 7.388 -22.552 1.00 83.69 345 THR A C 1
ATOM 2645 O O . THR A 1 345 ? -9.081 6.653 -23.494 1.00 83.69 345 THR A O 1
ATOM 2648 N N . VAL A 1 346 ? -9.244 8.722 -22.626 1.00 83.56 346 VAL A N 1
ATOM 2649 C CA . VAL A 1 346 ? -8.940 9.478 -23.853 1.00 83.56 346 VAL A CA 1
ATOM 2650 C C . VAL A 1 346 ? -7.558 9.125 -24.400 1.00 83.56 346 VAL A C 1
ATOM 2652 O O . VAL A 1 346 ? -7.418 8.880 -25.597 1.00 83.56 346 VAL A O 1
ATOM 2655 N N . GLN A 1 347 ? -6.550 9.057 -23.528 1.00 78.44 347 GLN A N 1
ATOM 2656 C CA . GLN A 1 347 ? -5.184 8.659 -23.889 1.00 78.44 347 GLN A CA 1
ATOM 2657 C C . GLN A 1 347 ? -5.140 7.220 -24.423 1.00 78.44 347 GLN A C 1
ATOM 2659 O O . GLN A 1 347 ? -4.486 6.947 -25.430 1.00 78.44 347 GLN A O 1
ATOM 2664 N N . ASN A 1 348 ? -5.892 6.316 -23.789 1.00 70.75 348 ASN A N 1
ATOM 2665 C CA . ASN A 1 348 ? -5.912 4.894 -24.114 1.00 70.75 348 ASN A CA 1
ATOM 2666 C C . ASN A 1 348 ? -7.051 4.483 -25.060 1.00 70.75 348 ASN A C 1
ATOM 2668 O O . ASN A 1 348 ? -7.240 3.290 -25.252 1.00 70.75 348 ASN A O 1
ATOM 2672 N N . LEU A 1 349 ? -7.775 5.405 -25.715 1.00 66.38 349 LEU A N 1
ATOM 2673 C CA . LEU A 1 349 ? -8.833 5.042 -26.685 1.00 66.38 349 LEU A CA 1
ATOM 2674 C C . LEU A 1 349 ? -8.316 4.143 -27.818 1.00 66.38 349 LEU A C 1
ATOM 2676 O O . LEU A 1 349 ? -9.090 3.459 -28.478 1.00 66.38 349 LEU A O 1
ATOM 2680 N N . LYS A 1 350 ? -7.000 4.152 -28.043 1.00 58.81 350 LYS A N 1
ATOM 2681 C CA . LYS A 1 350 ? -6.312 3.337 -29.044 1.00 58.81 350 LYS A CA 1
ATOM 2682 C C . LYS A 1 350 ? -6.093 1.881 -28.609 1.00 58.81 350 LYS A C 1
ATOM 2684 O O . LYS A 1 350 ? -5.795 1.055 -29.460 1.00 58.81 350 LYS A O 1
ATOM 2689 N N . ILE A 1 351 ? -6.231 1.565 -27.319 1.00 61.88 351 ILE A N 1
ATOM 2690 C CA . ILE A 1 351 ? -5.960 0.244 -26.740 1.00 61.88 351 ILE A CA 1
ATOM 2691 C C . ILE A 1 351 ? -7.181 -0.187 -25.925 1.00 61.88 351 ILE A C 1
ATOM 2693 O O . ILE A 1 351 ? -7.546 0.441 -24.931 1.00 61.88 351 ILE A O 1
ATOM 2697 N N . ILE A 1 352 ? -7.820 -1.283 -26.331 1.00 58.34 352 ILE A N 1
ATOM 2698 C CA . ILE A 1 352 ? -8.993 -1.818 -25.634 1.00 58.34 352 ILE A CA 1
ATOM 2699 C C . ILE A 1 352 ? -8.532 -2.487 -24.332 1.00 58.34 352 ILE A C 1
ATOM 2701 O O . ILE A 1 352 ? -8.182 -3.662 -24.305 1.00 58.34 352 ILE A O 1
ATOM 2705 N N . ASN A 1 353 ? -8.539 -1.728 -23.236 1.00 70.31 353 ASN A N 1
ATOM 2706 C CA . ASN A 1 353 ? -8.273 -2.236 -21.893 1.00 70.31 353 ASN A CA 1
ATOM 2707 C C . ASN A 1 353 ? -9.588 -2.593 -21.202 1.00 70.31 353 ASN A C 1
ATOM 2709 O O . ASN A 1 353 ?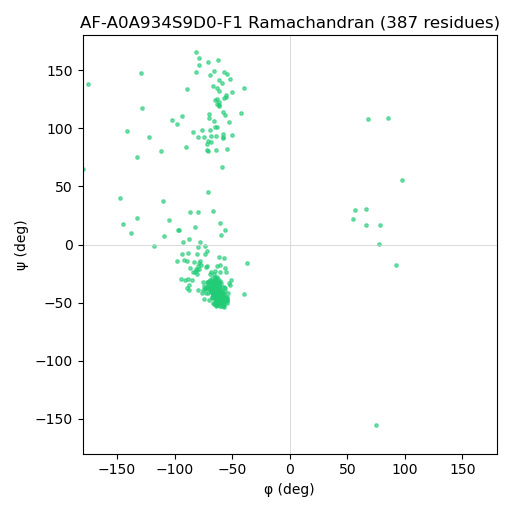 -10.326 -1.696 -20.813 1.00 70.31 353 ASN A O 1
ATOM 2713 N N . ILE A 1 354 ? -9.865 -3.881 -20.981 1.00 73.12 354 ILE A N 1
ATOM 2714 C CA . ILE A 1 354 ? -11.089 -4.353 -20.296 1.00 73.12 354 ILE A CA 1
ATOM 2715 C C . ILE A 1 354 ? -11.193 -3.809 -18.857 1.00 73.12 354 ILE A C 1
ATOM 2717 O O . ILE A 1 354 ? -12.292 -3.545 -18.366 1.00 73.12 354 ILE A O 1
ATOM 2721 N N . GLY A 1 355 ? -10.056 -3.583 -18.188 1.00 78.69 355 GLY A N 1
ATOM 2722 C CA . GLY A 1 355 ? -10.022 -3.034 -16.828 1.00 78.69 355 GLY A CA 1
ATOM 2723 C C . GLY A 1 355 ? -10.550 -1.599 -16.724 1.00 78.69 355 GLY A C 1
ATOM 2724 O O . GLY A 1 355 ? -11.150 -1.236 -15.716 1.00 78.69 355 GLY A O 1
ATOM 2725 N N . LEU A 1 356 ? -10.401 -0.782 -17.770 1.00 83.06 356 LEU A N 1
ATOM 2726 C CA . LEU A 1 356 ? -10.742 0.640 -17.713 1.00 83.06 356 LEU A CA 1
ATOM 2727 C C . LEU A 1 356 ? -12.267 0.905 -17.732 1.00 83.06 356 LEU A C 1
ATOM 2729 O O . LEU A 1 356 ? -12.734 1.630 -16.853 1.00 83.06 356 LEU A O 1
ATOM 2733 N N . PRO A 1 357 ? -13.083 0.285 -18.611 1.00 85.56 357 PRO A N 1
ATOM 2734 C CA . PRO A 1 357 ? -14.542 0.326 -18.516 1.00 85.56 357 PRO A CA 1
ATOM 2735 C C . PRO A 1 357 ? -15.054 -0.180 -17.169 1.00 85.56 357 PRO A C 1
ATOM 2737 O O . PRO A 1 357 ? -15.959 0.414 -16.588 1.00 85.56 357 PRO A O 1
ATOM 2740 N N . LEU A 1 358 ? -14.448 -1.244 -16.635 1.00 86.75 358 LEU A N 1
ATOM 2741 C CA . LEU A 1 358 ? -14.831 -1.776 -15.334 1.00 86.75 358 LEU A CA 1
ATOM 2742 C C . LEU A 1 358 ? -14.521 -0.784 -14.201 1.00 86.75 358 LEU A C 1
ATOM 2744 O O . LEU A 1 358 ? -15.343 -0.603 -13.305 1.00 86.75 358 LEU A O 1
ATOM 2748 N N . ALA A 1 359 ? -13.384 -0.085 -14.271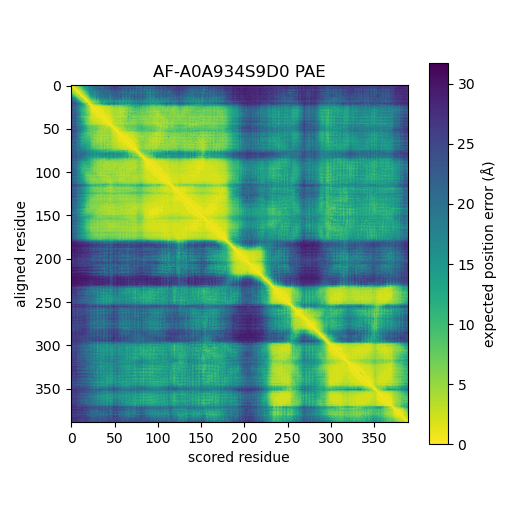 1.00 87.06 359 ALA A N 1
ATOM 2749 C CA . ALA A 1 359 ? -13.043 0.987 -13.340 1.00 87.06 359 ALA A CA 1
ATOM 2750 C C . ALA A 1 359 ? -14.003 2.187 -13.449 1.00 87.06 359 ALA A C 1
ATOM 2752 O O . ALA A 1 359 ? -14.362 2.763 -12.424 1.00 87.06 359 ALA A O 1
ATOM 2753 N N . ILE A 1 360 ? -14.478 2.533 -14.656 1.00 89.50 360 ILE A N 1
ATOM 2754 C CA . ILE A 1 360 ? -15.526 3.553 -14.856 1.00 89.50 360 ILE A CA 1
ATOM 2755 C C . ILE A 1 360 ? -16.813 3.131 -14.147 1.00 89.50 360 ILE A C 1
ATOM 2757 O O . ILE A 1 360 ? -17.373 3.909 -13.376 1.00 89.50 360 ILE A O 1
ATOM 2761 N N . VAL A 1 361 ? -17.265 1.892 -14.365 1.00 90.56 361 VAL A N 1
ATOM 2762 C CA . VAL A 1 361 ? -18.463 1.353 -13.702 1.00 90.56 361 VAL A CA 1
ATOM 2763 C C . VAL A 1 361 ? -18.290 1.373 -12.183 1.00 90.56 361 VAL A C 1
ATOM 2765 O O . VAL A 1 361 ? -19.205 1.784 -11.472 1.00 90.56 361 VAL A O 1
ATOM 2768 N N . ALA A 1 362 ? -17.109 1.004 -11.682 1.00 90.31 362 ALA A N 1
ATOM 2769 C CA . ALA A 1 362 ? -16.795 1.050 -10.258 1.00 90.31 362 ALA A CA 1
ATOM 2770 C C . ALA A 1 362 ? -16.921 2.471 -9.687 1.00 90.31 362 ALA A C 1
ATOM 2772 O O . ALA A 1 362 ? -17.597 2.666 -8.677 1.00 90.31 362 ALA A O 1
ATOM 2773 N N . TYR A 1 363 ? -16.345 3.465 -10.372 1.00 91.06 363 TYR A N 1
ATOM 2774 C CA . TYR A 1 363 ? -16.433 4.877 -9.991 1.00 91.06 363 TYR A CA 1
ATOM 2775 C C . TYR A 1 363 ? -17.869 5.400 -10.010 1.00 91.06 363 TYR A C 1
ATOM 2777 O O . TYR A 1 363 ? -18.261 6.135 -9.107 1.00 91.06 363 TYR A O 1
ATOM 2785 N N . ILE A 1 364 ? -18.670 5.011 -11.007 1.00 90.06 364 ILE A N 1
ATOM 2786 C CA . ILE A 1 364 ? -20.087 5.388 -11.088 1.00 90.06 364 ILE A CA 1
ATOM 2787 C C . ILE A 1 364 ? -20.860 4.797 -9.908 1.00 90.06 364 ILE A C 1
ATOM 2789 O O . ILE A 1 364 ? -21.618 5.513 -9.258 1.00 90.06 364 ILE A O 1
ATOM 2793 N N . LEU A 1 365 ? -20.655 3.514 -9.596 1.00 89.00 365 LEU A N 1
ATOM 2794 C CA . LEU A 1 365 ? -21.300 2.862 -8.453 1.00 89.00 365 LEU A CA 1
ATOM 2795 C C . LEU A 1 365 ? -20.913 3.524 -7.130 1.00 89.00 365 LEU A C 1
ATOM 2797 O O . LEU A 1 365 ? -21.771 3.745 -6.275 1.00 89.00 365 LEU A O 1
ATOM 2801 N N . GLU A 1 366 ? -19.638 3.870 -6.969 1.00 89.19 366 GLU A N 1
ATOM 2802 C CA . GLU A 1 366 ? -19.156 4.555 -5.775 1.00 89.19 366 GLU A CA 1
ATOM 2803 C C . GLU A 1 366 ? -19.741 5.969 -5.667 1.00 89.19 366 GLU A C 1
ATOM 2805 O O . GLU A 1 366 ? -20.249 6.352 -4.612 1.00 89.19 366 GLU A O 1
ATOM 2810 N N . PHE A 1 367 ? -19.772 6.711 -6.776 1.00 89.19 367 PHE A N 1
ATOM 2811 C CA . PHE A 1 367 ? -20.363 8.043 -6.858 1.00 89.19 367 PHE A CA 1
ATOM 2812 C C . PHE A 1 367 ? -21.861 8.039 -6.559 1.00 89.19 367 PHE A C 1
ATOM 2814 O O . PHE A 1 367 ? -22.315 8.860 -5.766 1.00 89.19 367 PHE A O 1
ATOM 2821 N N . LEU A 1 368 ? -22.618 7.082 -7.102 1.00 87.88 368 LEU A N 1
ATOM 2822 C CA . LEU A 1 368 ? -24.031 6.876 -6.767 1.00 87.88 368 LEU A CA 1
ATOM 2823 C C . LEU A 1 368 ? -24.214 6.496 -5.293 1.00 87.88 368 LEU A C 1
ATOM 2825 O O . LEU A 1 368 ? -25.146 6.956 -4.641 1.00 87.88 368 LEU A O 1
ATOM 2829 N N . GLY A 1 369 ? -23.295 5.702 -4.742 1.00 84.56 369 GLY A N 1
ATOM 2830 C CA . GLY A 1 369 ? -23.247 5.411 -3.313 1.00 84.56 369 GLY A CA 1
ATOM 2831 C C . GLY A 1 369 ? -23.034 6.670 -2.469 1.00 84.56 369 GLY A C 1
ATOM 2832 O O . GLY A 1 369 ? -23.609 6.797 -1.395 1.00 84.56 369 GLY A O 1
ATOM 2833 N N . VAL A 1 370 ? -22.255 7.645 -2.928 1.00 86.06 370 VAL A N 1
ATOM 2834 C CA . VAL A 1 370 ? -22.045 8.912 -2.203 1.00 86.06 370 VAL A CA 1
ATOM 2835 C C . VAL A 1 370 ? -23.221 9.875 -2.406 1.00 86.06 370 VAL A C 1
ATOM 2837 O O . VAL A 1 370 ? -23.665 10.534 -1.456 1.00 86.06 370 VAL A O 1
ATOM 2840 N N . MET A 1 371 ? -23.759 9.928 -3.624 1.00 79.25 371 MET A N 1
ATOM 2841 C CA . MET A 1 371 ? -24.846 10.808 -4.027 1.00 79.25 371 MET A CA 1
ATOM 2842 C C . MET A 1 371 ? -26.216 10.288 -3.581 1.00 79.25 371 MET A C 1
ATOM 2844 O O . MET A 1 371 ? -26.933 9.604 -4.293 1.00 79.25 371 MET A O 1
ATOM 2848 N N . ASN A 1 372 ? -26.610 10.770 -2.405 1.00 69.81 372 ASN A N 1
ATOM 2849 C CA . ASN A 1 372 ? -27.984 10.866 -1.918 1.00 69.81 372 ASN A CA 1
ATOM 2850 C C . ASN A 1 372 ? -28.707 9.527 -1.612 1.00 69.81 372 ASN A C 1
ATOM 2852 O O . ASN A 1 372 ? -29.196 8.848 -2.515 1.00 69.81 372 ASN A O 1
ATOM 2856 N N . PRO A 1 373 ? -28.928 9.192 -0.323 1.00 65.38 373 PRO A N 1
ATOM 2857 C CA . PRO A 1 373 ? -29.639 7.970 0.073 1.00 65.38 373 PRO A CA 1
ATOM 2858 C C . PRO A 1 373 ? -31.100 7.923 -0.403 1.00 65.38 373 PRO A C 1
ATOM 2860 O O . PRO A 1 373 ? -31.702 6.850 -0.438 1.00 65.38 373 PRO A O 1
ATOM 2863 N N . ASN A 1 374 ? -31.679 9.070 -0.769 1.00 75.94 374 ASN A N 1
ATOM 2864 C CA . ASN A 1 374 ? -33.068 9.153 -1.209 1.00 75.94 374 ASN A CA 1
ATOM 2865 C C . ASN A 1 374 ? -33.262 8.734 -2.670 1.00 75.94 374 ASN A C 1
ATOM 2867 O O . ASN A 1 374 ? -34.363 8.317 -3.014 1.00 75.94 374 ASN A O 1
ATOM 2871 N N . TRP A 1 375 ? -32.218 8.776 -3.508 1.00 72.25 375 TRP A N 1
ATOM 2872 C CA . TRP A 1 375 ? -32.314 8.320 -4.901 1.00 72.25 375 TRP A CA 1
ATOM 2873 C C . TRP A 1 375 ? -32.757 6.856 -4.973 1.00 72.25 375 TRP A C 1
ATOM 2875 O O . TRP A 1 375 ? -33.644 6.500 -5.740 1.00 72.25 375 TRP A O 1
ATOM 2885 N N . PHE A 1 376 ? -32.210 6.013 -4.095 1.00 66.81 376 PHE A N 1
ATOM 2886 C CA . PHE A 1 376 ? -32.555 4.594 -4.057 1.00 66.81 376 PHE A CA 1
ATOM 2887 C C . PHE A 1 376 ? -34.006 4.347 -3.645 1.00 66.81 376 PHE A C 1
ATOM 2889 O O . PHE A 1 376 ? -34.648 3.451 -4.176 1.00 66.81 376 PHE A O 1
ATOM 2896 N N . LYS A 1 377 ? -34.540 5.167 -2.732 1.00 76.62 377 LYS A N 1
ATOM 2897 C CA . LYS A 1 377 ? -35.954 5.090 -2.346 1.00 76.62 377 LYS A CA 1
ATOM 2898 C C . LYS A 1 377 ? -36.875 5.465 -3.504 1.00 76.62 377 LYS A C 1
ATOM 2900 O O . LYS A 1 377 ? -37.953 4.898 -3.603 1.00 76.62 377 LYS A O 1
ATOM 2905 N N . LEU A 1 378 ? -36.454 6.392 -4.366 1.00 79.06 378 LEU A N 1
ATOM 2906 C CA . LEU A 1 378 ? -37.212 6.768 -5.560 1.00 79.06 378 LEU A CA 1
ATOM 2907 C C . LEU A 1 378 ? -37.193 5.644 -6.600 1.00 79.06 378 LEU A C 1
ATOM 2909 O O . LEU A 1 378 ? -38.256 5.226 -7.037 1.00 79.06 378 LEU A O 1
ATOM 2913 N N . VAL A 1 379 ? -36.017 5.080 -6.899 1.00 78.25 379 VAL A N 1
ATOM 2914 C CA . VAL A 1 379 ? -35.893 3.954 -7.843 1.00 78.25 379 VAL A CA 1
ATOM 2915 C C . VAL A 1 379 ? -36.633 2.713 -7.339 1.00 78.25 379 VAL A C 1
ATOM 2917 O O . VAL A 1 379 ? -37.325 2.056 -8.104 1.00 78.25 379 VAL A O 1
ATOM 2920 N N . GLN A 1 380 ? -36.538 2.392 -6.046 1.00 78.31 380 GLN A N 1
ATOM 2921 C CA . GLN A 1 380 ? -37.242 1.238 -5.483 1.00 78.31 380 GLN A CA 1
ATOM 2922 C C . GLN A 1 380 ? -38.764 1.430 -5.509 1.00 78.31 380 GLN A C 1
ATOM 2924 O O . GLN A 1 380 ? -39.480 0.488 -5.829 1.00 78.31 380 GLN A O 1
ATOM 2929 N N . LYS A 1 381 ? -39.247 2.651 -5.245 1.00 83.88 381 LYS A N 1
ATOM 2930 C CA . LYS A 1 381 ? -40.671 2.992 -5.355 1.00 83.88 381 LYS A CA 1
ATOM 2931 C C . LYS A 1 381 ? -41.197 2.863 -6.790 1.00 83.88 381 LYS A C 1
ATOM 2933 O O . LYS A 1 381 ? -42.376 2.611 -6.972 1.00 83.88 381 LYS A O 1
ATOM 2938 N N . GLU A 1 382 ? -40.340 3.045 -7.788 1.00 83.75 382 GLU A N 1
ATOM 2939 C CA . GLU A 1 382 ? -40.703 2.921 -9.203 1.00 83.75 382 GLU A CA 1
ATOM 2940 C C . GLU A 1 382 ? -40.653 1.465 -9.704 1.00 83.75 382 GLU A C 1
ATOM 2942 O O . GLU A 1 382 ? -41.339 1.118 -10.661 1.00 83.75 382 GLU A O 1
ATOM 2947 N N . ILE A 1 383 ? -39.872 0.600 -9.043 1.00 85.06 383 ILE A N 1
ATOM 2948 C CA . ILE A 1 383 ? -39.755 -0.830 -9.375 1.00 85.06 383 ILE A CA 1
ATOM 2949 C C . ILE A 1 383 ? -40.801 -1.683 -8.645 1.00 85.06 383 ILE A C 1
ATOM 2951 O O . ILE A 1 383 ? -41.192 -2.722 -9.173 1.00 85.06 383 ILE A O 1
ATOM 2955 N N . GLU A 1 384 ? -41.252 -1.291 -7.450 1.00 84.44 384 GLU A N 1
ATOM 2956 C CA . GLU A 1 384 ? -42.354 -1.978 -6.768 1.00 84.44 384 GLU A CA 1
ATOM 2957 C C . GLU A 1 384 ? -43.666 -1.694 -7.523 1.00 84.44 384 GLU A C 1
ATOM 2959 O O . GLU A 1 384 ? -44.139 -0.557 -7.498 1.00 84.44 384 GLU A O 1
ATOM 2964 N N . PRO A 1 385 ? -44.251 -2.688 -8.228 1.00 75.00 385 PRO A N 1
ATOM 2965 C CA . PRO A 1 385 ? -45.509 -2.476 -8.927 1.00 75.00 385 PRO A CA 1
ATOM 2966 C C . PRO A 1 385 ? -46.573 -2.104 -7.896 1.00 75.00 385 PRO A C 1
ATOM 2968 O O . PRO A 1 385 ? -46.677 -2.766 -6.858 1.00 75.00 385 PRO A O 1
ATOM 2971 N N . GLU A 1 386 ? -47.344 -1.044 -8.167 1.00 79.88 386 GLU A N 1
ATOM 2972 C CA . GLU A 1 386 ? -48.468 -0.683 -7.303 1.00 79.88 386 GLU A CA 1
ATOM 2973 C C . GLU A 1 386 ? -49.333 -1.929 -7.076 1.00 79.88 386 GLU A C 1
ATOM 2975 O O . GLU A 1 386 ? -49.637 -2.641 -8.042 1.00 79.88 386 GLU A O 1
ATOM 2980 N N . PRO A 1 387 ? -49.687 -2.241 -5.816 1.00 74.62 387 PRO A N 1
ATOM 2981 C CA . PRO A 1 387 ? -50.531 -3.386 -5.532 1.00 74.62 387 PRO A CA 1
ATOM 2982 C C . PRO A 1 387 ? -51.837 -3.206 -6.304 1.00 74.62 387 PRO A C 1
ATOM 2984 O O . PRO A 1 387 ? -52.582 -2.256 -6.064 1.00 74.62 387 PRO A O 1
ATOM 2987 N N . VAL A 1 388 ? -52.067 -4.095 -7.273 1.00 74.38 388 VAL A N 1
ATOM 2988 C CA . VAL A 1 388 ? -53.294 -4.108 -8.070 1.00 74.38 388 VAL A CA 1
ATOM 2989 C C . VAL A 1 388 ? -54.455 -4.356 -7.096 1.00 74.38 388 VAL A C 1
ATOM 2991 O O . VAL A 1 388 ? -54.378 -5.335 -6.348 1.00 74.38 388 VAL A O 1
ATOM 2994 N N . PRO A 1 389 ? -55.456 -3.458 -7.044 1.00 74.56 389 PRO A N 1
ATOM 2995 C CA . PRO A 1 389 ? -56.534 -3.505 -6.057 1.00 74.56 389 PRO A CA 1
ATOM 2996 C C . PRO A 1 389 ? -57.446 -4.726 -6.188 1.00 74.56 389 PRO A C 1
ATOM 2998 O O . PRO A 1 389 ? -57.609 -5.240 -7.322 1.00 74.56 389 PRO A O 1
#

Radius of gyration: 31.68 Å; Cα contacts (8 Å, |Δi|>4): 292; chains: 1; bounding box: 107×47×99 Å

Mean predicted aligned error: 14.39 Å

Nearest PDB structures (foldseek):
  7ki1-assembly1_R  TM=1.862E-01  e=3.039E+00  Homo sapiens

Foldseek 3Di:
DDPDPPDDPPPPDPPPPPVPPDPVVVVVVVVLVVLLVLLQVLCVVLPPDPVCSVVRSVVLVVVLVVQLVVLCVVVVVVDDDPVCPVLQVQLSVLSSVLSSLVSSLVVSLVCVLVVVDPDPQCLDAFQSVLCVLVDPVLLVSLQSNLVSCCSNVVFFSLVSSLVSSVSSVPSNVVSNVVPPDPPPPVVVVLVVVLVVLVVCVVVVVDDPVVSVVVNVVSVVVVPPPVPPVPDPCQVLLVLLVVLLVLLVVLLVQWLDLPLVVVVLVVDPPVSNVVSCVVCVVVVLNPDPDRCGSRPLPRCLSSLLSCLSNCLSCLCRRPVVDDLVVNLVSSLVSLVVSVVSLVVSCVVCVSGDGPSSVSNVVSSVSNNVSSPDSVVVVVVVVVVPPDPDD

Secondary structure (DSSP, 8-state):
----------------------THHHHHHHHHHHHHHHHHHHHHHTT--GGGTTHHHHHHHHHHHHHHHHHHHHHHTT---GGGHHHHHHHHHHHHHHHHHHHHHHHHHHHHHTTSS--HHHHS-SHHHHHHHT-HHHHHHHHHHHHHHHHHH---HHHHHHHHHHHHHHHHHHHHHHTS--TTTHHHHHHHHHHHHHHHHHTTSS-HHHHHHHHHHHHHHTS--S---SS---HHHHHHHHHHHHHHHHHHS------HHHHHHHS-HHHHHHHHHHHHHTT-TT------TT-STTTHHHHHHHHHHHHHHHHHH-TTS-HHHHHHHHHHHHHHHHHHHHHHHHHTTTS--THHHHHHHHHHHHHHHHS-HHHHHHHHHHHS-----